Protein AF-0000000074829465 (afdb_homodimer)

pLDDT: mean 86.44, std 19.54, range [26.19, 98.93]

InterPro domains:
  IPR002828 Survival protein SurE-like phosphatase/nucleotidase [PF01975] (13-204)
  IPR002828 Survival protein SurE-like phosphatase/nucleotidase [TIGR00087] (13-215)
  IPR030048 Survival protein SurE [MF_00060] (11-305)
  IPR030048 Survival protein SurE [PTHR30457] (9-304)

Sequence (624 aa):
MDGGAIVASRPAVMVTNDDGIDAPGLRFLVDLLVASDRYRVFVCAPDSDNSGVSHSITWLRPLSARRAEITGATAFAVSGTPADCASLGISGKLFDGMIPDLVISGINIGSNCGYHTVYSGTVAGAREAFLYGVPSVAISYDWKAGKSNANDLKLAADACLPLINAILNEIKAKTYPEDSFLNVDVPSDAVNHKGFKITKQGKYMARIGWERTHSHRPALETYQTSNMDVDSVSGYANNIPSHVENELLFKRVINRNNVVREEEEDVDHRVLQEGYITVTPITALSHTVSEDVSFFKEWLTHLAEHSSSSSLMDGGAIVASRPAVMVTNDDGIDAPGLRFLVDLLVASDRYRVFVCAPDSDNSGVSHSITWLRPLSARRAEITGATAFAVSGTPADCASLGISGKLFDGMIPDLVISGINIGSNCGYHTVYSGTVAGAREAFLYGVPSVAISYDWKAGKSNANDLKLAADACLPLINAILNEIKAKTYPEDSFLNVDVPSDAVNHKGFKITKQGKYMARIGWERTHSHRPALETYQTSNMDVDSVSGYANNIPSHVENELLFKRVINRNNVVREEEEDVDHRVLQEGYITVTPITALSHTVSEDVSFFKEWLTHLAEHSSSSSL

Structure (mmCIF, N/CA/C/O backbone):
data_AF-0000000074829465-model_v1
#
loop_
_entity.id
_entity.type
_entity.pdbx_description
1 polymer 'Survival protein SurE-like phosphatase/nucleotidase domain-containing protein'
#
loop_
_atom_site.group_PDB
_atom_site.id
_atom_site.type_symbol
_atom_site.label_atom_id
_atom_site.label_alt_id
_atom_site.label_comp_id
_atom_site.label_asym_id
_atom_site.label_entity_id
_atom_site.label_seq_id
_atom_site.pdbx_PDB_ins_code
_atom_site.Cartn_x
_atom_site.Cartn_y
_atom_site.Cartn_z
_atom_site.occupancy
_atom_site.B_iso_or_equiv
_atom_site.auth_seq_id
_atom_site.auth_comp_id
_atom_site.auth_asym_id
_atom_site.auth_atom_id
_atom_site.pdbx_PDB_model_num
ATOM 1 N N . MET A 1 1 ? 27.83 43.792 22.314 1 30.48 1 MET A N 1
ATOM 2 C CA . MET A 1 1 ? 27.766 42.405 21.862 1 30.48 1 MET A CA 1
ATOM 3 C C . MET A 1 1 ? 26.321 41.968 21.651 1 30.48 1 MET A C 1
ATOM 5 O O . MET A 1 1 ? 25.582 41.764 22.615 1 30.48 1 MET A O 1
ATOM 9 N N . ASP A 1 2 ? 25.543 42.596 20.792 1 30.77 2 ASP A N 1
ATOM 10 C CA . ASP A 1 2 ? 24.109 42.565 20.517 1 30.77 2 ASP A CA 1
ATOM 11 C C . ASP A 1 2 ? 23.625 41.134 20.295 1 30.77 2 ASP A C 1
ATOM 13 O O . ASP A 1 2 ? 24.112 40.44 19.4 1 30.77 2 ASP A O 1
ATOM 17 N N . GLY A 1 3 ? 23.525 40.273 21.354 1 33.81 3 GLY A N 1
ATOM 18 C CA . GLY A 1 3 ? 22.992 38.921 21.385 1 33.81 3 GLY A CA 1
ATOM 19 C C . GLY A 1 3 ? 21.798 38.728 20.47 1 33.81 3 GLY A C 1
ATOM 20 O O . GLY A 1 3 ? 20.679 39.119 20.811 1 33.81 3 GLY A O 1
ATOM 21 N N . GLY A 1 4 ? 21.934 38.909 19.223 1 37 4 GLY A N 1
ATOM 22 C CA . GLY A 1 4 ? 20.838 38.683 18.295 1 37 4 GLY A CA 1
ATOM 23 C C . GLY A 1 4 ? 19.979 37.489 18.666 1 37 4 GLY A C 1
ATOM 24 O O . GLY A 1 4 ? 20.496 36.397 18.911 1 37 4 GLY A O 1
ATOM 25 N N . ALA A 1 5 ? 18.97 37.683 19.403 1 38.56 5 ALA A N 1
ATOM 26 C CA . ALA A 1 5 ? 17.921 36.724 19.741 1 38.56 5 ALA A CA 1
ATOM 27 C C . ALA A 1 5 ? 17.673 35.753 18.59 1 38.56 5 ALA A C 1
ATOM 29 O O . ALA A 1 5 ? 17.317 36.169 17.485 1 38.56 5 ALA A O 1
ATOM 30 N N . ILE A 1 6 ? 18.362 34.763 18.344 1 42.37 6 ILE A N 1
ATOM 31 C CA . ILE A 1 6 ? 18.103 33.692 17.387 1 42.37 6 ILE A CA 1
ATOM 32 C C . ILE A 1 6 ? 16.605 33.399 17.333 1 42.37 6 ILE A C 1
ATOM 34 O O . ILE A 1 6 ? 16.029 32.898 18.302 1 42.37 6 ILE A O 1
ATOM 38 N N . VAL A 1 7 ? 15.742 34.305 16.927 1 42.66 7 VAL A N 1
ATOM 39 C CA . VAL A 1 7 ? 14.334 34.008 16.687 1 42.66 7 VAL A CA 1
ATOM 40 C C . VAL A 1 7 ? 14.181 32.557 16.238 1 42.66 7 VAL A C 1
ATOM 42 O O . VAL A 1 7 ? 14.711 32.164 15.196 1 42.66 7 VAL A O 1
ATOM 45 N N . ALA A 1 8 ? 14.133 31.698 17.118 1 53.14 8 ALA A N 1
ATOM 46 C CA . ALA A 1 8 ? 13.914 30.283 16.829 1 53.14 8 ALA A CA 1
ATOM 47 C C . ALA A 1 8 ? 12.888 30.103 15.714 1 53.14 8 ALA A C 1
ATOM 49 O O . ALA A 1 8 ? 11.77 30.617 15.802 1 53.14 8 ALA A O 1
ATOM 50 N N . SER A 1 9 ? 13.286 29.883 14.336 1 75.7 9 SER A N 1
ATOM 51 C CA . SER A 1 9 ? 12.465 29.778 13.134 1 75.7 9 SER A CA 1
ATOM 52 C C . SER A 1 9 ? 11.288 28.833 13.349 1 75.7 9 SER A C 1
ATOM 54 O O . SER A 1 9 ? 11.396 27.861 14.099 1 75.7 9 SER A O 1
ATOM 56 N N . ARG A 1 10 ? 10.001 29.35 13.301 1 91.98 10 ARG A N 1
ATOM 57 C CA . ARG A 1 10 ? 8.773 28.564 13.355 1 91.98 10 ARG A CA 1
ATOM 58 C C . ARG A 1 10 ? 8.943 27.232 12.632 1 91.98 10 ARG A C 1
ATOM 60 O O . ARG A 1 10 ? 9.51 27.181 11.538 1 91.98 10 ARG A O 1
ATOM 67 N N . PRO A 1 11 ? 8.572 26.17 13.356 1 96.1 11 PRO A N 1
ATOM 68 C CA . PRO A 1 11 ? 8.656 24.87 12.687 1 96.1 11 PRO A CA 1
ATOM 69 C C . PRO A 1 11 ? 7.875 24.83 11.375 1 96.1 11 PRO A C 1
ATOM 71 O O . PRO A 1 11 ? 6.855 25.511 11.239 1 96.1 11 PRO A O 1
ATOM 74 N N . ALA A 1 12 ? 8.354 24.117 10.461 1 97.84 12 ALA A N 1
ATOM 75 C CA . ALA A 1 12 ? 7.708 23.948 9.162 1 97.84 12 ALA A CA 1
ATOM 76 C C . ALA A 1 12 ? 6.815 22.711 9.149 1 97.84 12 ALA A C 1
ATOM 78 O O . ALA A 1 12 ? 7.26 21.613 9.491 1 97.84 12 ALA A O 1
ATOM 79 N N . VAL A 1 13 ? 5.583 22.907 8.762 1 98.61 13 VAL A N 1
ATOM 80 C CA . VAL A 1 13 ? 4.622 21.814 8.647 1 98.61 13 VAL A CA 1
ATOM 81 C C . VAL A 1 13 ? 4.139 21.701 7.203 1 98.61 13 VAL A C 1
ATOM 83 O O . VAL A 1 13 ? 3.762 22.701 6.587 1 98.61 13 VAL A O 1
ATOM 86 N N . MET A 1 14 ? 4.166 20.512 6.656 1 98.89 14 MET A N 1
ATOM 87 C CA . MET A 1 14 ? 3.635 20.281 5.315 1 98.89 14 MET A CA 1
ATOM 88 C C . MET A 1 14 ? 2.365 19.439 5.37 1 98.89 14 MET A C 1
ATOM 90 O O . MET A 1 14 ? 2.3 18.454 6.108 1 98.89 14 MET A O 1
ATOM 94 N N . VAL A 1 15 ? 1.388 19.832 4.595 1 98.9 15 VAL A N 1
ATOM 95 C CA . VAL A 1 15 ? 0.103 19.141 4.56 1 98.9 15 VAL A CA 1
ATOM 96 C C . VAL A 1 15 ? -0.099 18.494 3.192 1 98.9 15 VAL A C 1
ATOM 98 O O . VAL A 1 15 ? 0.211 19.097 2.161 1 98.9 15 VAL A O 1
ATOM 101 N N . THR A 1 16 ? -0.558 17.288 3.138 1 98.76 16 THR A N 1
ATOM 102 C CA . THR A 1 16 ? -1.019 16.572 1.954 1 98.76 16 THR A CA 1
ATOM 103 C C . THR A 1 16 ? -2.304 15.805 2.251 1 98.76 16 THR A C 1
ATOM 105 O O . THR A 1 16 ? -2.859 15.914 3.347 1 98.76 16 THR A O 1
ATOM 108 N N . ASN A 1 17 ? -2.9 15.214 1.19 1 96.9 17 ASN A N 1
ATOM 109 C CA . ASN A 1 17 ? -4.102 14.398 1.321 1 96.9 17 ASN A CA 1
ATOM 110 C C . ASN A 1 17 ? -4.468 13.725 0.001 1 96.9 17 ASN A C 1
ATOM 112 O O . ASN A 1 17 ? -4.174 14.253 -1.073 1 96.9 17 ASN A O 1
ATOM 116 N N . ASP A 1 18 ? -5.165 12.625 0.171 1 95.27 18 ASP A N 1
ATOM 117 C CA . ASP A 1 18 ? -5.492 11.922 -1.066 1 95.27 18 ASP A CA 1
ATOM 118 C C . ASP A 1 18 ? -6.778 12.467 -1.684 1 95.27 18 ASP A C 1
ATOM 120 O O . ASP A 1 18 ? -7.054 12.234 -2.862 1 95.27 18 ASP A O 1
ATOM 124 N N . ASP A 1 19 ? -7.554 13.307 -0.987 1 94.56 19 ASP A N 1
ATOM 125 C CA . ASP A 1 19 ? -8.789 13.859 -1.535 1 94.56 19 ASP A CA 1
ATOM 126 C C . ASP A 1 19 ? -8.496 14.996 -2.511 1 94.56 19 ASP A C 1
ATOM 128 O O . ASP A 1 19 ? -9.376 15.415 -3.266 1 94.56 19 ASP A O 1
ATOM 132 N N . GLY A 1 20 ? -7.275 15.483 -2.442 1 96.61 20 GLY A N 1
ATOM 133 C CA . GLY A 1 20 ? -6.888 16.546 -3.355 1 96.61 20 GLY A CA 1
ATOM 134 C C . GLY A 1 20 ? -6.72 17.889 -2.67 1 96.61 20 GLY A C 1
ATOM 135 O O . GLY A 1 20 ? -7.188 18.082 -1.546 1 96.61 20 GLY A O 1
ATOM 136 N N . ILE A 1 21 ? -6.117 18.818 -3.334 1 97.87 21 ILE A N 1
ATOM 137 C CA . ILE A 1 21 ? -5.691 20.084 -2.748 1 97.87 21 ILE A CA 1
ATOM 138 C C . ILE A 1 21 ? -6.913 20.947 -2.439 1 97.87 21 ILE A C 1
ATOM 140 O O . ILE A 1 21 ? -6.875 21.788 -1.538 1 97.87 21 ILE A O 1
ATOM 144 N N . ASP A 1 22 ? -8.026 20.733 -3.164 1 96.39 22 ASP A N 1
ATOM 145 C CA . ASP A 1 22 ? -9.214 21.558 -2.962 1 96.39 22 ASP A CA 1
ATOM 146 C C . ASP A 1 22 ? -10.188 20.89 -1.994 1 96.39 22 ASP A C 1
ATOM 148 O O . ASP A 1 22 ? -11.268 21.42 -1.727 1 96.39 22 ASP A O 1
ATOM 152 N N . ALA A 1 23 ? -9.841 19.762 -1.54 1 96.19 23 ALA A N 1
ATOM 153 C CA . ALA A 1 23 ? -10.726 19.045 -0.626 1 96.19 23 ALA A CA 1
ATOM 154 C C . ALA A 1 23 ? -10.957 19.846 0.653 1 96.19 23 ALA A C 1
ATOM 156 O O . ALA A 1 23 ? -10.016 20.4 1.225 1 96.19 23 ALA A O 1
ATOM 157 N N . PRO A 1 24 ? -12.172 19.879 1.161 1 96.66 24 PRO A N 1
ATOM 158 C CA . PRO A 1 24 ? -12.49 20.682 2.343 1 96.66 24 PRO A CA 1
ATOM 159 C C . PRO A 1 24 ? -11.679 20.272 3.57 1 96.66 24 PRO A C 1
ATOM 161 O O . PRO A 1 24 ? -11.238 21.131 4.339 1 96.66 24 PRO A O 1
ATOM 164 N N . GLY A 1 25 ? -11.485 18.999 3.769 1 97.15 25 GLY A N 1
ATOM 165 C CA . GLY A 1 25 ? -10.713 18.549 4.917 1 97.15 25 GLY A CA 1
ATOM 166 C C . GLY A 1 25 ? -9.309 19.123 4.953 1 97.15 25 GLY A C 1
ATOM 167 O O . GLY A 1 25 ? -8.849 19.585 5.999 1 97.15 25 GLY A O 1
ATOM 168 N N . LEU A 1 26 ? -8.638 19.086 3.825 1 98.13 26 LEU A N 1
ATOM 169 C CA . LEU A 1 26 ? -7.295 19.646 3.725 1 98.13 26 LEU A CA 1
ATOM 170 C C . LEU A 1 26 ? -7.316 21.153 3.955 1 98.13 26 LEU A C 1
ATOM 172 O O . LEU A 1 26 ? -6.497 21.681 4.712 1 98.13 26 LEU A O 1
ATOM 176 N N . ARG A 1 27 ? -8.214 21.849 3.395 1 98.08 27 ARG A N 1
ATOM 177 C CA . ARG A 1 27 ? -8.295 23.303 3.487 1 98.08 27 ARG A CA 1
ATOM 178 C C . ARG A 1 27 ? -8.561 23.747 4.921 1 98.08 27 ARG A C 1
ATOM 180 O O . ARG A 1 27 ? -7.949 24.701 5.405 1 98.08 27 ARG A O 1
ATOM 187 N N . PHE A 1 28 ? -9.439 23.076 5.609 1 98.09 28 PHE A N 1
ATOM 188 C CA . PHE A 1 28 ? -9.733 23.42 6.995 1 98.09 28 PHE A CA 1
ATOM 189 C C . PHE A 1 28 ? -8.506 23.218 7.875 1 98.09 28 PHE A C 1
ATOM 191 O O . PHE A 1 28 ? -8.224 24.035 8.754 1 98.09 28 PHE A O 1
ATOM 198 N N . LEU A 1 29 ? -7.837 22.114 7.673 1 98.42 29 LEU A N 1
ATOM 199 C CA . LEU A 1 29 ? -6.623 21.854 8.439 1 98.42 29 LEU A CA 1
ATOM 200 C C . LEU A 1 29 ? -5.587 22.948 8.205 1 98.42 29 LEU A C 1
ATOM 202 O O . LEU A 1 29 ? -4.987 23.455 9.156 1 98.42 29 LEU A O 1
ATOM 206 N N . VAL A 1 30 ? -5.368 23.339 6.946 1 98.63 30 VAL A N 1
ATOM 207 C CA . VAL A 1 30 ? -4.397 24.372 6.603 1 98.63 30 VAL A CA 1
ATOM 208 C C . VAL A 1 30 ? -4.807 25.699 7.238 1 98.63 30 VAL A C 1
ATOM 210 O O . VAL A 1 30 ? -3.978 26.393 7.832 1 98.63 30 VAL A O 1
ATOM 213 N N . ASP A 1 31 ? -6.068 26.028 7.127 1 98.15 31 ASP A N 1
ATOM 214 C CA . ASP A 1 31 ? -6.569 27.259 7.73 1 98.15 31 ASP A CA 1
ATOM 215 C C . ASP A 1 31 ? -6.283 27.29 9.23 1 98.15 31 ASP A C 1
ATOM 217 O O . ASP A 1 31 ? -5.857 28.317 9.765 1 98.15 31 ASP A O 1
ATOM 221 N N . LEU A 1 32 ? -6.551 26.244 9.831 1 97.63 32 LEU A N 1
ATOM 222 C CA . LEU A 1 32 ? -6.346 26.129 11.271 1 97.63 32 LEU A CA 1
ATOM 223 C C . LEU A 1 32 ? -4.874 26.314 11.627 1 97.63 32 LEU A C 1
ATOM 225 O O . LEU A 1 32 ? -4.546 27.023 12.581 1 97.63 32 LEU A O 1
ATOM 229 N N . LEU A 1 33 ? -3.996 25.646 10.893 1 97.88 33 LEU A N 1
ATOM 230 C CA . LEU A 1 33 ? -2.561 25.732 11.143 1 97.88 33 LEU A CA 1
ATOM 231 C C . LEU A 1 33 ? -2.052 27.15 10.91 1 97.88 33 LEU A C 1
ATOM 233 O O . LEU A 1 33 ? -1.242 27.659 11.689 1 97.88 33 LEU A O 1
ATOM 237 N N . VAL A 1 34 ? -2.516 27.761 9.875 1 97.78 34 VAL A N 1
ATOM 238 C CA . VAL A 1 34 ? -2.126 29.132 9.564 1 97.78 34 VAL A CA 1
ATOM 239 C C . VAL A 1 34 ? -2.624 30.073 10.658 1 97.78 34 VAL A C 1
ATOM 241 O O . VAL A 1 34 ? -1.879 30.933 11.134 1 97.78 34 VAL A O 1
ATOM 244 N N . ALA A 1 35 ? -3.826 29.859 11.047 1 96.77 35 ALA A N 1
ATOM 245 C CA . ALA A 1 35 ? -4.457 30.732 12.034 1 96.77 35 ALA A CA 1
ATOM 246 C C . ALA A 1 35 ? -3.749 30.637 13.383 1 96.77 35 ALA A C 1
ATOM 248 O O . ALA A 1 35 ? -3.756 31.592 14.163 1 96.77 35 ALA A O 1
ATOM 249 N N . SER A 1 36 ? -3.212 29.513 13.661 1 93.76 36 SER A N 1
ATOM 250 C CA . SER A 1 36 ? -2.52 29.331 14.933 1 93.76 36 SER A CA 1
ATOM 251 C C . SER A 1 36 ? -1.283 30.219 15.021 1 93.76 36 SER A C 1
ATOM 253 O O . SER A 1 36 ? -0.773 30.476 16.114 1 93.76 36 SER A O 1
ATOM 255 N N . ASP A 1 37 ? -0.622 30.66 13.895 1 93.53 37 ASP A N 1
ATOM 256 C CA . ASP A 1 37 ? 0.552 31.52 13.782 1 93.53 37 ASP A CA 1
ATOM 257 C C . ASP A 1 37 ? 1.743 30.923 14.528 1 93.53 37 ASP A C 1
ATOM 259 O O . ASP A 1 37 ? 2.53 31.652 15.136 1 93.53 37 ASP A O 1
ATOM 263 N N . ARG A 1 38 ? 1.79 29.631 14.523 1 93.89 38 ARG A N 1
ATOM 264 C CA . ARG A 1 38 ? 2.854 28.936 15.241 1 93.89 38 ARG A CA 1
ATOM 265 C C . ARG A 1 38 ? 3.804 28.239 14.273 1 93.89 38 ARG A C 1
ATOM 267 O O . ARG A 1 38 ? 4.909 27.848 14.653 1 93.89 38 ARG A O 1
ATOM 274 N N . TYR A 1 39 ? 3.369 28.166 12.996 1 94.57 39 TYR A N 1
ATOM 275 C CA . TYR A 1 39 ? 4.073 27.314 12.045 1 94.57 39 TYR A CA 1
ATOM 276 C C . TYR A 1 39 ? 4.26 28.026 10.71 1 94.57 39 TYR A C 1
ATOM 278 O O . TYR A 1 39 ? 3.493 28.928 10.367 1 94.57 39 TYR A O 1
ATOM 286 N N . ARG A 1 40 ? 5.296 27.656 9.998 1 97.26 40 ARG A N 1
ATOM 287 C CA . ARG A 1 40 ? 5.316 27.855 8.552 1 97.26 40 ARG A CA 1
ATOM 288 C C . ARG A 1 40 ? 4.594 26.72 7.834 1 97.26 40 ARG A C 1
ATOM 290 O O . ARG A 1 40 ? 4.942 25.55 8.002 1 97.26 40 ARG A O 1
ATOM 297 N N . VAL A 1 41 ? 3.619 27.068 7.061 1 98.39 41 VAL A N 1
ATOM 298 C CA . VAL A 1 41 ? 2.731 26.043 6.522 1 98.39 41 VAL A CA 1
ATOM 299 C C . VAL A 1 41 ? 2.996 25.863 5.029 1 98.39 41 VAL A C 1
ATOM 301 O O . VAL A 1 41 ? 3.003 26.836 4.271 1 98.39 41 VAL A O 1
ATOM 304 N N . PHE A 1 42 ? 3.234 24.665 4.617 1 98.75 42 PHE A N 1
ATOM 305 C CA . PHE A 1 42 ? 3.433 24.248 3.233 1 98.75 42 PHE A CA 1
ATOM 306 C C . PHE A 1 42 ? 2.403 23.199 2.831 1 98.75 42 PHE A C 1
ATOM 308 O O . PHE A 1 42 ? 1.968 22.398 3.661 1 98.75 42 PHE A O 1
ATOM 315 N N . VAL A 1 43 ? 1.972 23.286 1.568 1 98.86 43 VAL A N 1
ATOM 316 C CA . VAL A 1 43 ? 1.001 22.318 1.069 1 98.86 43 VAL A CA 1
ATOM 317 C C . VAL A 1 43 ? 1.506 21.705 -0.236 1 98.86 43 VAL A C 1
ATOM 319 O O . VAL A 1 43 ? 1.936 22.423 -1.141 1 98.86 43 VAL A O 1
ATOM 322 N N . CYS A 1 44 ? 1.572 20.448 -0.334 1 98.83 44 CYS A N 1
ATOM 323 C CA . CYS A 1 44 ? 1.833 19.661 -1.535 1 98.83 44 CYS A CA 1
ATOM 324 C C . CYS A 1 44 ? 0.853 18.501 -1.65 1 98.83 44 CYS A C 1
ATOM 326 O O . CYS A 1 44 ? 0.993 17.492 -0.956 1 98.83 44 CYS A O 1
ATOM 328 N N . ALA A 1 45 ? -0.134 18.591 -2.494 1 98.83 45 ALA A N 1
ATOM 329 C CA . ALA A 1 45 ? -1.223 17.62 -2.562 1 98.83 45 ALA A CA 1
ATOM 330 C C . ALA A 1 45 ? -1.646 17.372 -4.007 1 98.83 45 ALA A C 1
ATOM 332 O O . ALA A 1 45 ? -1.389 18.198 -4.886 1 98.83 45 ALA A O 1
ATOM 333 N N . PRO A 1 46 ? -2.256 16.256 -4.212 1 98.4 46 PRO A N 1
ATOM 334 C CA . PRO A 1 46 ? -2.725 15.961 -5.568 1 98.4 46 PRO A CA 1
ATOM 335 C C . PRO A 1 46 ? -3.68 17.024 -6.106 1 98.4 46 PRO A C 1
ATOM 337 O O . PRO A 1 46 ? -4.431 17.63 -5.337 1 98.4 46 PRO A O 1
ATOM 340 N N . ASP A 1 47 ? -3.703 17.157 -7.407 1 97.48 47 ASP A N 1
ATOM 341 C CA . ASP A 1 47 ? -4.564 18.149 -8.045 1 97.48 47 ASP A CA 1
ATOM 342 C C . ASP A 1 47 ? -5.981 17.61 -8.225 1 97.48 47 ASP A C 1
ATOM 344 O O . ASP A 1 47 ? -6.878 18.338 -8.654 1 97.48 47 ASP A O 1
ATOM 348 N N . SER A 1 48 ? -6.143 16.32 -7.898 1 93.93 48 SER A N 1
ATOM 349 C CA . SER A 1 48 ? -7.456 15.686 -7.967 1 93.93 48 SER A CA 1
ATOM 350 C C . SER A 1 48 ? -7.602 14.6 -6.906 1 93.93 48 SER A C 1
ATOM 352 O O . SER A 1 48 ? -6.647 14.292 -6.19 1 93.93 48 SER A O 1
ATOM 354 N N . ASP A 1 49 ? -8.813 14.109 -6.79 1 91.08 49 ASP A N 1
ATOM 355 C CA . ASP A 1 49 ? -9.079 13.034 -5.839 1 91.08 49 ASP A CA 1
ATOM 356 C C . ASP A 1 49 ? -8.332 11.76 -6.227 1 91.08 49 ASP A C 1
ATOM 358 O O . ASP A 1 49 ? -8.411 11.313 -7.373 1 91.08 49 ASP A O 1
ATOM 362 N N . ASN A 1 50 ? -7.642 11.178 -5.278 1 91.85 50 ASN A N 1
ATOM 363 C CA . ASN A 1 50 ? -6.846 9.965 -5.434 1 91.85 50 ASN A CA 1
ATOM 364 C C . ASN A 1 50 ? -7.22 8.912 -4.394 1 91.85 50 ASN A C 1
ATOM 366 O O . ASN A 1 50 ? -6.343 8.291 -3.791 1 91.85 50 ASN A O 1
ATOM 370 N N . SER A 1 51 ? -8.471 8.77 -4.158 1 88.58 51 SER A N 1
ATOM 371 C CA . SER A 1 51 ? -8.926 7.773 -3.194 1 88.58 51 SER A CA 1
ATOM 372 C C . SER A 1 51 ? -8.619 6.359 -3.675 1 88.58 51 SER A C 1
ATOM 374 O O . SER A 1 51 ? -8.765 6.056 -4.862 1 88.58 51 SER A O 1
ATOM 376 N N . GLY A 1 52 ? -8.168 5.488 -2.748 1 92.3 52 GLY A N 1
ATOM 377 C CA . GLY A 1 52 ? -7.926 4.088 -3.056 1 92.3 52 GLY A CA 1
ATOM 378 C C . GLY A 1 52 ? -6.608 3.853 -3.77 1 92.3 52 GLY A C 1
ATOM 379 O O . GLY A 1 52 ? -6.36 2.76 -4.282 1 92.3 52 GLY A O 1
ATOM 380 N N . VAL A 1 53 ? -5.699 4.851 -3.747 1 95.65 53 VAL A N 1
ATOM 381 C CA . VAL A 1 53 ? -4.487 4.761 -4.555 1 95.65 53 VAL A CA 1
ATOM 382 C C . VAL A 1 53 ? -3.366 4.125 -3.735 1 95.65 53 VAL A C 1
ATOM 384 O O . VAL A 1 53 ? -2.283 3.853 -4.259 1 95.65 53 VAL A O 1
ATOM 387 N N . SER A 1 54 ? -3.649 3.875 -2.486 1 97.34 54 SER A N 1
ATOM 388 C CA . SER A 1 54 ? -2.645 3.273 -1.615 1 97.34 54 SER A CA 1
ATOM 389 C C . SER A 1 54 ? -1.313 4.011 -1.713 1 97.34 54 SER A C 1
ATOM 391 O O . SER A 1 54 ? -1.28 5.243 -1.723 1 97.34 54 SER A O 1
ATOM 393 N N . HIS A 1 55 ? -0.204 3.278 -1.675 1 98.09 55 HIS A N 1
ATOM 394 C CA . HIS A 1 55 ? 1.127 3.873 -1.706 1 98.09 55 HIS A CA 1
ATOM 395 C C . HIS A 1 55 ? 1.67 3.934 -3.13 1 98.09 55 HIS A C 1
ATOM 397 O O . HIS A 1 55 ? 2.879 3.816 -3.343 1 98.09 55 HIS A O 1
ATOM 403 N N . SER A 1 56 ? 0.862 4.069 -4.125 1 97.36 56 SER A N 1
ATOM 404 C CA . SER A 1 56 ? 1.284 4.127 -5.521 1 97.36 56 SER A CA 1
ATOM 405 C C . SER A 1 56 ? 2.13 5.367 -5.791 1 97.36 56 SER A C 1
ATOM 407 O O . SER A 1 56 ? 1.888 6.428 -5.213 1 97.36 56 SER A O 1
ATOM 409 N N . ILE A 1 57 ? 3.083 5.21 -6.65 1 95.82 57 ILE A N 1
ATOM 410 C CA . ILE A 1 57 ? 3.929 6.324 -7.064 1 95.82 57 ILE A CA 1
ATOM 411 C C . ILE A 1 57 ? 3.968 6.404 -8.588 1 95.82 57 ILE A C 1
ATOM 413 O O . ILE A 1 57 ? 3.758 5.401 -9.275 1 95.82 57 ILE A O 1
ATOM 417 N N . THR A 1 58 ? 4.159 7.564 -9.054 1 92.51 58 THR A N 1
ATOM 418 C CA . THR A 1 58 ? 4.318 7.807 -10.484 1 92.51 58 THR A CA 1
ATOM 419 C C . THR A 1 58 ? 5.783 7.691 -10.892 1 92.51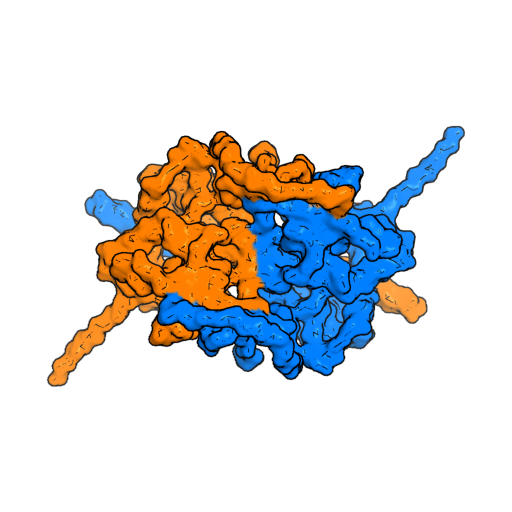 58 THR A C 1
ATOM 421 O O . THR A 1 58 ? 6.618 8.49 -10.463 1 92.51 58 THR A O 1
ATOM 424 N N . TRP A 1 59 ? 6.001 6.78 -11.708 1 86.09 59 TRP A N 1
ATOM 425 C CA . TRP A 1 59 ? 7.393 6.518 -12.056 1 86.09 59 TRP A CA 1
ATOM 426 C C . TRP A 1 59 ? 7.669 6.883 -13.511 1 86.09 59 TRP A C 1
ATOM 428 O O . TRP A 1 59 ? 8.714 7.456 -13.826 1 86.09 59 TRP A O 1
ATOM 438 N N . LEU A 1 60 ? 6.762 6.644 -14.395 1 81.94 60 LEU A N 1
ATOM 439 C CA . LEU A 1 60 ? 7.034 6.637 -15.829 1 81.94 60 LEU A CA 1
ATOM 440 C C . LEU A 1 60 ? 6.924 8.043 -16.409 1 81.94 60 LEU A C 1
ATOM 442 O O . LEU A 1 60 ? 7.504 8.333 -17.458 1 81.94 60 LEU A O 1
ATOM 446 N N . ARG A 1 61 ? 6.235 8.882 -15.742 1 88.28 61 ARG A N 1
ATOM 447 C CA . ARG A 1 61 ? 6.063 10.222 -16.291 1 88.28 61 ARG A CA 1
ATOM 448 C C . ARG A 1 61 ? 6.458 11.287 -15.273 1 88.28 61 ARG A C 1
ATOM 450 O O . ARG A 1 61 ? 6.359 11.065 -14.065 1 88.28 61 ARG A O 1
ATOM 457 N N . PRO A 1 62 ? 6.912 12.457 -15.785 1 93.2 62 PRO A N 1
ATOM 458 C CA . PRO A 1 62 ? 7.165 13.564 -14.86 1 93.2 62 PRO A CA 1
ATOM 459 C C . PRO A 1 62 ? 5.893 14.069 -14.183 1 93.2 62 PRO A C 1
ATOM 461 O O . PRO A 1 62 ? 4.8 13.945 -14.743 1 93.2 62 PRO A O 1
ATOM 464 N N . LEU A 1 63 ? 6.1 14.613 -13.073 1 95.7 63 LEU A N 1
ATOM 465 C CA . LEU A 1 63 ? 4.996 15.232 -12.348 1 95.7 63 LEU A CA 1
ATOM 466 C C . LEU A 1 63 ? 4.966 16.738 -12.585 1 95.7 63 LEU A C 1
ATOM 468 O O . LEU A 1 63 ? 6.014 17.386 -12.623 1 95.7 63 LEU A O 1
ATOM 472 N N . SER A 1 64 ? 3.819 17.212 -12.709 1 96.62 64 SER A N 1
ATOM 473 C CA . SER A 1 64 ? 3.616 18.655 -12.775 1 96.62 64 SER A CA 1
ATOM 474 C C . SER A 1 64 ? 3.224 19.221 -11.415 1 96.62 64 SER A C 1
ATOM 476 O O . SER A 1 64 ? 2.37 18.659 -10.725 1 96.62 64 SER A O 1
ATOM 478 N N . ALA A 1 65 ? 3.858 20.233 -10.996 1 97.33 65 ALA A N 1
ATOM 479 C CA . ALA A 1 65 ? 3.505 20.993 -9.8 1 97.33 65 ALA A CA 1
ATOM 480 C C . ALA A 1 65 ? 3.104 22.422 -10.156 1 97.33 65 ALA A C 1
ATOM 482 O O . ALA A 1 65 ? 3.902 23.176 -10.716 1 97.33 65 ALA A O 1
ATOM 483 N N . ARG A 1 66 ? 1.902 22.778 -9.772 1 97.46 66 ARG A N 1
ATOM 484 C CA . ARG A 1 66 ? 1.379 24.115 -10.034 1 97.46 66 ARG A CA 1
ATOM 485 C C . ARG A 1 66 ? 1.094 24.856 -8.732 1 97.46 66 ARG A C 1
ATOM 487 O O . ARG A 1 66 ? 0.521 24.287 -7.8 1 97.46 66 ARG A O 1
ATOM 494 N N . ARG A 1 67 ? 1.452 26.099 -8.736 1 96.81 67 ARG A N 1
ATOM 495 C CA . ARG A 1 67 ? 1.161 26.898 -7.55 1 96.81 67 ARG A CA 1
ATOM 496 C C . ARG A 1 67 ? -0.342 27.002 -7.315 1 96.81 67 ARG A C 1
ATOM 498 O O . ARG A 1 67 ? -1.111 27.203 -8.257 1 96.81 67 ARG A O 1
ATOM 505 N N . ALA A 1 68 ? -0.704 26.714 -6.132 1 96.75 68 ALA A N 1
ATOM 506 C CA . ALA A 1 68 ? -2.096 26.864 -5.715 1 96.75 68 ALA A CA 1
ATOM 507 C C . ALA A 1 68 ? -2.254 28.028 -4.741 1 96.75 68 ALA A C 1
ATOM 509 O O . ALA A 1 68 ? -1.357 28.303 -3.941 1 96.75 68 ALA A O 1
ATOM 510 N N . GLU A 1 69 ? -3.355 28.654 -4.77 1 96.31 69 GLU A N 1
ATOM 511 C CA . GLU A 1 69 ? -3.613 29.802 -3.905 1 96.31 69 GLU A CA 1
ATOM 512 C C . GLU A 1 69 ? -4.283 29.372 -2.603 1 96.31 69 GLU A C 1
ATOM 514 O O . GLU A 1 69 ? -5.485 29.099 -2.577 1 96.31 69 GLU A O 1
ATOM 519 N N . ILE A 1 70 ? -3.532 29.35 -1.594 1 97.4 70 ILE A N 1
ATOM 520 C CA . ILE A 1 70 ? -3.996 29.122 -0.229 1 97.4 70 ILE A CA 1
ATOM 521 C C . ILE A 1 70 ? -3.412 30.185 0.698 1 97.4 70 ILE A C 1
ATOM 523 O O . ILE A 1 70 ? -2.196 30.243 0.898 1 97.4 70 ILE A O 1
ATOM 527 N N . THR A 1 71 ? -4.254 31.021 1.237 1 97.01 71 THR A N 1
ATOM 528 C CA . THR A 1 71 ? -3.828 32.163 2.038 1 97.01 71 THR A CA 1
ATOM 529 C C . THR A 1 71 ? -3.003 31.705 3.237 1 97.01 71 THR A C 1
ATOM 531 O O . THR A 1 71 ? -3.421 30.814 3.98 1 97.01 71 THR A O 1
ATOM 534 N N . GLY A 1 72 ? -1.838 32.261 3.375 1 97.69 72 GLY A N 1
ATOM 535 C CA . GLY A 1 72 ? -1.003 32.018 4.54 1 97.69 72 GLY A CA 1
ATOM 536 C C . GLY A 1 72 ? -0.109 30.801 4.391 1 97.69 72 GLY A C 1
ATOM 537 O O . GLY A 1 72 ? 0.681 30.491 5.285 1 97.69 72 GLY A O 1
ATOM 538 N N . ALA A 1 73 ? -0.221 30.135 3.224 1 98.09 73 ALA A N 1
ATOM 539 C CA . ALA A 1 73 ? 0.585 28.94 2.992 1 98.09 73 ALA A CA 1
ATOM 540 C C . ALA A 1 73 ? 1.245 28.982 1.616 1 98.09 73 ALA A C 1
ATOM 542 O O . ALA A 1 73 ? 0.78 29.689 0.719 1 98.09 73 ALA A O 1
ATOM 543 N N . THR A 1 74 ? 2.392 28.375 1.459 1 98.14 74 THR A N 1
ATOM 544 C CA . THR A 1 74 ? 2.955 28.058 0.151 1 98.14 74 THR A CA 1
ATOM 545 C C . THR A 1 74 ? 2.442 26.71 -0.347 1 98.14 74 THR A C 1
ATOM 547 O O . THR A 1 74 ? 2.677 25.679 0.286 1 98.14 74 THR A O 1
ATOM 550 N N . ALA A 1 75 ? 1.753 26.754 -1.471 1 98.46 75 ALA A N 1
ATOM 551 C CA . ALA A 1 75 ? 1 25.555 -1.832 1 98.46 75 ALA A CA 1
ATOM 552 C C . ALA A 1 75 ? 1.215 25.195 -3.3 1 98.46 75 ALA A C 1
ATOM 554 O O . ALA A 1 75 ? 1.301 26.078 -4.156 1 98.46 75 ALA A O 1
ATOM 555 N N . PHE A 1 76 ? 1.279 23.893 -3.547 1 98.54 76 PHE A N 1
ATOM 556 C CA . PHE A 1 76 ? 1.373 23.363 -4.902 1 98.54 76 PHE A CA 1
ATOM 557 C C . PHE A 1 76 ? 0.379 22.226 -5.109 1 98.54 76 PHE A C 1
ATOM 559 O O . PHE A 1 76 ? 0.233 21.358 -4.245 1 98.54 76 PHE A O 1
ATOM 566 N N . ALA A 1 77 ? -0.322 22.25 -6.22 1 98.4 77 ALA A N 1
ATOM 567 C CA . ALA A 1 77 ? -1.09 21.121 -6.738 1 98.4 77 ALA A CA 1
ATOM 568 C C . ALA A 1 77 ? -0.235 20.248 -7.653 1 98.4 77 ALA A C 1
ATOM 570 O O . ALA A 1 77 ? 0.396 20.749 -8.586 1 98.4 77 ALA A O 1
ATOM 571 N N . VAL A 1 78 ? -0.224 18.998 -7.384 1 98.14 78 VAL A N 1
ATOM 572 C CA . VAL A 1 78 ? 0.695 18.111 -8.089 1 98.14 78 VAL A CA 1
ATOM 573 C C . VAL A 1 78 ? -0.094 17.049 -8.852 1 98.14 78 VAL A C 1
ATOM 575 O O . VAL A 1 78 ? -1.077 16.51 -8.339 1 98.14 78 VAL A O 1
ATOM 578 N N . SER A 1 79 ? 0.339 16.708 -10.08 1 96.44 79 SER A N 1
ATOM 579 C CA . SER A 1 79 ? -0.288 15.682 -10.907 1 96.44 79 SER A CA 1
ATOM 580 C C . SER A 1 79 ? 0.174 14.286 -10.502 1 96.44 79 SER A C 1
ATOM 582 O O . SER A 1 79 ? 0.762 13.563 -11.308 1 96.44 79 SER A O 1
ATOM 584 N N . GLY A 1 80 ? 0.111 13.966 -9.249 1 96.69 80 GLY A N 1
ATOM 585 C CA . GLY A 1 80 ? 0.554 12.678 -8.74 1 96.69 80 GLY A CA 1
ATOM 586 C C . GLY A 1 80 ? -0.27 12.184 -7.566 1 96.69 80 GLY A C 1
ATOM 587 O O . GLY A 1 80 ? -1.341 12.724 -7.282 1 96.69 80 GLY A O 1
ATOM 588 N N . THR A 1 81 ? 0.171 11.151 -6.984 1 97.75 81 THR A N 1
ATOM 589 C CA . THR A 1 81 ? -0.48 10.528 -5.837 1 97.75 81 THR A CA 1
ATOM 590 C C . THR A 1 81 ? -0.058 11.21 -4.539 1 97.75 81 THR A C 1
ATOM 592 O O . THR A 1 81 ? 0.865 12.027 -4.533 1 97.75 81 THR A O 1
ATOM 595 N N . PRO A 1 82 ? -0.745 10.897 -3.447 1 98.39 82 PRO A N 1
ATOM 596 C CA . PRO A 1 82 ? -0.308 11.464 -2.169 1 98.39 82 PRO A CA 1
ATOM 597 C C . PRO A 1 82 ? 1.128 11.084 -1.815 1 98.39 82 PRO A C 1
ATOM 599 O O . PRO A 1 82 ? 1.863 11.897 -1.248 1 98.39 82 PRO A O 1
ATOM 602 N N . ALA A 1 83 ? 1.531 9.867 -2.118 1 98.26 83 ALA A N 1
ATOM 603 C CA . ALA A 1 83 ? 2.921 9.476 -1.902 1 98.26 83 ALA A CA 1
ATOM 604 C C . ALA A 1 83 ? 3.866 10.318 -2.754 1 98.26 83 ALA A C 1
ATOM 606 O O . ALA A 1 83 ? 4.937 10.72 -2.293 1 98.26 83 ALA A O 1
ATOM 607 N N . ASP A 1 84 ? 3.499 10.61 -3.989 1 98.07 84 ASP A N 1
ATOM 608 C CA . ASP A 1 84 ? 4.276 11.504 -4.841 1 98.07 84 ASP A CA 1
ATOM 609 C C . ASP A 1 84 ? 4.414 12.886 -4.206 1 98.07 84 ASP A C 1
ATOM 611 O O . ASP A 1 84 ? 5.511 13.446 -4.159 1 98.07 84 ASP A O 1
ATOM 615 N N . CYS A 1 85 ? 3.312 13.372 -3.757 1 98.69 85 CYS A N 1
ATOM 616 C CA . CYS A 1 85 ? 3.274 14.712 -3.183 1 98.69 85 CYS A CA 1
ATOM 617 C C . CYS A 1 85 ? 4.149 14.796 -1.938 1 98.69 85 CYS A C 1
ATOM 619 O O . CYS A 1 85 ? 4.919 15.745 -1.778 1 98.69 85 CYS A O 1
ATOM 621 N N . ALA A 1 86 ? 4.007 13.808 -1.081 1 98.63 86 ALA A N 1
ATOM 622 C CA . ALA A 1 86 ? 4.835 13.787 0.122 1 98.63 86 ALA A CA 1
ATOM 623 C C . ALA A 1 86 ? 6.317 13.712 -0.233 1 98.63 86 ALA A C 1
ATOM 625 O O . ALA A 1 86 ? 7.129 14.474 0.298 1 98.63 86 ALA A O 1
ATOM 626 N N . SER A 1 87 ? 6.662 12.83 -1.125 1 97.69 87 SER A N 1
ATOM 627 C CA . SER A 1 87 ? 8.051 12.632 -1.527 1 97.69 87 SER A CA 1
ATOM 628 C C . SER A 1 87 ? 8.636 13.901 -2.137 1 97.69 87 SER A C 1
ATOM 630 O O . SER A 1 87 ? 9.739 14.318 -1.778 1 97.69 87 SER A O 1
ATOM 632 N N . LEU A 1 88 ? 7.92 14.458 -3.046 1 97.92 88 LEU A N 1
ATOM 633 C CA . LEU A 1 88 ? 8.378 15.682 -3.695 1 97.92 88 LEU A CA 1
ATOM 634 C C . LEU A 1 88 ? 8.451 16.833 -2.697 1 97.92 88 LEU A C 1
ATOM 636 O O . LEU A 1 88 ? 9.422 17.593 -2.688 1 97.92 88 LEU A O 1
ATOM 640 N N . GLY A 1 89 ? 7.472 16.927 -1.856 1 98.44 89 GLY A N 1
ATOM 641 C CA . GLY A 1 89 ? 7.402 18.001 -0.878 1 98.44 89 GLY A CA 1
ATOM 642 C C . GLY A 1 89 ? 8.548 17.979 0.115 1 98.44 89 GLY A C 1
ATOM 643 O O . GLY A 1 89 ? 8.994 19.031 0.58 1 98.44 89 GLY A O 1
ATOM 644 N N . ILE A 1 90 ? 9.037 16.824 0.441 1 98.08 90 ILE A N 1
ATOM 645 C CA . ILE A 1 90 ? 10.088 16.736 1.448 1 98.08 90 ILE A CA 1
ATOM 646 C C . ILE A 1 90 ? 11.453 16.675 0.766 1 98.08 90 ILE A C 1
ATOM 648 O O . ILE A 1 90 ? 12.483 16.55 1.433 1 98.08 90 ILE A O 1
ATOM 652 N N . SER A 1 91 ? 11.547 16.747 -0.504 1 96.12 91 SER A N 1
ATOM 653 C CA . SER A 1 91 ? 12.767 16.512 -1.27 1 96.12 91 SER A CA 1
ATOM 654 C C . SER A 1 91 ? 13.704 17.713 -1.2 1 96.12 91 SER A C 1
ATOM 656 O O . SER A 1 91 ? 14.88 17.61 -1.555 1 96.12 91 SER A O 1
ATOM 658 N N . GLY A 1 92 ? 13.153 18.877 -0.867 1 95.54 92 GLY A N 1
ATOM 659 C CA . GLY A 1 92 ? 13.907 20.119 -0.93 1 95.54 92 GLY A CA 1
ATOM 660 C C . GLY A 1 92 ? 13.909 20.745 -2.312 1 95.54 92 GLY A C 1
ATOM 661 O O . GLY A 1 92 ? 14.385 21.869 -2.489 1 95.54 92 GLY A O 1
ATOM 662 N N . LYS A 1 93 ? 13.34 20.057 -3.249 1 95.17 93 LYS A N 1
ATOM 663 C CA . LYS A 1 93 ? 13.364 20.548 -4.624 1 95.17 93 LYS A CA 1
ATOM 664 C C . LYS A 1 93 ? 12.189 21.483 -4.894 1 95.17 93 LYS A C 1
ATOM 666 O O . LYS A 1 93 ? 12.28 22.374 -5.742 1 95.17 93 LYS A O 1
ATOM 671 N N . LEU A 1 94 ? 11.134 21.244 -4.184 1 96.69 94 LEU A N 1
ATOM 672 C CA . LEU A 1 94 ? 9.917 22.002 -4.453 1 96.69 94 LEU A CA 1
ATOM 673 C C . LEU A 1 94 ? 9.874 23.276 -3.615 1 96.69 94 LEU A C 1
ATOM 675 O O . LEU A 1 94 ? 9.504 24.341 -4.115 1 96.69 94 LEU A O 1
ATOM 679 N N . PHE A 1 95 ? 10.264 23.192 -2.393 1 96.66 95 PHE A N 1
ATOM 680 C CA . PHE A 1 95 ? 10.157 24.293 -1.442 1 96.66 95 PHE A CA 1
ATOM 681 C C . PHE A 1 95 ? 11.53 24.872 -1.126 1 96.66 95 PHE A C 1
ATOM 683 O O . PHE A 1 95 ? 11.88 25.051 0.042 1 96.66 95 PHE A O 1
ATOM 690 N N . ASP A 1 96 ? 12.352 25.098 -2.085 1 92.87 96 ASP A N 1
ATOM 691 C CA . ASP A 1 96 ? 13.617 25.825 -2.047 1 92.87 96 ASP A CA 1
ATOM 692 C C . ASP A 1 96 ? 14.512 25.311 -0.922 1 92.87 96 ASP A C 1
ATOM 694 O O . ASP A 1 96 ? 14.965 26.087 -0.078 1 92.87 96 ASP A O 1
ATOM 698 N N . GLY A 1 97 ? 14.588 23.98 -0.866 1 93.69 97 GLY A N 1
ATOM 699 C CA . GLY A 1 97 ? 15.536 23.372 0.053 1 93.69 97 GLY A CA 1
ATOM 700 C C . GLY A 1 97 ? 14.935 23.06 1.411 1 93.69 97 GLY A C 1
ATOM 701 O O . GLY A 1 97 ? 15.575 22.418 2.246 1 93.69 97 GLY A O 1
ATOM 702 N N . MET A 1 98 ? 13.764 23.474 1.595 1 93.52 98 MET A N 1
ATOM 703 C CA . MET A 1 98 ? 13.121 23.27 2.89 1 93.52 98 MET A CA 1
ATOM 704 C C . MET A 1 98 ? 12.665 21.824 3.049 1 93.52 98 MET A C 1
ATOM 706 O O . MET A 1 98 ? 12.057 21.257 2.14 1 93.52 98 MET A O 1
ATOM 710 N N . ILE A 1 99 ? 12.982 21.209 4.199 1 96.15 99 ILE A N 1
ATOM 711 C CA . ILE A 1 99 ? 12.436 19.929 4.638 1 96.15 99 ILE A CA 1
ATOM 712 C C . ILE A 1 99 ? 11.532 20.142 5.849 1 96.15 99 ILE A C 1
ATOM 714 O O . ILE A 1 99 ? 11.964 20.691 6.866 1 96.15 99 ILE A O 1
ATOM 718 N N . PRO A 1 100 ? 10.336 19.819 5.747 1 98.13 100 PRO A N 1
ATOM 719 C CA . PRO A 1 100 ? 9.426 20.061 6.869 1 98.13 100 PRO A CA 1
ATOM 720 C C . PRO A 1 100 ? 9.808 19.271 8.119 1 98.13 100 PRO A C 1
ATOM 722 O O . PRO A 1 100 ? 10.408 18.198 8.016 1 98.13 100 PRO A O 1
ATOM 725 N N . ASP A 1 101 ? 9.411 19.818 9.245 1 97.98 101 ASP A N 1
ATOM 726 C CA . ASP A 1 101 ? 9.617 19.143 10.523 1 97.98 101 ASP A CA 1
ATOM 727 C C . ASP A 1 101 ? 8.568 18.056 10.744 1 97.98 101 ASP A C 1
ATOM 729 O O . ASP A 1 101 ? 8.813 17.088 11.467 1 97.98 101 ASP A O 1
ATOM 733 N N . LEU A 1 102 ? 7.424 18.299 10.138 1 98.65 102 LEU A N 1
ATOM 734 C CA . LEU A 1 102 ? 6.292 17.389 10.278 1 98.65 102 LEU A CA 1
ATOM 735 C C . LEU A 1 102 ? 5.451 17.369 9.006 1 98.65 102 LEU A C 1
ATOM 737 O O . LEU A 1 102 ? 5.184 18.418 8.416 1 98.65 102 LEU A O 1
ATOM 741 N N . VAL A 1 103 ? 5.111 16.229 8.545 1 98.89 103 VAL A N 1
ATOM 742 C CA . VAL A 1 103 ? 4.149 16.07 7.459 1 98.89 103 VAL A CA 1
ATOM 743 C C . VAL A 1 103 ? 2.82 15.564 8.016 1 98.89 103 VAL A C 1
ATOM 745 O O . VAL A 1 103 ? 2.786 14.585 8.764 1 98.89 103 VAL A O 1
ATOM 748 N N . ILE A 1 104 ? 1.757 16.25 7.702 1 98.93 104 ILE A N 1
ATOM 749 C CA . ILE A 1 104 ? 0.409 15.834 8.071 1 98.93 104 ILE A CA 1
ATOM 750 C C . ILE A 1 104 ? -0.385 15.483 6.815 1 98.93 104 ILE A C 1
ATOM 752 O O . ILE A 1 104 ? -0.568 16.325 5.933 1 98.93 104 ILE A O 1
ATOM 756 N N . SER A 1 105 ? -0.83 14.278 6.699 1 98.85 105 SER A N 1
ATOM 757 C CA . SER A 1 105 ? -1.706 13.834 5.62 1 98.85 105 SER A CA 1
ATOM 758 C C . SER A 1 105 ? -3.159 13.769 6.078 1 98.85 105 SER A C 1
ATOM 760 O O . SER A 1 105 ? -3.533 12.885 6.851 1 98.85 105 SER A O 1
ATOM 762 N N . GLY A 1 106 ? -4.053 14.598 5.579 1 97.84 106 GLY A N 1
ATOM 763 C CA . GLY A 1 106 ? -5.435 14.685 6.021 1 97.84 106 GLY A CA 1
ATOM 764 C C . GLY A 1 106 ? -5.968 16.106 6.036 1 97.84 106 GLY A C 1
ATOM 765 O O . GLY A 1 106 ? -5.325 17.021 5.517 1 97.84 106 GLY A O 1
ATOM 766 N N . ILE A 1 107 ? -7.129 16.315 6.475 1 97.55 107 ILE A N 1
ATOM 767 C CA . ILE A 1 107 ? -8.1 15.386 7.04 1 97.55 107 ILE A CA 1
ATOM 768 C C . ILE A 1 107 ? -8.787 14.611 5.918 1 97.55 107 ILE A C 1
ATOM 770 O O . ILE A 1 107 ? -9.418 15.205 5.041 1 97.55 107 ILE A O 1
ATOM 774 N N . ASN A 1 108 ? -8.724 13.362 6.012 1 96.62 108 ASN A N 1
ATOM 775 C CA . ASN A 1 108 ? -9.314 12.457 5.032 1 96.62 108 ASN A CA 1
ATOM 776 C C . ASN A 1 108 ? -10.787 12.191 5.33 1 96.62 108 ASN A C 1
ATOM 778 O O . ASN A 1 108 ? -11.172 12.034 6.49 1 96.62 108 ASN A O 1
ATOM 782 N N . ILE A 1 109 ? -11.568 12.106 4.244 1 95.02 109 ILE A N 1
ATOM 783 C CA . ILE A 1 109 ? -12.951 11.655 4.36 1 95.02 109 ILE A CA 1
ATOM 784 C C . ILE A 1 109 ? -12.994 10.129 4.407 1 95.02 109 ILE A C 1
ATOM 786 O O . ILE A 1 109 ? -12.659 9.462 3.426 1 95.02 109 ILE A O 1
ATOM 790 N N . GLY A 1 110 ? -13.443 9.58 5.578 1 93.73 110 GLY A N 1
ATOM 791 C CA . GLY A 1 110 ? -13.48 8.142 5.792 1 93.73 110 GLY A CA 1
ATOM 792 C C . GLY A 1 110 ? -12.387 7.649 6.722 1 93.73 110 GLY A C 1
ATOM 793 O O . GLY A 1 110 ? -11.244 8.102 6.64 1 93.73 110 GLY A O 1
ATOM 794 N N . SER A 1 111 ? -12.684 6.767 7.552 1 93.68 111 SER A N 1
ATOM 795 C CA . SER A 1 111 ? -11.698 6.248 8.494 1 93.68 111 SER A CA 1
ATOM 796 C C . SER A 1 111 ? -10.7 5.327 7.798 1 93.68 111 SER A C 1
ATOM 798 O O . SER A 1 111 ? -11.014 4.731 6.765 1 93.68 111 SER A O 1
ATOM 800 N N . ASN A 1 112 ? -9.527 5.265 8.282 1 95.43 112 ASN A N 1
ATOM 801 C CA . ASN A 1 112 ? -8.481 4.372 7.794 1 95.43 112 ASN A CA 1
ATOM 802 C C . ASN A 1 112 ? -8.024 3.399 8.877 1 95.43 112 ASN A C 1
ATOM 804 O O . ASN A 1 112 ? -6.826 3.274 9.139 1 95.43 112 ASN A O 1
ATOM 808 N N . CYS A 1 113 ? -8.976 2.688 9.44 1 95.39 113 CYS A N 1
ATOM 809 C CA . CYS A 1 113 ? -8.707 1.689 10.469 1 95.39 113 CYS A CA 1
ATOM 810 C C . CYS A 1 113 ? -8.507 0.31 9.851 1 95.39 113 CYS A C 1
ATOM 812 O O . CYS A 1 113 ? -8.967 0.052 8.737 1 95.39 113 CYS A O 1
ATOM 814 N N . GLY A 1 114 ? -7.846 -0.535 10.637 1 95.18 114 GLY A N 1
ATOM 815 C CA . GLY A 1 114 ? -7.703 -1.927 10.24 1 95.18 114 GLY A CA 1
ATOM 816 C C . GLY A 1 114 ? -7.064 -2.095 8.874 1 95.18 114 GLY A C 1
ATOM 817 O O . GLY A 1 114 ? -6.065 -1.442 8.566 1 95.18 114 GLY A O 1
ATOM 818 N N . TYR A 1 115 ? -7.655 -2.941 8.075 1 94.92 115 TYR A N 1
ATOM 819 C CA . TYR A 1 115 ? -7.095 -3.281 6.771 1 94.92 115 TYR A CA 1
ATOM 820 C C . TYR A 1 115 ? -7.274 -2.134 5.785 1 94.92 115 TYR A C 1
ATOM 822 O O . TYR A 1 115 ? -6.657 -2.123 4.717 1 94.92 115 TYR A O 1
ATOM 830 N N . HIS A 1 116 ? -8.064 -1.133 6.142 1 94.31 116 HIS A N 1
ATOM 831 C CA . HIS A 1 116 ? -8.221 0.012 5.252 1 94.31 116 HIS A CA 1
ATOM 832 C C . HIS A 1 116 ? -6.919 0.795 5.127 1 94.31 116 HIS A C 1
ATOM 834 O O . HIS A 1 116 ? -6.718 1.522 4.152 1 94.31 116 HIS A O 1
ATOM 840 N N . THR A 1 117 ? -6.045 0.618 6.093 1 96.43 117 THR A N 1
ATOM 841 C CA . THR A 1 117 ? -4.735 1.259 6.066 1 96.43 117 THR A CA 1
ATOM 842 C C . THR A 1 117 ? -3.965 0.862 4.81 1 96.43 117 THR A C 1
ATOM 844 O O . THR A 1 117 ? -3.218 1.669 4.252 1 96.43 117 THR A O 1
ATOM 847 N N . VAL A 1 118 ? -4.233 -0.296 4.308 1 96.01 118 VAL A N 1
ATOM 848 C CA . VAL A 1 118 ? -3.521 -0.861 3.167 1 96.01 118 VAL A CA 1
ATOM 849 C C . VAL A 1 118 ? -3.918 -0.121 1.891 1 96.01 118 VAL A C 1
ATOM 851 O O . VAL A 1 118 ? -3.087 0.094 1.007 1 96.01 118 VAL A O 1
ATOM 854 N N . TYR A 1 119 ? -5.13 0.368 1.79 1 95.9 119 TYR A N 1
ATOM 855 C CA . TYR A 1 119 ? -5.686 0.981 0.589 1 95.9 119 TYR A CA 1
ATOM 856 C C . TYR A 1 119 ? -5.509 2.495 0.618 1 95.9 119 TYR A C 1
ATOM 858 O O . TYR A 1 119 ? -5.706 3.168 -0.396 1 95.9 119 TYR A O 1
ATOM 866 N N . SER A 1 120 ? -5.154 3.048 1.676 1 96.78 120 SER A N 1
ATOM 867 C CA . SER A 1 120 ? -5.339 4.467 1.964 1 96.78 120 SER A CA 1
ATOM 868 C C . SER A 1 120 ? -4.225 5.306 1.349 1 96.78 120 SER A C 1
ATOM 870 O O . SER A 1 120 ? -3.058 5.168 1.723 1 96.78 120 SER A O 1
ATOM 872 N N . GLY A 1 121 ? -4.628 6.224 0.522 1 97.83 121 GLY A N 1
ATOM 873 C CA . GLY A 1 121 ? -3.683 7.229 0.061 1 97.83 121 GLY A CA 1
ATOM 874 C C . GLY A 1 121 ? -3.267 8.201 1.149 1 97.83 121 GLY A C 1
ATOM 875 O O . GLY A 1 121 ? -2.147 8.715 1.134 1 97.83 121 GLY A O 1
ATOM 876 N N . THR A 1 122 ? -4.154 8.492 2.12 1 98.32 122 THR A N 1
ATOM 877 C CA . THR A 1 122 ? -3.855 9.358 3.255 1 98.32 122 THR A CA 1
ATOM 878 C C . THR A 1 122 ? -2.736 8.766 4.108 1 98.32 122 THR A C 1
ATOM 880 O O . THR A 1 122 ? -1.759 9.449 4.421 1 98.32 122 THR A O 1
ATOM 883 N N . VAL A 1 123 ? -2.853 7.517 4.419 1 98.58 123 VAL A N 1
ATOM 884 C CA . VAL A 1 123 ? -1.824 6.842 5.203 1 98.58 123 VAL A CA 1
ATOM 885 C C . VAL A 1 123 ? -0.523 6.779 4.405 1 98.58 123 VAL A C 1
ATOM 887 O O . VAL A 1 123 ? 0.564 6.93 4.966 1 98.58 123 VAL A O 1
ATOM 890 N N . ALA A 1 124 ? -0.682 6.613 3.134 1 98.62 124 ALA A N 1
ATOM 891 C CA . ALA A 1 124 ? 0.487 6.516 2.263 1 98.62 124 ALA A CA 1
ATOM 892 C C . ALA A 1 124 ? 1.273 7.824 2.253 1 98.62 124 ALA A C 1
ATOM 894 O O . ALA A 1 124 ? 2.504 7.815 2.181 1 98.62 124 ALA A O 1
ATOM 895 N N . GLY A 1 125 ? 0.582 8.945 2.184 1 98.69 125 GLY A N 1
ATOM 896 C CA . GLY A 1 125 ? 1.277 10.22 2.253 1 98.69 125 GLY A CA 1
ATOM 897 C C . GLY A 1 125 ? 2.162 10.352 3.478 1 98.69 125 GLY A C 1
ATOM 898 O O . GLY A 1 125 ? 3.328 10.736 3.37 1 98.69 125 GLY A O 1
ATOM 899 N N . ALA A 1 126 ? 1.637 9.986 4.633 1 98.82 126 ALA A N 1
ATOM 900 C CA . ALA A 1 126 ? 2.407 10.021 5.874 1 98.82 126 ALA A CA 1
ATOM 901 C C . ALA A 1 126 ? 3.527 8.985 5.853 1 98.82 126 ALA A C 1
ATOM 903 O O . ALA A 1 126 ? 4.654 9.271 6.265 1 98.82 126 ALA A O 1
ATOM 904 N N . ARG A 1 127 ? 3.218 7.814 5.373 1 98.48 127 ARG A N 1
ATOM 905 C CA . ARG A 1 127 ? 4.197 6.732 5.329 1 98.48 127 ARG A CA 1
ATOM 906 C C . ARG A 1 127 ? 5.39 7.108 4.458 1 98.48 127 ARG A C 1
ATOM 908 O O . ARG A 1 127 ? 6.535 6.798 4.795 1 98.48 127 ARG A O 1
ATOM 915 N N . GLU A 1 128 ? 5.105 7.719 3.339 1 98.15 128 GLU A N 1
ATOM 916 C CA . GLU A 1 128 ? 6.184 8.12 2.441 1 98.15 128 GLU A CA 1
ATOM 917 C C . GLU A 1 128 ? 7.16 9.064 3.138 1 98.15 128 GLU A C 1
ATOM 919 O O . GLU A 1 128 ? 8.377 8.894 3.035 1 98.15 128 GLU A O 1
ATOM 924 N N . ALA A 1 129 ? 6.672 10.045 3.832 1 98.23 129 ALA A N 1
ATOM 925 C CA . ALA A 1 129 ? 7.528 10.956 4.588 1 98.23 129 ALA A CA 1
ATOM 926 C C . ALA A 1 129 ? 8.344 10.202 5.633 1 98.23 129 ALA A C 1
ATOM 928 O O . ALA A 1 129 ? 9.552 10.415 5.76 1 98.23 129 ALA A O 1
ATOM 929 N N . PHE A 1 130 ? 7.726 9.279 6.303 1 97.68 130 PHE A N 1
ATOM 930 C CA . PHE A 1 130 ? 8.362 8.46 7.329 1 97.68 130 PHE A CA 1
ATOM 931 C C . PHE A 1 130 ? 9.518 7.659 6.743 1 97.68 130 PHE A C 1
ATOM 933 O O . PHE A 1 130 ? 10.588 7.568 7.35 1 97.68 130 PHE A O 1
ATOM 940 N N . LEU A 1 131 ? 9.294 7.11 5.597 1 96.06 131 LEU A N 1
ATOM 941 C CA . LEU A 1 131 ? 10.312 6.292 4.946 1 96.06 131 LEU A CA 1
ATOM 942 C C . LEU A 1 131 ? 11.572 7.108 4.675 1 96.06 131 LEU A C 1
ATOM 944 O O . LEU A 1 131 ? 12.657 6.545 4.51 1 96.06 131 LEU A O 1
ATOM 948 N N . TYR A 1 132 ? 11.393 8.388 4.63 1 95.04 132 TYR A N 1
ATOM 949 C CA . TYR A 1 132 ? 12.539 9.245 4.348 1 95.04 132 TYR A CA 1
ATOM 950 C C . TYR A 1 132 ? 12.971 10.006 5.595 1 95.04 132 TYR A C 1
ATOM 952 O O . TYR A 1 132 ? 13.674 11.015 5.502 1 95.04 132 TYR A O 1
ATOM 960 N N . GLY A 1 133 ? 12.47 9.608 6.708 1 94.82 133 GLY A N 1
ATOM 961 C CA . GLY A 1 133 ? 12.996 10.077 7.98 1 94.82 133 GLY A CA 1
ATOM 962 C C . GLY A 1 133 ? 12.3 11.326 8.489 1 94.82 133 GLY A C 1
ATOM 963 O O . GLY A 1 133 ? 12.77 11.963 9.433 1 94.82 133 GLY A O 1
ATOM 964 N N . VAL A 1 134 ? 11.248 11.743 7.875 1 97.54 134 VAL A N 1
ATOM 965 C CA . VAL A 1 134 ? 10.507 12.913 8.336 1 97.54 134 VAL A CA 1
ATOM 966 C C . VAL A 1 134 ? 9.332 12.471 9.205 1 97.54 134 VAL A C 1
ATOM 968 O O . VAL A 1 134 ? 8.514 11.649 8.784 1 97.54 134 VAL A O 1
ATOM 971 N N . PRO A 1 135 ? 9.195 12.984 10.479 1 98.29 135 PRO A N 1
ATOM 972 C CA . PRO A 1 135 ? 8.017 12.677 11.294 1 98.29 135 PRO A CA 1
ATOM 973 C C . PRO A 1 135 ? 6.705 12.965 10.568 1 98.29 135 PRO A C 1
ATOM 975 O O . PRO A 1 135 ? 6.601 13.958 9.843 1 98.29 135 PRO A O 1
ATOM 978 N N . SER A 1 136 ? 5.723 12.063 10.74 1 98.71 136 SER A N 1
ATOM 979 C CA . SER A 1 136 ? 4.501 12.229 9.961 1 98.71 136 SER A CA 1
ATOM 980 C C . SER A 1 136 ? 3.295 11.65 10.694 1 98.71 136 SER A C 1
ATOM 982 O O . SER A 1 136 ? 3.447 10.808 11.581 1 98.71 136 SER A O 1
ATOM 984 N N . VAL A 1 137 ? 2.086 12.176 10.337 1 98.67 137 VAL A N 1
ATOM 985 C CA . VAL A 1 137 ? 0.817 11.738 10.909 1 98.67 137 VAL A CA 1
ATOM 986 C C . VAL A 1 137 ? -0.263 11.732 9.828 1 98.67 137 VAL A C 1
ATOM 988 O O . VAL A 1 137 ? -0.339 12.656 9.014 1 98.67 137 VAL A O 1
ATOM 991 N N . ALA A 1 138 ? -0.987 10.661 9.748 1 98.84 138 ALA A N 1
ATOM 992 C CA . ALA A 1 138 ? -2.199 10.596 8.936 1 98.84 138 ALA A CA 1
ATOM 993 C C . ALA A 1 138 ? -3.443 10.841 9.786 1 98.84 138 ALA A C 1
ATOM 995 O O . ALA A 1 138 ? -3.588 10.263 10.866 1 98.84 138 ALA A O 1
ATOM 996 N N . ILE A 1 139 ? -4.341 11.698 9.342 1 98.81 139 ILE A N 1
ATOM 997 C CA . ILE A 1 139 ? -5.554 12.01 10.091 1 98.81 139 ILE A CA 1
ATOM 998 C C . ILE A 1 139 ? -6.78 11.762 9.214 1 98.81 139 ILE A C 1
ATOM 1000 O O . ILE A 1 139 ? -6.871 12.286 8.101 1 98.81 139 ILE A O 1
ATOM 1004 N N . SER A 1 140 ? -7.717 11.018 9.738 1 98.39 140 SER A N 1
ATOM 1005 C CA . SER A 1 140 ? -8.948 10.683 9.031 1 98.39 140 SER A CA 1
ATOM 1006 C C . SER A 1 140 ? -10.17 10.893 9.919 1 98.39 140 SER A C 1
ATOM 1008 O O . SER A 1 140 ? -10.096 10.72 11.137 1 98.39 140 SER A O 1
ATOM 1010 N N . TYR A 1 141 ? -11.221 11.293 9.298 1 98.11 141 TYR A N 1
ATOM 1011 C CA . TYR A 1 141 ? -12.507 11.488 9.958 1 98.11 141 TYR A CA 1
ATOM 1012 C C . TYR A 1 141 ? -13.481 10.373 9.595 1 98.11 141 TYR A C 1
ATOM 1014 O O . TYR A 1 141 ? -13.671 10.065 8.416 1 98.11 141 TYR A O 1
ATOM 1022 N N . ASP A 1 142 ? -14.064 9.753 10.651 1 96.72 142 ASP A N 1
ATOM 1023 C CA . ASP A 1 142 ? -15.024 8.674 10.439 1 96.72 142 ASP A CA 1
ATOM 1024 C C . ASP A 1 142 ? -16.316 9.203 9.822 1 96.72 142 ASP A C 1
ATOM 1026 O O . ASP A 1 142 ? -17.359 9.229 10.479 1 96.72 142 ASP A O 1
ATOM 1030 N N . TRP A 1 143 ? -16.249 9.508 8.561 1 93.83 143 TRP A N 1
ATOM 1031 C CA . TRP A 1 143 ? -17.357 10.078 7.802 1 93.83 143 TRP A CA 1
ATOM 1032 C C . TRP A 1 143 ? -18.505 9.081 7.683 1 93.83 143 TRP A C 1
ATOM 1034 O O . TRP A 1 143 ? -18.287 7.907 7.374 1 93.83 143 TRP A O 1
ATOM 1044 N N . LYS A 1 144 ? -19.625 9.524 7.969 1 89.04 144 LYS A N 1
ATOM 1045 C CA . LYS A 1 144 ? -20.845 8.746 7.777 1 89.04 144 LYS A CA 1
ATOM 1046 C C . LYS A 1 144 ? -21.698 9.33 6.655 1 89.04 144 LYS A C 1
ATOM 1048 O O . LYS A 1 144 ? -22.147 10.474 6.74 1 89.04 144 LYS A O 1
ATOM 1053 N N . ALA A 1 145 ? -21.894 8.484 5.728 1 80.38 145 ALA A N 1
ATOM 1054 C CA . ALA A 1 145 ? -22.692 8.924 4.586 1 80.38 145 ALA A CA 1
ATOM 1055 C C . ALA A 1 145 ? -24.081 9.373 5.028 1 80.38 145 ALA A C 1
ATOM 1057 O O . ALA A 1 145 ? -24.729 8.705 5.837 1 80.38 145 ALA A O 1
ATOM 1058 N N . GLY A 1 146 ? -24.569 10.499 4.548 1 82.17 146 GLY A N 1
ATOM 1059 C CA . GLY A 1 146 ? -25.898 11.011 4.843 1 82.17 146 GLY A CA 1
ATOM 1060 C C . GLY A 1 146 ? -25.973 11.749 6.166 1 82.17 146 GLY A C 1
ATOM 1061 O O . GLY A 1 146 ? -26.963 12.427 6.45 1 82.17 146 GLY A O 1
ATOM 1062 N N . LYS A 1 147 ? -24.997 11.675 6.886 1 88.81 147 LYS A N 1
ATOM 1063 C CA . LYS A 1 147 ? -25.043 12.288 8.211 1 88.81 147 LYS A CA 1
ATOM 1064 C C . LYS A 1 147 ? -23.952 13.343 8.366 1 88.81 147 LYS A C 1
ATOM 1066 O O . LYS A 1 147 ? -24.187 14.406 8.944 1 88.81 147 LYS A O 1
ATOM 1071 N N . SER A 1 148 ? -22.821 13.088 7.818 1 92.1 148 SER A N 1
ATOM 1072 C CA . SER A 1 148 ? -21.684 13.993 7.953 1 92.1 148 SER A CA 1
ATOM 1073 C C . SER A 1 148 ? -21.732 15.101 6.906 1 92.1 148 SER A C 1
ATOM 1075 O O . SER A 1 148 ? -22.298 14.918 5.826 1 92.1 148 SER A O 1
ATOM 1077 N N . ASN A 1 149 ? -21.172 16.176 7.218 1 91.19 149 ASN A N 1
ATOM 1078 C CA . ASN A 1 149 ? -21.039 17.296 6.293 1 91.19 149 ASN A CA 1
ATOM 1079 C C . ASN A 1 149 ? -19.673 17.966 6.417 1 91.19 149 ASN A C 1
ATOM 1081 O O . ASN A 1 149 ? -18.838 17.538 7.216 1 91.19 149 ASN A O 1
ATOM 1085 N N . ALA A 1 150 ? -19.469 19 5.663 1 92.4 150 ALA A N 1
ATOM 1086 C CA . ALA A 1 150 ? -18.17 19.663 5.585 1 92.4 150 ALA A CA 1
ATOM 1087 C C . ALA A 1 150 ? -17.771 20.25 6.936 1 92.4 150 ALA A C 1
ATOM 1089 O O . ALA A 1 150 ? -16.593 20.241 7.3 1 92.4 150 ALA A O 1
ATOM 1090 N N . ASN A 1 151 ? -18.7 20.754 7.626 1 94.89 151 ASN A N 1
ATOM 1091 C CA . ASN A 1 151 ? -18.411 21.339 8.931 1 94.89 151 ASN A CA 1
ATOM 1092 C C . ASN A 1 151 ? -17.85 20.301 9.898 1 94.89 151 ASN A C 1
ATOM 1094 O O . ASN A 1 151 ? -17.052 20.633 10.777 1 94.89 151 ASN A O 1
ATOM 1098 N N . ASP A 1 152 ? -18.259 19.091 9.729 1 96.37 152 ASP A N 1
ATOM 1099 C CA . ASP A 1 152 ? -17.741 18.019 10.574 1 96.37 152 ASP A CA 1
ATOM 1100 C C . ASP A 1 152 ? -16.236 17.849 10.385 1 96.37 152 ASP A C 1
ATOM 1102 O O . ASP A 1 152 ? -15.521 17.51 11.33 1 96.37 152 ASP A O 1
ATOM 1106 N N . LEU A 1 153 ? -15.77 18.085 9.215 1 96.91 153 LEU A N 1
ATOM 1107 C CA . LEU A 1 153 ? -14.338 18.019 8.943 1 96.91 153 LEU A CA 1
ATOM 1108 C C . LEU A 1 153 ? -13.595 19.138 9.664 1 96.91 153 LEU A C 1
ATOM 1110 O O . LEU A 1 153 ? -12.483 18.934 10.156 1 96.91 153 LEU A O 1
ATOM 1114 N N . LYS A 1 154 ? -14.188 20.272 9.715 1 97.2 154 LYS A N 1
ATOM 1115 C CA . LYS A 1 154 ? -13.602 21.387 10.454 1 97.2 154 LYS A CA 1
ATOM 1116 C C . LYS A 1 154 ? -13.479 21.057 11.939 1 97.2 154 LYS A C 1
ATOM 1118 O O . LYS A 1 154 ? -12.435 21.299 12.549 1 97.2 154 LYS A O 1
ATOM 1123 N N . LEU A 1 155 ? -14.558 20.514 12.443 1 97.55 155 LEU A N 1
ATOM 1124 C CA . LEU A 1 155 ? -14.572 20.126 13.849 1 97.55 155 LEU A CA 1
ATOM 1125 C C . LEU A 1 155 ? -13.537 19.04 14.123 1 97.55 155 LEU A C 1
ATOM 1127 O O . LEU A 1 155 ? -12.921 19.02 15.191 1 97.55 155 LEU A O 1
ATOM 1131 N N . ALA A 1 156 ? -13.377 18.15 13.18 1 97.79 156 ALA A N 1
ATOM 1132 C CA . ALA A 1 156 ? -12.361 17.109 13.31 1 97.79 156 ALA A CA 1
ATOM 1133 C C . ALA A 1 156 ? -10.96 17.712 13.355 1 97.79 156 ALA A C 1
ATOM 1135 O O . ALA A 1 156 ? -10.123 17.294 14.159 1 97.79 156 ALA A O 1
ATOM 1136 N N . ALA A 1 157 ? -10.677 18.68 12.483 1 97.35 157 ALA A N 1
ATOM 1137 C CA . ALA A 1 157 ? -9.391 19.372 12.484 1 97.35 157 ALA A CA 1
ATOM 1138 C C . ALA A 1 157 ? -9.133 20.046 13.829 1 97.35 157 ALA A C 1
ATOM 1140 O O . ALA A 1 157 ? -8.045 19.918 14.396 1 97.35 157 ALA A O 1
ATOM 1141 N N . ASP A 1 158 ? -10.127 20.676 14.337 1 96.92 158 ASP A N 1
ATOM 1142 C CA . ASP A 1 158 ? -10.025 21.352 15.626 1 96.92 158 ASP A CA 1
ATOM 1143 C C . ASP A 1 158 ? -9.682 20.364 16.739 1 96.92 158 ASP A C 1
ATOM 1145 O O . ASP A 1 158 ? -8.852 20.658 17.602 1 96.92 158 ASP A O 1
ATOM 1149 N N . ALA A 1 159 ? -10.326 19.273 16.653 1 96.64 159 ALA A N 1
ATOM 1150 C CA . ALA A 1 159 ? -10.15 18.259 17.69 1 96.64 159 ALA A CA 1
ATOM 1151 C C . ALA A 1 159 ? -8.725 17.712 17.685 1 96.64 159 ALA A C 1
ATOM 1153 O O . ALA A 1 159 ? -8.257 17.176 18.692 1 96.64 159 ALA A O 1
ATOM 1154 N N . CYS A 1 160 ? -7.995 17.864 16.575 1 96.44 160 CYS A N 1
ATOM 1155 C CA . CYS A 1 160 ? -6.676 17.257 16.439 1 96.44 160 CYS A CA 1
ATOM 1156 C C . CYS A 1 160 ? -5.576 18.265 16.749 1 96.44 160 CYS A C 1
ATOM 1158 O O . CYS A 1 160 ? -4.401 17.902 16.833 1 96.44 160 CYS A O 1
ATOM 1160 N N . LEU A 1 161 ? -5.87 19.558 16.908 1 95.14 161 LEU A N 1
ATOM 1161 C CA . LEU A 1 161 ? -4.876 20.614 17.069 1 95.14 161 LEU A CA 1
ATOM 1162 C C . LEU A 1 161 ? -4.014 20.365 18.302 1 95.14 161 LEU A C 1
ATOM 1164 O O . LEU A 1 161 ? -2.79 20.502 18.247 1 95.14 161 LEU A O 1
ATOM 1168 N N . PRO A 1 162 ? -4.613 19.953 19.465 1 94.2 162 PRO A N 1
ATOM 1169 C CA . PRO A 1 162 ? -3.767 19.674 20.628 1 94.2 162 PRO A CA 1
ATOM 1170 C C . PRO A 1 162 ? -2.736 18.581 20.359 1 94.2 162 PRO A C 1
ATOM 1172 O O . PRO A 1 162 ? -1.598 18.671 20.827 1 94.2 162 PRO A O 1
ATOM 1175 N N . LEU A 1 163 ? -3.145 17.597 19.666 1 95.92 163 LEU A N 1
ATOM 1176 C CA . LEU A 1 163 ? -2.235 16.512 19.318 1 95.92 163 LEU A CA 1
ATOM 1177 C C . LEU A 1 163 ? -1.105 17.015 18.426 1 95.92 163 LEU A C 1
ATOM 1179 O O . LEU A 1 163 ? 0.062 16.686 18.65 1 95.92 163 LEU A O 1
ATOM 1183 N N . ILE A 1 164 ? -1.415 17.794 17.418 1 96.6 164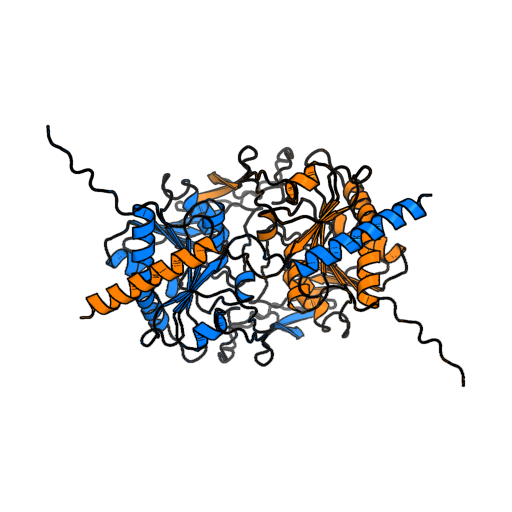 ILE A N 1
ATOM 1184 C CA . ILE A 1 164 ? -0.44 18.339 16.48 1 96.6 164 ILE A CA 1
ATOM 1185 C C . ILE A 1 164 ? 0.571 19.202 17.231 1 96.6 164 ILE A C 1
ATOM 1187 O O . ILE A 1 164 ? 1.781 19.067 17.033 1 96.6 164 ILE A O 1
ATOM 1191 N N . ASN A 1 165 ? 0.067 20.02 18.095 1 94.76 165 ASN A N 1
ATOM 1192 C CA . ASN A 1 165 ? 0.939 20.861 18.908 1 94.76 165 ASN A CA 1
ATOM 1193 C C . ASN A 1 165 ? 1.886 20.023 19.764 1 94.76 165 ASN A C 1
ATOM 1195 O O . ASN A 1 165 ? 3.075 20.329 19.862 1 94.76 165 ASN A O 1
ATOM 1199 N N . ALA A 1 166 ? 1.338 19.017 20.338 1 94.15 166 ALA A N 1
ATOM 1200 C CA . ALA A 1 166 ? 2.137 18.154 21.203 1 94.15 166 ALA A CA 1
ATOM 1201 C C . ALA A 1 166 ? 3.235 17.448 20.411 1 94.15 166 ALA A C 1
ATOM 1203 O O . ALA A 1 166 ? 4.365 17.315 20.887 1 94.15 166 ALA A O 1
ATOM 1204 N N . ILE A 1 167 ? 2.94 16.991 19.233 1 96.08 167 ILE A N 1
ATOM 1205 C CA . ILE A 1 167 ? 3.914 16.335 18.367 1 96.08 167 ILE A CA 1
ATOM 1206 C C . ILE A 1 167 ? 5.057 17.297 18.054 1 96.08 167 ILE A C 1
ATOM 1208 O O . ILE A 1 167 ? 6.23 16.941 18.186 1 96.08 167 ILE A O 1
ATOM 1212 N N . LEU A 1 168 ? 4.73 18.449 17.659 1 95.21 168 LEU A N 1
ATOM 1213 C CA . LEU A 1 168 ? 5.733 19.437 17.277 1 95.21 168 LEU A CA 1
ATOM 1214 C C . LEU A 1 168 ? 6.607 19.813 18.468 1 95.21 168 LEU A C 1
ATOM 1216 O O . LEU A 1 168 ? 7.804 20.066 18.31 1 95.21 168 LEU A O 1
ATOM 1220 N N . ASN A 1 169 ? 5.994 19.843 19.641 1 93.32 169 ASN A N 1
ATOM 1221 C CA . ASN A 1 169 ? 6.78 20.085 20.847 1 93.32 169 ASN A CA 1
ATOM 1222 C C . ASN A 1 169 ? 7.804 18.978 21.081 1 93.32 169 ASN A C 1
ATOM 1224 O O . ASN A 1 169 ? 8.95 19.252 21.438 1 93.32 169 ASN A O 1
ATOM 1228 N N . GLU A 1 170 ? 7.406 17.778 20.907 1 94.65 170 GLU A N 1
ATOM 1229 C CA . GLU A 1 170 ? 8.318 16.652 21.083 1 94.65 170 GLU A CA 1
ATOM 1230 C C . GLU A 1 170 ? 9.433 16.677 20.041 1 94.65 170 GLU A C 1
ATOM 1232 O O . GLU A 1 170 ? 10.576 16.326 20.339 1 94.65 170 GLU A O 1
ATOM 1237 N N . ILE A 1 171 ? 9.068 17.006 18.856 1 95.08 171 ILE A N 1
ATOM 1238 C CA . ILE A 1 171 ? 10.055 17.095 17.786 1 95.08 171 ILE A CA 1
ATOM 1239 C C . ILE A 1 171 ? 11.094 18.161 18.129 1 95.08 171 ILE A C 1
ATOM 1241 O O . ILE A 1 171 ? 12.297 17.931 17.992 1 95.08 171 ILE A O 1
ATOM 1245 N N . LYS A 1 172 ? 10.661 19.261 18.565 1 93.13 172 LYS A N 1
ATOM 1246 C CA . LYS A 1 172 ? 11.548 20.349 18.966 1 93.13 172 LYS A CA 1
ATOM 1247 C C . LYS A 1 172 ? 12.474 19.915 20.098 1 93.13 172 LYS A C 1
ATOM 1249 O O . LYS A 1 172 ? 13.652 20.277 20.117 1 93.13 172 LYS A O 1
ATOM 1254 N N . ALA A 1 173 ? 11.922 19.146 20.968 1 93.44 173 ALA A N 1
ATOM 1255 C CA . ALA A 1 173 ? 12.677 18.676 22.128 1 93.44 173 ALA A CA 1
ATOM 1256 C C . ALA A 1 173 ? 13.573 17.498 21.758 1 93.44 173 ALA A C 1
ATOM 1258 O O . ALA A 1 173 ? 14.335 17.004 22.593 1 93.44 173 ALA A O 1
ATOM 1259 N N . LYS A 1 174 ? 13.441 16.947 20.554 1 94.35 174 LYS A N 1
ATOM 1260 C CA . LYS A 1 174 ? 14.232 15.823 20.061 1 94.35 174 LYS A CA 1
ATOM 1261 C C . LYS A 1 174 ? 13.931 14.551 20.85 1 94.35 174 LYS A C 1
ATOM 1263 O O . LYS A 1 174 ? 14.828 13.745 21.104 1 94.35 174 LYS A O 1
ATOM 1268 N N . THR A 1 175 ? 12.661 14.392 21.251 1 93.97 175 THR A N 1
ATOM 1269 C CA . THR A 1 175 ? 12.239 13.215 22.002 1 93.97 175 THR A CA 1
ATOM 1270 C C . THR A 1 175 ? 11.233 12.393 21.2 1 93.97 175 THR A C 1
ATOM 1272 O O . THR A 1 175 ? 10.843 11.301 21.617 1 93.97 175 THR A O 1
ATOM 1275 N N . TYR A 1 176 ? 10.869 12.869 20.049 1 94.52 176 TYR A N 1
ATOM 1276 C CA . TYR A 1 176 ? 9.86 12.191 19.243 1 94.52 176 TYR A CA 1
ATOM 1277 C C . TYR A 1 176 ? 10.403 10.885 18.675 1 94.52 176 TYR A C 1
ATOM 1279 O O . TYR A 1 176 ? 11.481 10.86 18.078 1 94.52 176 TYR A O 1
ATOM 1287 N N . PRO A 1 177 ? 9.604 9.821 18.866 1 93.66 177 PRO A N 1
ATOM 1288 C CA . PRO A 1 177 ? 10.074 8.541 18.331 1 93.66 177 PRO A CA 1
ATOM 1289 C C . PRO A 1 177 ? 10.234 8.559 16.813 1 93.66 177 PRO A C 1
ATOM 1291 O O . PRO A 1 177 ? 9.414 9.153 16.108 1 93.66 177 PRO A O 1
ATOM 1294 N N . GLU A 1 178 ? 11.242 7.808 16.332 1 91.42 178 GLU A N 1
ATOM 1295 C CA . GLU A 1 178 ? 11.552 7.862 14.907 1 91.42 178 GLU A CA 1
ATOM 1296 C C . GLU A 1 178 ? 11.238 6.534 14.223 1 91.42 178 GLU A C 1
ATOM 1298 O O . GLU A 1 178 ? 11.418 6.396 13.011 1 91.42 178 GLU A O 1
ATOM 1303 N N . ASP A 1 179 ? 10.674 5.567 14.901 1 93.73 179 ASP A N 1
ATOM 1304 C CA . ASP A 1 179 ? 10.527 4.232 14.33 1 93.73 179 ASP A CA 1
ATOM 1305 C C . ASP A 1 179 ? 9.085 3.974 13.9 1 93.73 179 ASP A C 1
ATOM 1307 O O . ASP A 1 179 ? 8.753 2.877 13.446 1 93.73 179 ASP A O 1
ATOM 1311 N N . SER A 1 180 ? 8.23 4.991 14.075 1 96.46 180 SER A N 1
ATOM 1312 C CA . SER A 1 180 ? 6.837 4.855 13.661 1 96.46 180 SER A CA 1
ATOM 1313 C C . SER A 1 180 ? 6.251 6.199 13.243 1 96.46 180 SER A C 1
ATOM 1315 O O . SER A 1 180 ? 6.799 7.252 13.575 1 96.46 180 SER A O 1
ATOM 1317 N N . PHE A 1 181 ? 5.268 6.15 12.463 1 97.58 181 PHE A N 1
ATOM 1318 C CA . PHE A 1 181 ? 4.407 7.305 12.238 1 97.58 181 PHE A CA 1
ATOM 1319 C C . PHE A 1 181 ? 3.003 7.045 12.771 1 97.58 181 PHE A C 1
ATOM 1321 O O . PHE A 1 181 ? 2.67 5.914 13.133 1 97.58 181 PHE A O 1
ATOM 1328 N N . LEU A 1 182 ? 2.182 8.079 12.883 1 98.26 182 LEU A N 1
ATOM 1329 C CA . LEU A 1 182 ? 0.901 7.945 13.568 1 98.26 182 LEU A CA 1
ATOM 1330 C C . LEU A 1 182 ? -0.251 7.931 12.569 1 98.26 182 LEU A C 1
ATOM 1332 O O . LEU A 1 182 ? -0.267 8.721 11.623 1 98.26 182 LEU A O 1
ATOM 1336 N N . ASN A 1 183 ? -1.106 6.991 12.718 1 98.61 183 ASN A N 1
ATOM 1337 C CA . ASN A 1 183 ? -2.419 6.978 12.083 1 98.61 183 ASN A CA 1
ATOM 1338 C C . ASN A 1 183 ? -3.519 7.382 13.06 1 98.61 183 ASN A C 1
ATOM 1340 O O . ASN A 1 183 ? -3.775 6.679 14.039 1 98.61 183 ASN A O 1
ATOM 1344 N N . VAL A 1 184 ? -4.179 8.497 12.79 1 98.72 184 VAL A N 1
ATOM 1345 C CA . VAL A 1 184 ? -5.152 9.073 13.712 1 98.72 184 VAL A CA 1
ATOM 1346 C C . VAL A 1 184 ? -6.537 9.07 13.071 1 98.72 184 VAL A C 1
ATOM 1348 O O . VAL A 1 184 ? -6.707 9.539 11.943 1 98.72 184 VAL A O 1
ATOM 1351 N N . ASP A 1 185 ? -7.545 8.597 13.769 1 98.61 185 ASP A N 1
ATOM 1352 C CA . ASP A 1 185 ? -8.929 8.611 13.306 1 98.61 185 ASP A CA 1
ATOM 1353 C C . ASP A 1 185 ? -9.837 9.324 14.306 1 98.61 185 ASP A C 1
ATOM 1355 O O . ASP A 1 185 ? -9.805 9.027 15.502 1 98.61 185 ASP A O 1
ATOM 1359 N N . VAL A 1 186 ? -10.573 10.192 13.782 1 98.65 186 VAL A N 1
ATOM 1360 C CA . VAL A 1 186 ? -11.504 10.983 14.58 1 98.65 186 VAL A CA 1
ATOM 1361 C C . VAL A 1 186 ? -12.915 10.417 14.441 1 98.65 186 VAL A C 1
ATOM 1363 O O . VAL A 1 186 ? -13.387 10.175 13.328 1 98.65 186 VAL A O 1
ATOM 1366 N N . PRO A 1 187 ? -13.607 10.192 15.551 1 98.14 187 PRO A N 1
ATOM 1367 C CA . PRO A 1 187 ? -14.965 9.649 15.466 1 98.14 187 PRO A CA 1
ATOM 1368 C C . PRO A 1 187 ? -15.95 10.62 14.819 1 98.14 187 PRO A C 1
ATOM 1370 O O . PRO A 1 187 ? -15.7 11.827 14.786 1 98.14 187 PRO A O 1
ATOM 1373 N N . SER A 1 188 ? -17.058 10.129 14.373 1 96.89 188 SER A N 1
ATOM 1374 C CA . SER A 1 188 ? -18.064 10.917 13.669 1 96.89 188 SER A CA 1
ATOM 1375 C C . SER A 1 188 ? -18.562 12.073 14.529 1 96.89 188 SER A C 1
ATOM 1377 O O . SER A 1 188 ? -18.855 13.155 14.015 1 96.89 188 SER A O 1
ATOM 1379 N N . ASP A 1 189 ? -18.673 11.814 15.763 1 96.23 189 ASP A N 1
ATOM 1380 C CA . ASP A 1 189 ? -18.996 12.894 16.691 1 96.23 189 ASP A CA 1
ATOM 1381 C C . ASP A 1 189 ? -17.729 13.512 17.277 1 96.23 189 ASP A C 1
ATOM 1383 O O . ASP A 1 189 ? -17.367 13.23 18.422 1 96.23 189 ASP A O 1
ATOM 1387 N N . ALA A 1 190 ? -17.124 14.375 16.542 1 94.88 190 ALA A N 1
ATOM 1388 C CA . ALA A 1 190 ? -15.824 14.945 16.883 1 94.88 190 ALA A CA 1
ATOM 1389 C C . ALA A 1 190 ? -15.937 15.899 18.068 1 94.88 190 ALA A C 1
ATOM 1391 O O . ALA A 1 190 ? -14.977 16.079 18.823 1 94.88 190 ALA A O 1
ATOM 1392 N N . VAL A 1 191 ? -17.037 16.489 18.231 1 94.27 191 VAL A N 1
ATOM 1393 C CA . VAL A 1 191 ? -17.245 17.491 19.271 1 94.27 191 VAL A CA 1
ATOM 1394 C C . VAL A 1 191 ? -17.313 16.813 20.637 1 94.27 191 VAL A C 1
ATOM 1396 O O . VAL A 1 191 ? -16.775 17.328 21.62 1 94.27 191 VAL A O 1
ATOM 1399 N N . ASN A 1 192 ? -17.988 15.626 20.67 1 95.68 192 ASN A N 1
ATOM 1400 C CA . ASN A 1 192 ? -18.169 14.926 21.937 1 95.68 192 ASN A CA 1
ATOM 1401 C C . ASN A 1 192 ? -17.247 13.714 22.045 1 95.68 192 ASN A C 1
ATOM 1403 O O . ASN A 1 192 ? -17.634 12.681 22.592 1 95.68 192 ASN A O 1
ATOM 1407 N N . HIS A 1 193 ? -16.127 13.829 21.413 1 96.03 193 HIS A N 1
ATOM 1408 C CA . HIS A 1 193 ? -15.216 12.694 21.514 1 96.03 193 HIS A CA 1
ATOM 1409 C C . HIS A 1 193 ? -14.793 12.454 22.959 1 96.03 193 HIS A C 1
ATOM 1411 O O . HIS A 1 193 ? -14.828 13.373 23.781 1 96.03 193 HIS A O 1
ATOM 1417 N N . LYS A 1 194 ? -14.326 11.308 23.355 1 96.13 194 LYS A N 1
ATOM 1418 C CA . LYS A 1 194 ? -14.019 10.891 24.72 1 96.13 194 LYS A CA 1
ATOM 1419 C C . LYS A 1 194 ? -12.536 11.073 25.03 1 96.13 194 LYS A C 1
ATOM 1421 O O . LYS A 1 194 ? -12.052 10.61 26.065 1 96.13 194 LYS A O 1
ATOM 1426 N N . GLY A 1 195 ? -11.814 11.725 24.114 1 95.52 195 GLY A N 1
ATOM 1427 C CA . GLY A 1 195 ? -10.382 11.914 24.289 1 95.52 195 GLY A CA 1
ATOM 1428 C C . GLY A 1 195 ? -9.549 11.071 23.342 1 95.52 195 GLY A C 1
ATOM 1429 O O . GLY A 1 195 ? -10.086 10.441 22.428 1 95.52 195 GLY A O 1
ATOM 1430 N N . PHE A 1 196 ? -8.258 11.142 23.504 1 96.75 196 PHE A N 1
ATOM 1431 C CA . PHE A 1 196 ? -7.308 10.389 22.694 1 96.75 196 PHE A CA 1
ATOM 1432 C C . PHE A 1 196 ? -7.004 9.039 23.331 1 96.75 196 PHE A C 1
ATOM 1434 O O . PHE A 1 196 ? -6.894 8.934 24.554 1 96.75 196 PHE A O 1
ATOM 1441 N N . LYS A 1 197 ? -6.839 8.063 22.542 1 95.78 197 LYS A N 1
ATOM 1442 C CA . LYS A 1 197 ? -6.437 6.744 23.022 1 95.78 197 LYS A CA 1
ATOM 1443 C C . LYS A 1 197 ? -5.431 6.097 22.075 1 95.78 197 LYS A C 1
ATOM 1445 O O . LYS A 1 197 ? -5.602 6.141 20.855 1 95.78 197 LYS A O 1
ATOM 1450 N N . ILE A 1 198 ? -4.362 5.512 22.652 1 96.59 198 ILE A N 1
ATOM 1451 C CA . ILE A 1 198 ? -3.412 4.733 21.865 1 96.59 198 ILE A CA 1
ATOM 1452 C C . ILE A 1 198 ? -4.018 3.373 21.525 1 96.59 198 ILE A C 1
ATOM 1454 O O . ILE A 1 198 ? -4.583 2.704 22.393 1 96.59 198 ILE A O 1
ATOM 1458 N N . THR A 1 199 ? -3.937 3.026 20.281 1 96.07 199 THR A N 1
ATOM 1459 C CA . THR A 1 199 ? -4.535 1.778 19.821 1 96.07 199 THR A CA 1
ATOM 1460 C C . THR A 1 199 ? -3.545 0.983 18.974 1 96.07 199 THR A C 1
ATOM 1462 O O . THR A 1 199 ? -2.425 1.437 18.729 1 96.07 199 THR A O 1
ATOM 1465 N N . LYS A 1 200 ? -4.009 -0.215 18.637 1 94.73 200 LYS A N 1
ATOM 1466 C CA . LYS A 1 200 ? -3.321 -1.058 17.665 1 94.73 200 LYS A CA 1
ATOM 1467 C C . LYS A 1 200 ? -4.15 -1.223 16.395 1 94.73 200 LYS A C 1
ATOM 1469 O O . LYS A 1 200 ? -5.38 -1.146 16.436 1 94.73 200 LYS A O 1
ATOM 1474 N N . GLN A 1 201 ? -3.426 -1.419 15.339 1 95.73 201 GLN A N 1
ATOM 1475 C CA . GLN A 1 201 ? -4.138 -1.693 14.095 1 95.73 201 GLN A CA 1
ATOM 1476 C C . GLN A 1 201 ? -4.904 -3.01 14.178 1 95.73 201 GLN A C 1
ATOM 1478 O O . GLN A 1 201 ? -4.335 -4.043 14.537 1 95.73 201 GLN A O 1
ATOM 1483 N N . GLY A 1 202 ? -6.211 -2.984 13.896 1 94.83 202 GLY A N 1
ATOM 1484 C CA . GLY A 1 202 ? -7.024 -4.189 13.843 1 94.83 202 GLY A CA 1
ATOM 1485 C C . GLY A 1 202 ? -7.185 -4.739 12.439 1 94.83 202 GLY A C 1
ATOM 1486 O O . GLY A 1 202 ? -6.389 -4.429 11.55 1 94.83 202 GLY A O 1
ATOM 1487 N N . LYS A 1 203 ? -8.175 -5.588 12.303 1 93.51 203 LYS A N 1
ATOM 1488 C CA . LYS A 1 203 ? -8.374 -6.272 11.029 1 93.51 203 LYS A CA 1
ATOM 1489 C C . LYS A 1 203 ? -9.665 -5.815 10.356 1 93.51 203 LYS A C 1
ATOM 1491 O O . LYS A 1 203 ? -10.082 -6.388 9.347 1 93.51 203 LYS A O 1
ATOM 1496 N N . TYR A 1 204 ? -10.26 -4.787 10.934 1 92.33 204 TYR A N 1
ATOM 1497 C CA . TYR A 1 204 ? -11.529 -4.331 10.377 1 92.33 204 TYR A CA 1
ATOM 1498 C C . TYR A 1 204 ? -11.385 -3.994 8.898 1 92.33 204 TYR A C 1
ATOM 1500 O O . TYR A 1 204 ? -10.427 -3.33 8.497 1 92.33 204 TYR A O 1
ATOM 1508 N N . MET A 1 205 ? -12.393 -4.472 8.143 1 91.83 205 MET A N 1
ATOM 1509 C CA . MET A 1 205 ? -12.497 -4.105 6.734 1 91.83 205 MET A CA 1
ATOM 1510 C C . MET A 1 205 ? -13.913 -4.333 6.215 1 91.83 205 MET A C 1
ATOM 1512 O O . MET A 1 205 ? -14.487 -5.405 6.416 1 91.83 205 MET A O 1
ATOM 1516 N N . ALA A 1 206 ? -14.453 -3.325 5.577 1 85.4 206 ALA A N 1
ATOM 1517 C CA . ALA A 1 206 ? -15.669 -3.558 4.803 1 85.4 206 ALA A CA 1
ATOM 1518 C C . ALA A 1 206 ? -15.371 -4.368 3.544 1 85.4 206 ALA A C 1
ATOM 1520 O O . ALA A 1 206 ? -14.516 -3.987 2.742 1 85.4 206 ALA A O 1
ATOM 1521 N N . ARG A 1 207 ? -16.018 -5.434 3.416 1 85.71 207 ARG A N 1
ATOM 1522 C CA . ARG A 1 207 ? -15.706 -6.286 2.273 1 85.71 207 ARG A CA 1
ATOM 1523 C C . ARG A 1 207 ? -16.217 -5.669 0.975 1 85.71 207 ARG A C 1
ATOM 1525 O O . ARG A 1 207 ? -17.307 -5.094 0.942 1 85.71 207 ARG A O 1
ATOM 1532 N N . ILE A 1 208 ? -15.402 -5.722 0.066 1 84.22 208 ILE A N 1
ATOM 1533 C CA . ILE A 1 208 ? -15.683 -5.212 -1.271 1 84.22 208 ILE A CA 1
ATOM 1534 C C . ILE A 1 208 ? -15.865 -6.377 -2.241 1 84.22 208 ILE A C 1
ATOM 1536 O O . ILE A 1 208 ? -15.066 -7.317 -2.249 1 84.22 208 ILE A O 1
ATOM 1540 N N . GLY A 1 209 ? -17.003 -6.381 -2.931 1 90.09 209 GLY A N 1
ATOM 1541 C CA . GLY A 1 209 ? -17.275 -7.386 -3.946 1 90.09 209 GLY A CA 1
ATOM 1542 C C . GLY A 1 209 ? -17.407 -6.805 -5.341 1 90.09 209 GLY A C 1
ATOM 1543 O O . GLY A 1 209 ? -16.947 -5.691 -5.601 1 90.09 209 GLY A O 1
ATOM 1544 N N . TRP A 1 210 ? -17.868 -7.639 -6.25 1 94.16 210 TRP A N 1
ATOM 1545 C CA . TRP A 1 210 ? -17.968 -7.257 -7.655 1 94.16 210 TRP A CA 1
ATOM 1546 C C . TRP A 1 210 ? -19.349 -7.586 -8.212 1 94.16 210 TRP A C 1
ATOM 1548 O O . TRP A 1 210 ? -19.959 -8.586 -7.827 1 94.16 210 TRP A O 1
ATOM 1558 N N . GLU A 1 211 ? -19.814 -6.737 -9.101 1 93.17 211 GLU A N 1
ATOM 1559 C CA . GLU A 1 211 ? -21.023 -6.994 -9.877 1 93.17 211 GLU A CA 1
ATOM 1560 C C . GLU A 1 211 ? -20.791 -6.736 -11.363 1 93.17 211 GLU A C 1
ATOM 1562 O O . GLU A 1 211 ? -20.112 -5.775 -11.733 1 93.17 211 GLU A O 1
ATOM 1567 N N . ARG A 1 212 ? -21.35 -7.635 -12.161 1 93.73 212 ARG A N 1
ATOM 1568 C CA . ARG A 1 212 ? -21.328 -7.402 -13.602 1 93.73 212 ARG A CA 1
ATOM 1569 C C . ARG A 1 212 ? -22.187 -6.2 -13.976 1 93.73 212 ARG A C 1
ATOM 1571 O O . ARG A 1 212 ? -23.275 -6.012 -13.427 1 93.73 212 ARG A O 1
ATOM 1578 N N . THR A 1 213 ? -21.642 -5.402 -14.851 1 90.9 213 THR A N 1
ATOM 1579 C CA . THR A 1 213 ? -22.387 -4.224 -15.282 1 90.9 213 THR A CA 1
ATOM 1580 C C . THR A 1 213 ? -22.28 -4.04 -16.794 1 90.9 213 THR A C 1
ATOM 1582 O O . THR A 1 213 ? -21.435 -4.661 -17.442 1 90.9 213 THR A O 1
ATOM 1585 N N . HIS A 1 214 ? -23.244 -3.349 -17.356 1 86.17 214 HIS A N 1
ATOM 1586 C CA . HIS A 1 214 ? -23.222 -3.026 -18.778 1 86.17 214 HIS A CA 1
ATOM 1587 C C . HIS A 1 214 ? -22.911 -1.551 -19.004 1 86.17 214 HIS A C 1
ATOM 1589 O O . HIS A 1 214 ? -22.835 -1.096 -20.147 1 86.17 214 HIS A O 1
ATOM 1595 N N . SER A 1 215 ? -22.677 -0.862 -17.938 1 78.35 215 SER A N 1
ATOM 1596 C CA . SER A 1 215 ? -22.435 0.575 -18.007 1 78.35 215 SER A CA 1
ATOM 1597 C C . SER A 1 215 ? -20.979 0.907 -17.696 1 78.35 215 SER A C 1
ATOM 1599 O O . SER A 1 215 ? -20.377 0.305 -16.805 1 78.35 215 SER A O 1
ATOM 1601 N N . HIS A 1 216 ? -20.426 1.779 -18.444 1 77.95 216 HIS A N 1
ATOM 1602 C CA . HIS A 1 216 ? -19.089 2.295 -18.178 1 77.95 216 HIS A CA 1
ATOM 1603 C C . HIS A 1 216 ? -19.14 3.517 -17.267 1 77.95 216 HIS A C 1
ATOM 1605 O O . HIS A 1 216 ? -18.107 4.125 -16.977 1 77.95 216 HIS A O 1
ATOM 1611 N N . ARG A 1 217 ? -20.317 3.784 -16.728 1 69.93 217 ARG A N 1
ATOM 1612 C CA . ARG A 1 217 ? -20.475 4.989 -15.92 1 69.93 217 ARG A CA 1
ATOM 1613 C C . ARG A 1 217 ? -19.719 4.867 -14.601 1 69.93 217 ARG A C 1
ATOM 1615 O O . ARG A 1 217 ? -19.815 3.846 -13.916 1 69.93 217 ARG A O 1
ATOM 1622 N N . PRO A 1 218 ? -18.95 5.947 -14.307 1 68.44 218 PRO A N 1
ATOM 1623 C CA . PRO A 1 218 ? -18.219 5.93 -13.038 1 68.44 218 PRO A CA 1
ATOM 1624 C C . PRO A 1 218 ? -19.144 5.963 -11.824 1 68.44 218 PRO A C 1
ATOM 1626 O O . PRO A 1 218 ? -20.267 6.466 -11.912 1 68.44 218 PRO A O 1
ATOM 1629 N N . ALA A 1 219 ? -18.635 5.296 -10.808 1 62.63 219 ALA A N 1
ATOM 1630 C CA . ALA A 1 219 ? -19.33 5.433 -9.531 1 62.63 219 ALA A CA 1
ATOM 1631 C C . ALA A 1 219 ? -19.269 6.872 -9.025 1 62.63 219 ALA A C 1
ATOM 1633 O O . ALA A 1 219 ? -18.283 7.576 -9.254 1 62.63 219 ALA A O 1
ATOM 1634 N N . LEU A 1 220 ? -20.289 7.312 -8.482 1 51.35 220 LEU A N 1
ATOM 1635 C CA . LEU A 1 220 ? -20.356 8.665 -7.942 1 51.35 220 LEU A CA 1
ATOM 1636 C C . LEU A 1 220 ? -19.665 8.745 -6.585 1 51.35 220 LEU A C 1
ATOM 1638 O O . LEU A 1 220 ? -19.209 9.815 -6.177 1 51.35 220 LEU A O 1
ATOM 1642 N N . GLU A 1 221 ? -19.53 7.566 -5.864 1 54.55 221 GLU A N 1
ATOM 1643 C CA . GLU A 1 221 ? -18.976 7.607 -4.514 1 54.55 221 GLU A CA 1
ATOM 1644 C C . GLU A 1 221 ? -17.531 7.116 -4.495 1 54.55 221 GLU A C 1
ATOM 1646 O O . GLU A 1 221 ? -17.166 6.214 -5.253 1 54.55 221 GLU A O 1
ATOM 1651 N N . THR A 1 222 ? -16.703 7.916 -3.777 1 54.31 222 THR A N 1
ATOM 1652 C CA . THR A 1 222 ? -15.317 7.503 -3.588 1 54.31 222 THR A CA 1
ATOM 1653 C C . THR A 1 222 ? -15.239 6.254 -2.715 1 54.31 222 THR A C 1
ATOM 1655 O O . THR A 1 222 ? -16.216 5.886 -2.06 1 54.31 222 THR A O 1
ATOM 1658 N N . TYR A 1 223 ? -14.151 5.521 -2.823 1 51.38 223 TYR A N 1
ATOM 1659 C CA . TYR A 1 223 ? -13.894 4.318 -2.039 1 51.38 223 TYR A CA 1
ATOM 1660 C C . TYR A 1 223 ? -14.235 4.541 -0.57 1 51.38 223 TYR A C 1
ATOM 1662 O O . TYR A 1 223 ? -14.829 3.674 0.075 1 51.38 223 TYR A O 1
ATOM 1670 N N . GLN A 1 224 ? -13.934 5.672 -0.133 1 53.33 224 GLN A N 1
ATOM 1671 C CA . GLN A 1 224 ? -14.11 5.946 1.289 1 53.33 224 GLN A CA 1
ATOM 1672 C C . GLN A 1 224 ? -15.562 6.292 1.607 1 53.33 224 GLN A C 1
ATOM 1674 O O . GLN A 1 224 ? -16.036 6.045 2.718 1 53.33 224 GLN A O 1
ATOM 1679 N N . THR A 1 225 ? -16.205 6.879 0.532 1 51.27 225 THR A N 1
ATOM 1680 C CA . THR A 1 225 ? -17.549 7.358 0.833 1 51.27 225 THR A CA 1
ATOM 1681 C C . THR A 1 225 ? -18.6 6.369 0.336 1 51.27 225 THR A C 1
ATOM 1683 O O . THR A 1 225 ? -19.801 6.609 0.475 1 51.27 225 THR A O 1
ATOM 1686 N N . SER A 1 226 ? -18.139 5.45 -0.385 1 47.91 226 SER A N 1
ATOM 1687 C CA . SER A 1 226 ? -19.097 4.519 -0.973 1 47.91 226 SER A CA 1
ATOM 1688 C C . SER A 1 226 ? -19.99 3.897 0.095 1 47.91 226 SER A C 1
ATOM 1690 O O . SER A 1 226 ? -21.001 3.267 -0.224 1 47.91 226 SER A O 1
ATOM 1692 N N . ASN A 1 227 ? -19.564 4 1.278 1 40.9 227 ASN A N 1
ATOM 1693 C CA . ASN A 1 227 ? -20.533 3.606 2.295 1 40.9 227 ASN A CA 1
ATOM 1694 C C . ASN A 1 227 ? -21.72 4.564 2.339 1 40.9 227 ASN A C 1
ATOM 1696 O O . ASN A 1 227 ? -22.528 4.516 3.268 1 40.9 227 ASN A O 1
ATOM 1700 N N . MET A 1 228 ? -21.659 5.583 1.493 1 36.78 228 MET A N 1
ATOM 1701 C CA . MET A 1 228 ? -22.697 6.609 1.504 1 36.78 228 MET A CA 1
ATOM 1702 C C . MET A 1 228 ? -23.876 6.199 0.627 1 36.78 228 MET A C 1
ATOM 1704 O O . MET A 1 228 ? -23.685 5.707 -0.486 1 36.78 228 MET A O 1
ATOM 1708 N N . ASP A 1 229 ? -24.836 5.733 1.197 1 32.51 229 ASP A N 1
ATOM 1709 C CA . ASP A 1 229 ? -26.074 5.579 0.439 1 32.51 229 ASP A CA 1
ATOM 1710 C C . ASP A 1 229 ? -26.361 6.821 -0.402 1 32.51 229 ASP A C 1
ATOM 1712 O O . ASP A 1 229 ? -27.026 7.75 0.059 1 32.51 229 ASP A O 1
ATOM 1716 N N . VAL A 1 230 ? -25.352 7.452 -0.88 1 33.77 230 VAL A N 1
ATOM 1717 C CA . VAL A 1 230 ? -25.862 8.571 -1.666 1 33.77 230 VAL A CA 1
ATOM 1718 C C . VAL A 1 230 ? -26.692 8.044 -2.836 1 33.77 230 VAL A C 1
ATOM 1720 O O . VAL A 1 230 ? -26.343 7.031 -3.446 1 33.77 230 VAL A O 1
ATOM 1723 N N . ASP A 1 231 ? -27.905 8.459 -2.857 1 30.97 231 ASP A N 1
ATOM 1724 C CA . ASP A 1 231 ? -28.765 8.377 -4.034 1 30.97 231 ASP A CA 1
ATOM 1725 C C . ASP A 1 231 ? -27.978 8.665 -5.31 1 30.97 231 ASP A C 1
ATOM 1727 O O . ASP A 1 231 ? -27.16 9.586 -5.347 1 30.97 231 ASP A O 1
ATOM 1731 N N . SER A 1 232 ? -27.774 7.701 -6.076 1 32.28 232 SER A N 1
ATOM 1732 C CA . SER A 1 232 ? -27.223 7.686 -7.427 1 32.28 232 SER A CA 1
ATOM 1733 C C . SER A 1 232 ? -27.557 8.972 -8.175 1 32.28 232 SER A C 1
ATOM 1735 O O . SER A 1 232 ? -28.711 9.201 -8.542 1 32.28 232 SER A O 1
ATOM 1737 N N . VAL A 1 233 ? -27.066 10.138 -7.726 1 26.88 233 VAL A N 1
ATOM 1738 C CA . VAL A 1 233 ? -27.349 11.086 -8.799 1 26.88 233 VAL A CA 1
ATOM 1739 C C . VAL A 1 233 ? -26.818 10.541 -10.123 1 26.88 233 VAL A C 1
ATOM 1741 O O . VAL A 1 233 ? -25.701 10.023 -10.185 1 26.88 233 VAL A O 1
ATOM 1744 N N . SER A 1 234 ? -27.727 10.246 -11.065 1 29.37 234 SER A N 1
ATOM 1745 C CA . SER A 1 234 ? -27.69 9.865 -12.473 1 29.37 234 SER A CA 1
ATOM 1746 C C . SER A 1 234 ? -26.693 10.717 -13.251 1 29.37 234 SER A C 1
ATOM 1748 O O . SER A 1 234 ? -27.013 11.834 -13.664 1 29.37 234 SER A O 1
ATOM 1750 N N . GLY A 1 235 ? -25.569 11.154 -12.73 1 27.07 235 GLY A N 1
ATOM 1751 C CA . GLY A 1 235 ? -24.923 12.022 -13.702 1 27.07 235 GLY A CA 1
ATOM 1752 C C . GLY A 1 235 ? -24.851 11.415 -15.09 1 27.07 235 GLY A C 1
ATOM 1753 O O . GLY A 1 235 ? -25.15 10.233 -15.273 1 27.07 235 GLY A O 1
ATOM 1754 N N . TYR A 1 236 ? -24.409 12.475 -16.084 1 26.22 236 TYR A N 1
ATOM 1755 C CA . TYR A 1 236 ? -24.429 12.339 -17.536 1 26.22 236 TYR A CA 1
ATOM 1756 C C . TYR A 1 236 ? -23.639 11.113 -17.98 1 26.22 236 TYR A C 1
ATOM 1758 O O . TYR A 1 236 ? -22.467 10.961 -17.627 1 26.22 236 TYR A O 1
ATOM 1766 N N . ALA A 1 237 ? -24.31 10.042 -18.031 1 28.94 237 ALA A N 1
ATOM 1767 C CA . ALA A 1 237 ? -23.996 8.858 -18.827 1 28.94 237 ALA A CA 1
ATOM 1768 C C . ALA A 1 237 ? -23.308 9.243 -20.133 1 28.94 237 ALA A C 1
ATOM 1770 O O . ALA A 1 237 ? -23.959 9.709 -21.071 1 28.94 237 ALA A O 1
ATOM 1771 N N . ASN A 1 238 ? -22.136 9.919 -20.101 1 29.93 238 ASN A N 1
ATOM 1772 C CA . ASN A 1 238 ? -21.683 9.903 -21.488 1 29.93 238 ASN A CA 1
ATOM 1773 C C . ASN A 1 238 ? -21.624 8.483 -22.043 1 29.93 238 ASN A C 1
ATOM 1775 O O . ASN A 1 238 ? -21.217 7.555 -21.342 1 29.93 238 ASN A O 1
ATOM 1779 N N . ASN A 1 239 ? -22.527 8.244 -22.943 1 31.19 239 ASN A N 1
ATOM 1780 C CA . ASN A 1 239 ? -22.733 7.127 -23.858 1 31.19 239 ASN A CA 1
ATOM 1781 C C . ASN A 1 239 ? -21.407 6.55 -24.346 1 31.19 239 ASN A C 1
ATOM 1783 O O . ASN A 1 239 ? -20.912 6.932 -25.408 1 31.19 239 ASN A O 1
ATOM 1787 N N . ILE A 1 240 ? -20.429 6.614 -23.611 1 33.4 240 ILE A N 1
ATOM 1788 C CA . ILE A 1 240 ? -19.424 5.983 -24.46 1 33.4 240 ILE A CA 1
ATOM 1789 C C . ILE A 1 240 ? -19.91 4.604 -24.898 1 33.4 240 ILE A C 1
ATOM 1791 O O . ILE A 1 240 ? -20.277 3.774 -24.062 1 33.4 240 ILE A O 1
ATOM 1795 N N . PRO A 1 241 ? -20.082 4.482 -26.151 1 35.69 241 PRO A N 1
ATOM 1796 C CA . PRO A 1 241 ? -20.742 3.401 -26.886 1 35.69 241 PRO A CA 1
ATOM 1797 C C . PRO A 1 241 ? -20.453 2.023 -26.295 1 35.69 241 PRO A C 1
ATOM 1799 O O . PRO A 1 241 ? -19.639 1.9 -25.376 1 35.69 241 PRO A O 1
ATOM 1802 N N . SER A 1 242 ? -19.831 1.077 -27.255 1 36.41 242 SER A N 1
ATOM 1803 C CA . SER A 1 242 ? -20.079 -0.155 -27.996 1 36.41 242 SER A CA 1
ATOM 1804 C C . SER A 1 242 ? -19.551 -1.37 -27.242 1 36.41 242 SER A C 1
ATOM 1806 O O . SER A 1 242 ? -18.481 -1.311 -26.631 1 36.41 242 SER A O 1
ATOM 1808 N N . HIS A 1 243 ? -20.46 -2.192 -26.711 1 41.19 243 HIS A N 1
ATOM 1809 C CA . HIS A 1 243 ? -20.255 -3.602 -26.4 1 41.19 243 HIS A CA 1
ATOM 1810 C C . HIS A 1 243 ? -19.093 -4.18 -27.202 1 41.19 243 HIS A C 1
ATOM 1812 O O . HIS A 1 243 ? -19.177 -4.299 -28.426 1 41.19 243 HIS A O 1
ATOM 1818 N N . VAL A 1 244 ? -17.967 -3.75 -27.002 1 46.5 244 VAL A N 1
ATOM 1819 C CA . VAL A 1 244 ? -17.049 -4.616 -27.735 1 46.5 244 VAL A CA 1
ATOM 1820 C C . VAL A 1 244 ? -17.318 -6.076 -27.377 1 46.5 244 VAL A C 1
ATOM 1822 O O . VAL A 1 244 ? -17.378 -6.431 -26.198 1 46.5 244 VAL A O 1
ATOM 1825 N N . GLU A 1 245 ? -18.042 -6.874 -28.178 1 54.89 245 GLU A N 1
ATOM 1826 C CA . GLU A 1 245 ? -18.526 -8.251 -28.192 1 54.89 245 GLU A CA 1
ATOM 1827 C C . GLU A 1 245 ? -17.678 -9.144 -27.291 1 54.89 245 GLU A C 1
ATOM 1829 O O . GLU A 1 245 ? -18.196 -10.064 -26.654 1 54.89 245 GLU A O 1
ATOM 1834 N N . ASN A 1 246 ? -16.452 -8.716 -26.733 1 72.46 246 ASN A N 1
ATOM 1835 C CA . ASN A 1 246 ? -15.597 -9.677 -26.044 1 72.46 246 ASN A CA 1
ATOM 1836 C C . ASN A 1 246 ? -15.029 -9.096 -24.752 1 72.46 246 ASN A C 1
ATOM 1838 O O . ASN A 1 246 ? -13.922 -9.448 -24.343 1 72.46 246 ASN A O 1
ATOM 1842 N N . GLU A 1 247 ? -15.943 -8.166 -24.247 1 87.2 247 GLU A N 1
ATOM 1843 C CA . GLU A 1 247 ? -15.479 -7.55 -23.007 1 87.2 247 GLU A CA 1
ATOM 1844 C C . GLU A 1 247 ? -16.532 -7.661 -21.908 1 87.2 247 GLU A C 1
ATOM 1846 O O . GLU A 1 247 ? -17.717 -7.418 -22.149 1 87.2 247 GLU A O 1
ATOM 1851 N N . LEU A 1 248 ? -16.118 -8.231 -20.758 1 94.76 248 LEU A N 1
ATOM 1852 C CA . LEU A 1 248 ? -16.95 -8.238 -19.56 1 94.76 248 LEU A CA 1
ATOM 1853 C C . LEU A 1 248 ? -16.637 -7.036 -18.674 1 94.76 248 LEU A C 1
ATOM 1855 O O . LEU A 1 248 ? -15.469 -6.697 -18.471 1 94.76 248 LEU A O 1
ATOM 1859 N N . LEU A 1 249 ? -17.675 -6.388 -18.188 1 95.56 249 LEU A N 1
ATOM 1860 C CA . LEU A 1 249 ? -17.483 -5.239 -17.31 1 95.56 249 LEU A CA 1
ATOM 1861 C C . LEU A 1 249 ? -17.903 -5.569 -15.881 1 95.56 249 LEU A C 1
ATOM 1863 O O . LEU A 1 249 ? -18.928 -6.221 -15.666 1 95.56 249 LEU A O 1
ATOM 1867 N N . PHE A 1 250 ? -17.077 -5.097 -14.963 1 96.16 250 PHE A N 1
ATOM 1868 C CA . PHE A 1 250 ? -17.351 -5.337 -13.551 1 96.16 250 PHE A CA 1
ATOM 1869 C C . PHE A 1 250 ? -17.177 -4.058 -12.741 1 96.16 250 PHE A C 1
ATOM 1871 O O . PHE A 1 250 ? -16.248 -3.284 -12.984 1 96.16 250 PHE A O 1
ATOM 1878 N N . LYS A 1 251 ? -18.046 -3.835 -11.785 1 93.85 251 LYS A N 1
ATOM 1879 C CA . LYS A 1 251 ? -17.908 -2.709 -10.865 1 93.85 251 LYS A CA 1
ATOM 1880 C C . LYS A 1 251 ? -17.836 -3.188 -9.418 1 93.85 251 LYS A C 1
ATOM 1882 O O . LYS A 1 251 ? -18.43 -4.209 -9.066 1 93.85 251 LYS A O 1
ATOM 1887 N N . ARG A 1 252 ? -17.134 -2.483 -8.588 1 92.49 252 ARG A N 1
ATOM 1888 C CA . ARG A 1 252 ? -17.033 -2.789 -7.164 1 92.49 252 ARG A CA 1
ATOM 1889 C C . ARG A 1 252 ? -18.322 -2.43 -6.434 1 92.49 252 ARG A C 1
ATOM 1891 O O . ARG A 1 252 ? -18.961 -1.423 -6.749 1 92.49 252 ARG A O 1
ATOM 1898 N N . VAL A 1 253 ? -18.588 -3.31 -5.476 1 88 253 VAL A N 1
ATOM 1899 C CA . VAL A 1 253 ? -19.717 -3.05 -4.589 1 88 253 VAL A CA 1
ATOM 1900 C C . VAL A 1 253 ? -19.316 -3.34 -3.144 1 88 253 VAL A C 1
ATOM 1902 O O . VAL A 1 253 ? -18.548 -4.268 -2.881 1 88 253 VAL A O 1
ATOM 1905 N N . ILE A 1 254 ? -19.738 -2.499 -2.255 1 82.08 254 ILE A N 1
ATOM 1906 C CA . ILE A 1 254 ? -19.478 -2.722 -0.837 1 82.08 254 ILE A CA 1
ATOM 1907 C C . ILE A 1 254 ? -20.561 -3.626 -0.251 1 82.08 254 ILE A C 1
ATOM 1909 O O . ILE A 1 254 ? -21.752 -3.412 -0.489 1 82.08 254 ILE A O 1
ATOM 1913 N N . ASN A 1 255 ? -20.024 -4.66 0.309 1 76.61 255 ASN A N 1
ATOM 1914 C CA . ASN A 1 255 ? -20.95 -5.481 1.082 1 76.61 255 ASN A CA 1
ATOM 1915 C C . ASN A 1 255 ? -20.966 -5.075 2.553 1 76.61 255 ASN A C 1
ATOM 1917 O O . ASN A 1 255 ? -20.146 -5.548 3.342 1 76.61 255 ASN A O 1
ATOM 1921 N N . ARG A 1 256 ? -21.856 -4.383 2.999 1 61.64 256 ARG A N 1
ATOM 1922 C CA . ARG A 1 256 ? -21.925 -3.769 4.321 1 61.64 256 ARG A CA 1
ATOM 1923 C C . ARG A 1 256 ? -22.169 -4.819 5.4 1 61.64 256 ARG A C 1
ATOM 1925 O O . ARG A 1 256 ? -21.833 -4.607 6.567 1 61.64 256 ARG A O 1
ATOM 1932 N N . ASN A 1 257 ? -22.663 -5.772 4.931 1 63.91 257 ASN A N 1
ATOM 1933 C CA . ASN A 1 257 ? -23.02 -6.808 5.895 1 63.91 257 ASN A CA 1
ATOM 1934 C C . ASN A 1 257 ? -21.865 -7.777 6.128 1 63.91 257 ASN A C 1
ATOM 1936 O O . ASN A 1 257 ? -21.922 -8.611 7.034 1 63.91 257 ASN A O 1
ATOM 1940 N N . ASN A 1 258 ? -20.972 -7.509 5.393 1 68.12 258 ASN A N 1
ATOM 1941 C CA . ASN A 1 258 ? -19.83 -8.407 5.526 1 68.12 258 ASN A CA 1
ATOM 1942 C C . ASN A 1 258 ? -18.569 -7.653 5.941 1 68.12 258 ASN A C 1
ATOM 1944 O O . ASN A 1 258 ? -17.918 -7.02 5.109 1 68.12 258 ASN A O 1
ATOM 1948 N N . VAL A 1 259 ? -18.377 -7.66 7.179 1 73.86 259 VAL A N 1
ATOM 1949 C CA . VAL A 1 259 ? -17.24 -6.944 7.748 1 73.86 259 VAL A CA 1
ATOM 1950 C C . VAL A 1 259 ? -16.368 -7.911 8.546 1 73.86 259 VAL A C 1
ATOM 1952 O O . VAL A 1 259 ? -16.878 -8.826 9.195 1 73.86 259 VAL A O 1
ATOM 1955 N N . VAL A 1 260 ? -15.1 -7.808 8.28 1 74.15 260 VAL A N 1
ATOM 1956 C CA . VAL A 1 260 ? -14.152 -8.503 9.145 1 74.15 260 VAL A CA 1
ATOM 1957 C C . VAL A 1 260 ? -14.07 -7.796 10.496 1 74.15 260 VAL A C 1
ATOM 1959 O O . VAL A 1 260 ? -13.755 -6.606 10.563 1 74.15 260 VAL A O 1
ATOM 1962 N N . ARG A 1 261 ? -14.609 -8.489 11.586 1 68.19 261 ARG A N 1
ATOM 1963 C CA . ARG A 1 261 ? -14.584 -7.9 12.92 1 68.19 261 ARG A CA 1
ATOM 1964 C C . ARG A 1 261 ? -13.6 -8.633 13.825 1 68.19 261 ARG A C 1
ATOM 1966 O O . ARG A 1 261 ? -13.292 -9.805 13.596 1 68.19 261 ARG A O 1
ATOM 1973 N N . GLU A 1 262 ? -12.94 -7.789 14.522 1 76.15 262 GLU A N 1
ATOM 1974 C CA . GLU A 1 262 ? -12.081 -8.374 15.547 1 76.15 262 GLU A CA 1
ATOM 1975 C C . GLU A 1 262 ? -12.617 -8.088 16.947 1 76.15 262 GLU A C 1
ATOM 1977 O O . GLU A 1 262 ? -13.259 -7.06 17.173 1 76.15 262 GLU A O 1
ATOM 1982 N N . GLU A 1 263 ? -12.346 -8.987 17.761 1 71.31 263 GLU A N 1
ATOM 1983 C CA . GLU A 1 263 ? -12.901 -8.933 19.11 1 71.31 263 GLU A CA 1
ATOM 1984 C C . GLU A 1 263 ? -11.94 -8.246 20.075 1 71.31 263 GLU A C 1
ATOM 1986 O O . GLU A 1 263 ? -12.318 -7.902 21.197 1 71.31 263 GLU A O 1
ATOM 1991 N N . GLU A 1 264 ? -10.895 -7.957 19.619 1 82.79 264 GLU A N 1
ATOM 1992 C CA . GLU A 1 264 ? -9.922 -7.38 20.542 1 82.79 264 GLU A CA 1
ATOM 1993 C C . GLU A 1 264 ? -10.317 -5.962 20.944 1 82.79 264 GLU A C 1
ATOM 1995 O O . GLU A 1 264 ? -10.8 -5.188 20.115 1 82.79 264 GLU A O 1
ATOM 2000 N N . GLU A 1 265 ? -10.115 -5.554 22.163 1 83.51 265 GLU A N 1
ATOM 2001 C CA . GLU A 1 265 ? -10.628 -4.31 22.73 1 83.51 265 GLU A CA 1
ATOM 2002 C C . GLU A 1 265 ? -9.733 -3.128 22.368 1 83.51 265 GLU A C 1
ATOM 2004 O O . GLU A 1 265 ? -10.193 -1.985 22.325 1 83.51 265 GLU A O 1
ATOM 2009 N N . ASP A 1 266 ? -8.518 -3.249 22.036 1 91.09 266 ASP A N 1
ATOM 2010 C CA . ASP A 1 266 ? -7.633 -2.098 21.885 1 91.09 266 ASP A CA 1
ATOM 2011 C C . ASP A 1 266 ? -7.29 -1.858 20.416 1 91.09 266 ASP A C 1
ATOM 2013 O O . ASP A 1 266 ? -6.316 -1.17 20.105 1 91.09 266 ASP A O 1
ATOM 2017 N N . VAL A 1 267 ? -8.239 -2.365 19.614 1 95.02 267 VAL A N 1
ATOM 2018 C CA . VAL A 1 267 ? -7.963 -2.173 18.194 1 95.02 267 VAL A CA 1
ATOM 2019 C C . VAL A 1 267 ? -8.64 -0.895 17.704 1 95.02 267 VAL A C 1
ATOM 2021 O O . VAL A 1 267 ? -9.67 -0.485 18.244 1 95.02 267 VAL A O 1
ATOM 2024 N N . ASP A 1 268 ? -8.127 -0.296 16.767 1 96.83 268 ASP A N 1
ATOM 2025 C CA . ASP A 1 268 ? -8.409 1.067 16.324 1 96.83 268 ASP A CA 1
ATOM 2026 C C . ASP A 1 268 ? -9.882 1.233 15.961 1 96.83 268 ASP A C 1
ATOM 2028 O O . ASP A 1 268 ? -10.556 2.131 16.47 1 96.83 268 ASP A O 1
ATOM 2032 N N . HIS A 1 269 ? -10.47 0.336 15.174 1 96.14 269 HIS A N 1
ATOM 2033 C CA . HIS A 1 269 ? -11.845 0.525 14.723 1 96.14 269 HIS A CA 1
ATOM 2034 C C . HIS A 1 269 ? -12.821 0.467 15.893 1 96.14 269 HIS A C 1
ATOM 2036 O O . HIS A 1 269 ? -13.744 1.28 15.978 1 96.14 269 HIS A O 1
ATOM 2042 N N . ARG A 1 270 ? -12.637 -0.501 16.754 1 96.12 270 ARG A N 1
ATOM 2043 C CA . ARG A 1 270 ? -13.528 -0.645 17.9 1 96.12 270 ARG A CA 1
ATOM 2044 C C . ARG A 1 270 ? -13.47 0.586 18.798 1 96.12 270 ARG A C 1
ATOM 2046 O O . ARG A 1 270 ? -14.507 1.137 19.172 1 96.12 270 ARG A O 1
ATOM 2053 N N . VAL A 1 271 ? -12.268 1.035 19.141 1 97.1 271 VAL A N 1
ATOM 2054 C CA . VAL A 1 271 ? -12.06 2.196 20.001 1 97.1 271 VAL A CA 1
ATOM 2055 C C . VAL A 1 271 ? -12.655 3.439 19.346 1 97.1 271 VAL A C 1
ATOM 2057 O O . VAL A 1 271 ? -13.258 4.277 20.021 1 97.1 271 VAL A O 1
ATOM 2060 N N . LEU A 1 272 ? -12.549 3.544 18.052 1 97.14 272 LEU A N 1
ATOM 2061 C CA . LEU A 1 272 ? -13.144 4.644 17.301 1 97.14 272 LEU A CA 1
ATOM 2062 C C . LEU A 1 272 ? -14.662 4.642 17.444 1 97.14 272 LEU A C 1
ATOM 2064 O O . LEU A 1 272 ? -15.269 5.69 17.673 1 97.14 272 LEU A O 1
ATOM 2068 N N . GLN A 1 273 ? -15.237 3.468 17.364 1 95.09 273 GLN A N 1
ATOM 2069 C CA . GLN A 1 273 ? -16.687 3.335 17.464 1 95.09 273 GLN A CA 1
ATOM 2070 C C . GLN A 1 273 ? -17.171 3.647 18.877 1 95.09 273 GLN A C 1
ATOM 2072 O O . GLN A 1 273 ? -18.332 4.011 19.074 1 95.09 273 GLN A O 1
ATOM 2077 N N . GLU A 1 274 ? -16.281 3.501 19.796 1 96.43 274 GLU A N 1
ATOM 2078 C CA . GLU A 1 274 ? -16.62 3.821 21.179 1 96.43 274 GLU A CA 1
ATOM 2079 C C . GLU A 1 274 ? -16.552 5.325 21.43 1 96.43 274 GLU A C 1
ATOM 2081 O O . GLU A 1 274 ? -16.917 5.797 22.509 1 96.43 274 GLU A O 1
ATOM 2086 N N . GLY A 1 275 ? -15.979 6.116 20.467 1 97.27 275 GLY A N 1
ATOM 2087 C CA . GLY A 1 275 ? -16.058 7.565 20.558 1 97.27 275 GLY A CA 1
ATOM 2088 C C . GLY A 1 275 ? -14.725 8.216 20.875 1 97.27 275 GLY A C 1
ATOM 2089 O O . GLY A 1 275 ? -14.663 9.42 21.134 1 97.27 275 GLY A O 1
ATOM 2090 N N . TYR A 1 276 ? -13.669 7.469 20.854 1 97.55 276 TYR A N 1
ATOM 2091 C CA . TYR A 1 276 ? -12.342 8.017 21.111 1 97.55 276 TYR A CA 1
ATOM 2092 C C . TYR A 1 276 ? -11.668 8.447 19.813 1 97.55 276 TYR A C 1
ATOM 2094 O O . TYR A 1 276 ? -11.915 7.862 18.755 1 97.55 276 TYR A O 1
ATOM 2102 N N . ILE A 1 277 ? -10.833 9.459 19.87 1 98.08 277 ILE A N 1
ATOM 2103 C CA . ILE A 1 277 ? -9.853 9.695 18.816 1 98.08 277 ILE A CA 1
ATOM 2104 C C . ILE A 1 277 ? -8.718 8.68 18.93 1 98.08 277 ILE A C 1
ATOM 2106 O O . ILE A 1 277 ? -8.004 8.648 19.934 1 98.08 277 ILE A O 1
ATOM 2110 N N . THR A 1 278 ? -8.59 7.884 17.955 1 98.02 278 THR A N 1
ATOM 2111 C CA . THR A 1 278 ? -7.603 6.812 18.019 1 98.02 278 THR A CA 1
ATOM 2112 C C . THR A 1 278 ? -6.247 7.293 17.511 1 98.02 278 THR A C 1
ATOM 2114 O O . THR A 1 278 ? -6.174 8.039 16.532 1 98.02 278 THR A O 1
ATOM 2117 N N . VAL A 1 279 ? -5.178 6.966 18.17 1 97.98 279 VAL A N 1
ATOM 2118 C CA . VAL A 1 279 ? -3.792 7.212 17.787 1 97.98 279 VAL A CA 1
ATOM 2119 C C . VAL A 1 279 ? -3.045 5.885 17.669 1 97.98 279 VAL A C 1
ATOM 2121 O O . VAL A 1 279 ? -2.727 5.252 18.679 1 97.98 279 VAL A O 1
ATOM 2124 N N . THR A 1 280 ? -2.748 5.475 16.512 1 97.55 280 THR A N 1
ATOM 2125 C CA . THR A 1 280 ? -2.161 4.166 16.246 1 97.55 280 THR A CA 1
ATOM 2126 C C . THR A 1 280 ? -0.764 4.311 15.651 1 97.55 280 THR A C 1
ATOM 2128 O O . THR A 1 280 ? -0.616 4.658 14.477 1 97.55 280 THR A O 1
ATOM 2131 N N . PRO A 1 281 ? 0.294 4.038 16.427 1 97.33 281 PRO A N 1
ATOM 2132 C CA . PRO A 1 281 ? 1.631 4.006 15.831 1 97.33 281 PRO A CA 1
ATOM 2133 C C . PRO A 1 281 ? 1.813 2.848 14.853 1 97.33 281 PRO A C 1
ATOM 2135 O O . PRO A 1 281 ? 1.603 1.688 15.218 1 97.33 281 PRO A O 1
ATOM 2138 N N . ILE A 1 282 ? 2.153 3.15 13.633 1 96.13 282 ILE A N 1
ATOM 2139 C CA . ILE A 1 282 ? 2.381 2.104 12.642 1 96.13 282 ILE A CA 1
ATOM 2140 C C . ILE A 1 282 ? 3.704 2.355 11.921 1 96.13 282 ILE A C 1
ATOM 2142 O O . ILE A 1 282 ? 4.281 3.439 12.03 1 96.13 282 ILE A O 1
ATOM 2146 N N . THR A 1 283 ? 4.226 1.327 11.284 1 95.22 283 THR A N 1
ATOM 2147 C CA . THR A 1 283 ? 5.492 1.389 10.562 1 95.22 283 THR A CA 1
ATOM 2148 C C . THR A 1 283 ? 5.303 0.986 9.103 1 95.22 283 THR A C 1
ATOM 2150 O O . THR A 1 283 ? 4.172 0.857 8.63 1 95.22 283 THR A O 1
ATOM 2153 N N . ALA A 1 284 ? 6.388 0.878 8.409 1 93.72 284 ALA A N 1
ATOM 2154 C CA . ALA A 1 284 ? 6.367 0.408 7.026 1 93.72 284 ALA A CA 1
ATOM 2155 C C . ALA A 1 284 ? 6.689 -1.082 6.949 1 93.72 284 ALA A C 1
ATOM 2157 O O . ALA A 1 284 ? 6.675 -1.671 5.865 1 93.72 284 ALA A O 1
ATOM 2158 N N . LEU A 1 285 ? 6.908 -1.686 8.07 1 94.44 285 LEU A N 1
ATOM 2159 C CA . LEU A 1 285 ? 7.164 -3.121 8.126 1 94.44 285 LEU A CA 1
ATOM 2160 C C . LEU A 1 285 ? 5.885 -3.889 8.44 1 94.44 285 LEU A C 1
ATOM 2162 O O . LEU A 1 285 ? 5.045 -3.417 9.208 1 94.44 285 LEU A O 1
ATOM 2166 N N . SER A 1 286 ? 5.828 -5.033 7.832 1 94.13 286 SER A N 1
ATOM 2167 C CA . SER A 1 286 ? 4.693 -5.912 8.095 1 94.13 286 SER A CA 1
ATOM 2168 C C . SER A 1 286 ? 4.867 -6.661 9.412 1 94.13 286 SER A C 1
ATOM 2170 O O . SER A 1 286 ? 5.989 -7 9.796 1 94.13 286 SER A O 1
ATOM 2172 N N . HIS A 1 287 ? 3.786 -6.921 9.988 1 89.57 287 HIS A N 1
ATOM 2173 C CA . HIS A 1 287 ? 3.78 -7.756 11.183 1 89.57 287 HIS A CA 1
ATOM 2174 C C . HIS A 1 287 ? 4.21 -9.183 10.861 1 89.57 287 HIS A C 1
ATOM 2176 O O . HIS A 1 287 ? 3.845 -9.725 9.815 1 89.57 287 HIS A O 1
ATOM 2182 N N . THR A 1 288 ? 4.957 -9.726 11.74 1 87.7 288 THR A N 1
ATOM 2183 C CA . THR A 1 288 ? 5.37 -11.119 11.606 1 87.7 288 THR A CA 1
ATOM 2184 C C . THR A 1 288 ? 4.637 -12 12.612 1 87.7 288 THR A C 1
ATOM 2186 O O . THR A 1 288 ? 4.59 -11.684 13.803 1 87.7 288 THR A O 1
ATOM 2189 N N . VAL A 1 289 ? 4.117 -13.042 12.068 1 89.76 289 VAL A N 1
ATOM 2190 C CA . VAL A 1 289 ? 3.47 -14.023 12.932 1 89.76 289 VAL A CA 1
ATOM 2191 C C . VAL A 1 289 ? 4.462 -15.125 13.298 1 89.76 289 VAL A C 1
ATOM 2193 O O . VAL A 1 289 ? 4.809 -15.96 12.459 1 89.76 289 VAL A O 1
ATOM 2196 N N . SER A 1 290 ? 4.821 -15.2 14.517 1 90.04 290 SER A N 1
ATOM 2197 C CA . SER A 1 290 ? 5.877 -16.103 14.962 1 90.04 290 SER A CA 1
ATOM 2198 C C . SER A 1 290 ? 5.515 -17.558 14.685 1 90.04 290 SER A C 1
ATOM 2200 O O . SER A 1 290 ? 6.374 -18.356 14.304 1 90.04 290 SER A O 1
ATOM 2202 N N . GLU A 1 291 ? 4.289 -17.931 14.874 1 91.56 291 GLU A N 1
ATOM 2203 C CA . GLU A 1 291 ? 3.838 -19.3 14.643 1 91.56 291 GLU A CA 1
ATOM 2204 C C . GLU A 1 291 ? 3.987 -19.689 13.174 1 91.56 291 GLU A C 1
ATOM 2206 O O . GLU A 1 291 ? 4.369 -20.819 12.862 1 91.56 291 GLU A O 1
ATOM 2211 N N . ASP A 1 292 ? 3.699 -18.772 12.332 1 91.24 292 ASP A N 1
ATOM 2212 C CA . ASP A 1 292 ? 3.832 -19.04 10.904 1 91.24 292 ASP A CA 1
ATOM 2213 C C . ASP A 1 292 ? 5.299 -19.187 10.507 1 91.24 292 ASP A C 1
ATOM 2215 O O . ASP A 1 292 ? 5.649 -20.067 9.718 1 91.24 292 ASP A O 1
ATOM 2219 N N . VAL A 1 293 ? 6.104 -18.322 11.079 1 91.46 293 VAL A N 1
ATOM 2220 C CA . VAL A 1 293 ? 7.534 -18.396 10.803 1 91.46 293 VAL A CA 1
ATOM 2221 C C . VAL A 1 293 ? 8.071 -19.764 11.217 1 91.46 293 VAL A C 1
ATOM 2223 O O . VAL A 1 293 ? 8.811 -20.401 10.463 1 91.46 293 VAL A O 1
ATOM 2226 N N . SER A 1 294 ? 7.721 -20.231 12.376 1 91.66 294 SER A N 1
ATOM 2227 C CA . SER A 1 294 ? 8.155 -21.536 12.865 1 91.66 294 SER A CA 1
ATOM 2228 C C . SER A 1 294 ? 7.662 -22.658 11.957 1 91.66 294 SER A C 1
ATOM 2230 O O . SER A 1 294 ? 8.41 -23.588 11.648 1 91.66 294 SER A O 1
ATOM 2232 N N . PHE A 1 295 ? 6.467 -22.584 11.546 1 93.9 295 PHE A N 1
ATOM 2233 C CA . PHE A 1 295 ? 5.896 -23.589 10.658 1 93.9 295 PHE A CA 1
ATOM 2234 C C . PHE A 1 295 ? 6.679 -23.666 9.353 1 93.9 295 PHE A C 1
ATOM 2236 O O . PHE A 1 295 ? 7.081 -24.751 8.927 1 93.9 295 PHE A O 1
ATOM 2243 N N . PHE A 1 296 ? 6.947 -22.493 8.751 1 92.24 296 PHE A N 1
ATOM 2244 C CA . PHE A 1 296 ? 7.58 -22.476 7.438 1 92.24 296 PHE A CA 1
ATOM 2245 C C . PHE A 1 296 ? 9.045 -22.884 7.537 1 92.24 296 PHE A C 1
ATOM 2247 O O . PHE A 1 296 ? 9.593 -23.48 6.607 1 92.24 296 PHE A O 1
ATOM 2254 N N . LYS A 1 297 ? 9.66 -22.59 8.635 1 90.9 297 LYS A N 1
ATOM 2255 C CA . LYS A 1 297 ? 11.035 -23.036 8.842 1 90.9 297 LYS A CA 1
ATOM 2256 C C . LYS A 1 297 ? 11.125 -24.559 8.843 1 90.9 297 LYS A C 1
ATOM 2258 O O . LYS A 1 297 ? 11.994 -25.135 8.185 1 90.9 297 LYS A O 1
ATOM 2263 N N . GLU A 1 298 ? 10.257 -25.157 9.539 1 89.16 298 GLU A N 1
ATOM 2264 C CA . GLU A 1 298 ? 10.221 -26.616 9.586 1 89.16 298 GLU A CA 1
ATOM 2265 C C . GLU A 1 298 ? 9.83 -27.203 8.233 1 89.16 298 GLU A C 1
ATOM 2267 O O . GLU A 1 298 ? 10.406 -28.2 7.793 1 89.16 298 GLU A O 1
ATOM 2272 N N . TRP A 1 299 ? 8.959 -26.53 7.693 1 87.64 299 TRP A N 1
ATOM 2273 C CA . TRP A 1 299 ? 8.394 -26.96 6.418 1 87.64 299 TRP A CA 1
ATOM 2274 C C . TRP A 1 299 ? 9.447 -26.918 5.315 1 87.64 299 TRP A C 1
ATOM 2276 O O . TRP A 1 299 ? 9.546 -27.846 4.508 1 87.64 299 TRP A O 1
ATOM 2286 N N . LEU A 1 300 ? 10.246 -25.887 5.27 1 87.88 300 LEU A N 1
ATOM 2287 C CA . LEU A 1 300 ? 11.273 -25.72 4.247 1 87.88 300 LEU A CA 1
ATOM 2288 C C . LEU A 1 300 ? 12.404 -26.724 4.445 1 87.88 300 LEU A C 1
ATOM 2290 O O . LEU A 1 300 ? 13.041 -27.145 3.477 1 87.88 300 LEU A O 1
ATOM 2294 N N . THR A 1 301 ? 12.692 -27.054 5.665 1 82.1 301 THR A N 1
ATOM 2295 C CA . THR A 1 301 ? 13.705 -28.068 5.937 1 82.1 301 THR A CA 1
ATOM 2296 C C . THR A 1 301 ? 13.343 -29.389 5.266 1 82.1 301 THR A C 1
ATOM 2298 O O . THR A 1 301 ? 14.214 -30.083 4.738 1 82.1 301 THR A O 1
ATOM 2301 N N . HIS A 1 302 ? 12.114 -29.64 5.153 1 80.95 302 HIS A N 1
ATOM 2302 C CA . HIS A 1 302 ? 11.656 -30.873 4.524 1 80.95 302 HIS A CA 1
ATOM 2303 C C . HIS A 1 302 ? 11.736 -30.779 3.004 1 80.95 302 HIS A C 1
ATOM 2305 O O . HIS A 1 302 ? 11.968 -31.784 2.327 1 80.95 302 HIS A O 1
ATOM 2311 N N . LEU A 1 303 ? 11.458 -29.623 2.483 1 81.16 303 LEU A N 1
ATOM 2312 C CA . LEU A 1 303 ? 11.536 -29.404 1.043 1 81.16 303 LEU A CA 1
ATOM 2313 C C . LEU A 1 303 ? 12.96 -29.611 0.539 1 81.16 303 LEU A C 1
ATOM 2315 O O . LEU A 1 303 ? 13.167 -30.199 -0.525 1 81.16 303 LEU A O 1
ATOM 2319 N N . ALA A 1 304 ? 13.933 -29.108 1.216 1 72.72 304 ALA A N 1
ATOM 2320 C CA . ALA A 1 304 ? 15.342 -29.245 0.857 1 72.72 304 ALA A CA 1
ATOM 2321 C C . ALA A 1 304 ? 15.768 -30.71 0.858 1 72.72 304 ALA A C 1
ATOM 2323 O O . ALA A 1 304 ? 16.537 -31.14 -0.005 1 72.72 304 ALA A O 1
ATOM 2324 N N . GLU A 1 305 ? 15.242 -31.411 1.738 1 67.67 305 GLU A N 1
ATOM 2325 C CA . GLU A 1 305 ? 15.586 -32.826 1.837 1 67.67 305 GLU A CA 1
ATOM 2326 C C . GLU A 1 305 ? 14.996 -33.62 0.675 1 67.67 305 GLU A C 1
ATOM 2328 O O . GLU A 1 305 ? 15.632 -34.543 0.162 1 67.67 305 GLU A O 1
ATOM 2333 N N . HIS A 1 306 ? 13.822 -33.16 0.272 1 61.23 306 HIS A N 1
ATOM 2334 C CA . HIS A 1 306 ? 13.173 -33.873 -0.822 1 61.23 306 HIS A CA 1
ATOM 2335 C C . HIS A 1 306 ? 13.792 -33.502 -2.165 1 61.23 306 HIS A C 1
ATOM 2337 O O . HIS A 1 306 ? 13.843 -34.328 -3.08 1 61.23 306 HIS A O 1
ATOM 2343 N N . SER A 1 307 ? 14.051 -32.203 -2.353 1 57.6 307 SER A N 1
ATOM 2344 C CA . SER A 1 307 ? 14.681 -31.799 -3.606 1 57.6 307 SER A CA 1
ATOM 2345 C C . SER A 1 307 ? 16.056 -32.438 -3.764 1 57.6 307 SER A C 1
ATOM 2347 O O . SER A 1 307 ? 16.48 -32.746 -4.88 1 57.6 307 SER A O 1
ATOM 2349 N N . SER A 1 308 ? 16.796 -32.492 -2.685 1 48.57 308 SER A N 1
ATOM 2350 C CA . SER A 1 308 ? 18.084 -33.178 -2.717 1 48.57 308 SER A CA 1
ATOM 2351 C C . SER A 1 308 ? 17.907 -34.675 -2.948 1 48.57 308 SER A C 1
ATOM 2353 O O . SER A 1 308 ? 18.752 -35.315 -3.578 1 48.57 308 SER A O 1
ATOM 2355 N N . SER A 1 309 ? 16.834 -35.143 -2.415 1 44.13 309 SER A N 1
ATOM 2356 C CA . SER A 1 309 ? 16.646 -36.581 -2.574 1 44.13 309 SER A CA 1
ATOM 2357 C C . SER A 1 309 ? 16.194 -36.927 -3.989 1 44.13 309 SER A C 1
ATOM 2359 O O . SER A 1 309 ? 16.501 -38.006 -4.499 1 44.13 309 SER A O 1
ATOM 2361 N N . SER A 1 310 ? 15.39 -36.037 -4.56 1 41.03 310 SER A N 1
ATOM 2362 C CA . SER A 1 310 ? 14.974 -36.376 -5.917 1 41.03 310 SER A CA 1
ATOM 2363 C C . SER A 1 310 ? 16.129 -36.226 -6.902 1 41.03 310 SER A C 1
ATOM 2365 O O . SER A 1 310 ? 16.022 -36.639 -8.059 1 41.03 310 SER A O 1
ATOM 2367 N N . SER A 1 311 ? 17.093 -35.384 -6.657 1 36.41 311 SER A N 1
ATOM 2368 C CA . SER A 1 311 ? 18.276 -35.31 -7.507 1 36.41 311 SER A CA 1
ATOM 2369 C C . SER A 1 311 ? 19.235 -36.46 -7.223 1 36.41 311 SER A C 1
ATOM 2371 O O . SER A 1 311 ? 20.274 -36.586 -7.875 1 36.41 311 SER A O 1
ATOM 2373 N N . LEU A 1 312 ? 19.035 -37.149 -6.153 1 31.44 312 LEU A N 1
ATOM 2374 C CA . LEU A 1 312 ? 19.834 -38.364 -6.034 1 31.44 312 LEU A CA 1
ATOM 2375 C C . LEU A 1 312 ? 19.11 -39.553 -6.656 1 31.44 312 LEU A C 1
ATOM 2377 O O . LEU A 1 312 ? 17.9 -39.713 -6.476 1 31.44 312 LEU A O 1
ATOM 2381 N N . MET B 1 1 ? -22.077 -51.527 -6.483 1 29.86 1 MET B N 1
ATOM 2382 C CA . MET B 1 1 ? -21.889 -50.257 -5.788 1 29.86 1 MET B CA 1
ATOM 2383 C C . MET B 1 1 ? -20.646 -49.536 -6.3 1 29.86 1 MET B C 1
ATOM 2385 O O . MET B 1 1 ? -19.521 -49.937 -5.996 1 29.86 1 MET B O 1
ATOM 2389 N N . ASP B 1 2 ? -20.539 -49.207 -7.596 1 30.67 2 ASP B N 1
ATOM 2390 C CA . ASP B 1 2 ? -19.449 -48.668 -8.403 1 30.67 2 ASP B CA 1
ATOM 2391 C C . ASP B 1 2 ? -18.846 -47.426 -7.751 1 30.67 2 ASP B C 1
ATOM 2393 O O . ASP B 1 2 ? -19.55 -46.446 -7.499 1 30.67 2 ASP B O 1
ATOM 2397 N N . GLY B 1 3 ? -18.04 -47.578 -6.662 1 33.88 3 GLY B N 1
ATOM 2398 C CA . GLY B 1 3 ? -17.291 -46.552 -5.954 1 33.88 3 GLY B CA 1
ATOM 2399 C C . GLY B 1 3 ? -16.707 -45.497 -6.875 1 33.88 3 GLY B C 1
ATOM 2400 O O . GLY B 1 3 ? -15.691 -45.733 -7.532 1 33.88 3 GLY B O 1
ATOM 2401 N N . GLY B 1 4 ? -17.503 -44.798 -7.56 1 37.01 4 GLY B N 1
ATOM 2402 C CA . GLY B 1 4 ? -16.995 -43.726 -8.401 1 37.01 4 GLY B CA 1
ATOM 2403 C C . GLY B 1 4 ? -15.826 -42.984 -7.781 1 37.01 4 GLY B C 1
ATOM 2404 O O . GLY B 1 4 ? -15.9 -42.551 -6.63 1 37.01 4 GLY B O 1
ATOM 2405 N N . ALA B 1 5 ? -14.659 -43.41 -8.037 1 38.85 5 ALA B N 1
ATOM 2406 C CA . ALA B 1 5 ? -13.403 -42.748 -7.695 1 38.85 5 ALA B CA 1
ATOM 2407 C C . ALA B 1 5 ? -13.556 -41.23 -7.728 1 38.85 5 ALA B C 1
ATOM 2409 O O . ALA B 1 5 ? -13.886 -40.655 -8.768 1 38.85 5 ALA B O 1
ATOM 2410 N N . ILE B 1 6 ? -14.057 -40.553 -6.825 1 43.01 6 ILE B N 1
ATOM 2411 C CA . ILE B 1 6 ? -14.072 -39.1 -6.698 1 43.01 6 ILE B CA 1
ATOM 2412 C C . ILE B 1 6 ? -12.764 -38.522 -7.233 1 43.01 6 ILE B C 1
ATOM 2414 O O . ILE B 1 6 ? -11.7 -38.73 -6.647 1 43.01 6 ILE B O 1
ATOM 2418 N N . VAL B 1 7 ? -12.428 -38.639 -8.507 1 42.72 7 VAL B N 1
ATOM 2419 C CA . VAL B 1 7 ? -11.284 -37.943 -9.089 1 42.72 7 VAL B CA 1
ATOM 2420 C C . VAL B 1 7 ? -11.053 -36.625 -8.355 1 42.72 7 VAL B C 1
ATOM 2422 O O . VAL B 1 7 ? -11.919 -35.747 -8.354 1 42.72 7 VAL B O 1
ATOM 2425 N N . ALA B 1 8 ? -10.401 -36.671 -7.314 1 53.16 8 ALA B N 1
ATOM 2426 C CA . ALA B 1 8 ? -10.035 -35.477 -6.556 1 53.16 8 ALA B CA 1
ATOM 2427 C C . ALA B 1 8 ? -9.666 -34.327 -7.489 1 53.16 8 ALA B C 1
ATOM 2429 O O . ALA B 1 8 ? -8.796 -34.474 -8.351 1 53.16 8 ALA B O 1
ATOM 2430 N N . SER B 1 9 ? -10.623 -33.299 -7.836 1 75.92 9 SER B N 1
ATOM 2431 C CA . SER B 1 9 ? -10.485 -32.184 -8.768 1 75.92 9 SER B CA 1
ATOM 2432 C C . SER B 1 9 ? -9.168 -31.445 -8.556 1 75.92 9 SER B C 1
ATOM 2434 O O . SER B 1 9 ? -8.667 -31.368 -7.432 1 75.92 9 SER B O 1
ATOM 2436 N 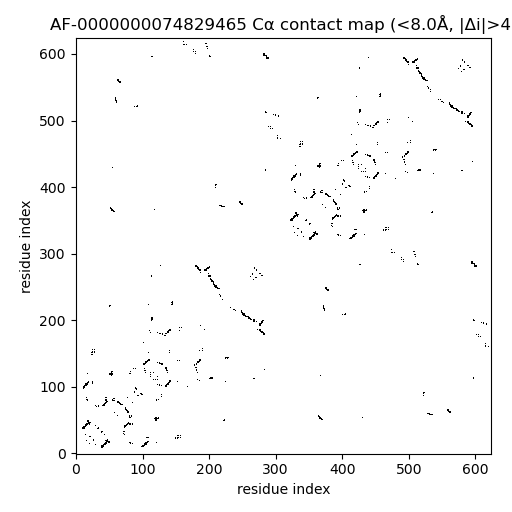N . ARG B 1 10 ? -8.221 -31.459 -9.578 1 91.97 10 ARG B N 1
ATOM 2437 C CA . ARG B 1 10 ? -6.975 -30.699 -9.588 1 91.97 10 ARG B CA 1
ATOM 2438 C C . ARG B 1 10 ? -7.159 -29.339 -8.922 1 91.97 10 ARG B C 1
ATOM 2440 O O . ARG B 1 10 ? -8.153 -28.651 -9.167 1 91.97 10 ARG B O 1
ATOM 2447 N N . PRO B 1 11 ? -6.256 -29.073 -7.982 1 96.09 11 PRO B N 1
ATOM 2448 C CA . PRO B 1 11 ? -6.35 -27.754 -7.353 1 96.09 11 PRO B CA 1
ATOM 2449 C C . PRO B 1 11 ? -6.314 -26.613 -8.367 1 96.09 11 PRO B C 1
ATOM 2451 O O . PRO B 1 11 ? -5.673 -26.733 -9.415 1 96.09 11 PRO B O 1
ATOM 2454 N N . ALA B 1 12 ? -6.998 -25.593 -8.092 1 97.84 12 ALA B N 1
ATOM 2455 C CA . ALA B 1 12 ? -7.043 -24.407 -8.943 1 97.84 12 ALA B CA 1
ATOM 2456 C C . ALA B 1 12 ? -6.009 -23.376 -8.501 1 97.84 12 ALA B C 1
ATOM 2458 O O . ALA B 1 12 ? -5.965 -22.994 -7.329 1 97.84 12 ALA B O 1
ATOM 2459 N N . VAL B 1 13 ? -5.2 -22.948 -9.436 1 98.6 13 VAL B N 1
ATOM 2460 C CA . VAL B 1 13 ? -4.194 -21.923 -9.182 1 98.6 13 VAL B CA 1
ATOM 2461 C C . VAL B 1 13 ? -4.458 -20.708 -10.07 1 98.6 13 VAL B C 1
ATOM 2463 O O . VAL B 1 13 ? -4.665 -20.848 -11.278 1 98.6 13 VAL B O 1
ATOM 2466 N N . MET B 1 14 ? -4.479 -19.533 -9.493 1 98.89 14 MET B N 1
ATOM 2467 C CA . MET B 1 14 ? -4.63 -18.304 -10.266 1 98.89 14 MET B CA 1
ATOM 2468 C C . MET B 1 14 ? -3.339 -17.491 -10.253 1 98.89 14 MET B C 1
ATOM 2470 O O . MET B 1 14 ? -2.705 -17.342 -9.207 1 98.89 14 MET B O 1
ATOM 2474 N N . VAL B 1 15 ? -2.977 -16.982 -11.394 1 98.9 15 VAL B N 1
ATOM 2475 C CA . VAL B 1 15 ? -1.75 -16.207 -11.541 1 98.9 15 VAL B CA 1
ATOM 2476 C C . VAL B 1 15 ? -2.093 -14.756 -11.873 1 98.9 15 VAL B C 1
ATOM 2478 O O . VAL B 1 15 ? -2.993 -14.491 -12.673 1 98.9 15 VAL B O 1
ATOM 2481 N N . THR B 1 16 ? -1.448 -13.814 -11.269 1 98.76 16 THR B N 1
ATOM 2482 C CA . THR B 1 16 ? -1.473 -12.39 -11.584 1 98.76 16 THR B CA 1
ATOM 2483 C C . THR B 1 16 ? -0.069 -11.796 -11.512 1 98.76 16 THR B C 1
ATOM 2485 O O . THR B 1 16 ? 0.909 -12.522 -11.323 1 98.76 16 THR B O 1
ATOM 2488 N N . ASN B 1 17 ? 0.057 -10.509 -11.904 1 96.87 17 ASN B N 1
ATOM 2489 C CA . ASN B 1 17 ? 1.32 -9.781 -11.839 1 96.87 17 ASN B CA 1
ATOM 2490 C C . ASN B 1 17 ? 1.14 -8.312 -12.21 1 96.87 17 ASN B C 1
ATOM 2492 O O . ASN B 1 17 ? 0.255 -7.969 -12.996 1 96.87 17 ASN B O 1
ATOM 2496 N N . ASP B 1 18 ? 2.05 -7.543 -11.677 1 95.28 18 ASP B N 1
ATOM 2497 C CA . ASP B 1 18 ? 1.885 -6.123 -11.97 1 95.28 18 ASP B CA 1
ATOM 2498 C C . ASP B 1 18 ? 2.554 -5.753 -13.292 1 95.28 18 ASP B C 1
ATOM 2500 O O . ASP B 1 18 ? 2.272 -4.697 -13.862 1 95.28 18 ASP B O 1
ATOM 2504 N N . ASP B 1 19 ? 3.355 -6.629 -13.906 1 94.59 19 ASP B N 1
ATOM 2505 C CA . ASP B 1 19 ? 4.008 -6.328 -15.176 1 94.59 19 ASP B CA 1
ATOM 2506 C C . ASP B 1 19 ? 3.028 -6.456 -16.34 1 94.59 19 ASP B C 1
ATOM 2508 O O . ASP B 1 19 ? 3.31 -5.998 -17.45 1 94.59 19 ASP B O 1
ATOM 2512 N N . GLY B 1 20 ? 1.921 -7.098 -16.059 1 96.68 20 GLY B N 1
ATOM 2513 C CA . GLY B 1 20 ? 0.908 -7.243 -17.093 1 96.68 20 GLY B CA 1
ATOM 2514 C C . GLY B 1 20 ? 0.791 -8.66 -17.62 1 96.68 20 GLY B C 1
ATOM 2515 O O . GLY B 1 20 ? 1.686 -9.482 -17.411 1 96.68 20 GLY B O 1
ATOM 2516 N N . ILE B 1 21 ? -0.254 -8.945 -18.329 1 97.93 21 ILE B N 1
ATOM 2517 C CA . ILE B 1 21 ? -0.62 -10.3 -18.727 1 97.93 21 ILE B CA 1
ATOM 2518 C C . ILE B 1 21 ? 0.363 -10.812 -19.778 1 97.93 21 ILE B C 1
ATOM 2520 O O . ILE B 1 21 ? 0.575 -12.021 -19.902 1 97.93 21 ILE B O 1
ATOM 2524 N N . ASP B 1 22 ? 0.997 -9.896 -20.532 1 96.43 22 ASP B N 1
ATOM 2525 C CA . ASP B 1 22 ? 1.908 -10.313 -21.594 1 96.43 22 ASP B CA 1
ATOM 2526 C C . ASP B 1 22 ? 3.353 -10.336 -21.1 1 96.43 22 ASP B C 1
ATOM 2528 O O . ASP B 1 22 ? 4.272 -10.63 -21.867 1 96.43 22 ASP B O 1
ATOM 2532 N N . ALA B 1 23 ? 3.543 -9.988 -19.896 1 96.2 23 ALA B N 1
ATOM 2533 C CA . ALA B 1 23 ? 4.899 -9.961 -19.353 1 96.2 23 ALA B CA 1
ATOM 2534 C C . ALA B 1 23 ? 5.531 -11.35 -19.387 1 96.2 23 ALA B C 1
ATOM 2536 O O . ALA B 1 23 ? 4.886 -12.341 -19.036 1 96.2 23 ALA B O 1
ATOM 2537 N N . PRO B 1 24 ? 6.791 -11.453 -19.743 1 96.67 24 PRO B N 1
ATOM 2538 C CA . PRO B 1 24 ? 7.447 -12.756 -19.872 1 96.67 24 PRO B CA 1
ATOM 2539 C C . PRO B 1 24 ? 7.453 -13.546 -18.565 1 96.67 24 PRO B C 1
ATOM 2541 O O . PRO B 1 24 ? 7.253 -14.763 -18.574 1 96.67 24 PRO B O 1
ATOM 2544 N N . GLY B 1 25 ? 7.687 -12.893 -17.459 1 97.14 25 GLY B N 1
ATOM 2545 C CA . GLY B 1 25 ? 7.695 -13.592 -16.184 1 97.14 25 GLY B CA 1
ATOM 2546 C C . GLY B 1 25 ? 6.396 -14.32 -15.893 1 97.14 25 GLY B C 1
ATOM 2547 O O . GLY B 1 25 ? 6.409 -15.479 -15.474 1 97.14 25 GLY B O 1
ATOM 2548 N N . LEU B 1 26 ? 5.287 -13.643 -16.109 1 98.13 26 LEU B N 1
ATOM 2549 C CA . LEU B 1 26 ? 3.976 -14.25 -15.908 1 98.13 26 LEU B CA 1
ATOM 2550 C C . LEU B 1 26 ? 3.759 -15.41 -16.874 1 98.13 26 LEU B C 1
ATOM 2552 O O . LEU B 1 26 ? 3.314 -16.486 -16.469 1 98.13 26 LEU B O 1
ATOM 2556 N N . ARG B 1 27 ? 4.09 -15.264 -18.094 1 98.09 27 ARG B N 1
ATOM 2557 C CA . ARG B 1 27 ? 3.87 -16.275 -19.123 1 98.09 27 ARG B CA 1
ATOM 2558 C C . ARG B 1 27 ? 4.688 -17.531 -18.841 1 98.09 27 ARG B C 1
ATOM 2560 O O . ARG B 1 27 ? 4.186 -18.649 -18.976 1 98.09 27 ARG B O 1
ATOM 2567 N N . PHE B 1 28 ? 5.914 -17.377 -18.438 1 98.12 28 PHE B N 1
ATOM 2568 C CA . PHE B 1 28 ? 6.756 -18.525 -18.124 1 98.12 28 PHE B CA 1
ATOM 2569 C C . PHE B 1 28 ? 6.193 -19.299 -16.937 1 98.12 28 PHE B C 1
ATOM 2571 O O . PHE B 1 28 ? 6.198 -20.532 -16.936 1 98.12 28 PHE B O 1
ATOM 2578 N N . LEU B 1 29 ? 5.783 -18.576 -15.93 1 98.42 29 LEU B N 1
ATOM 2579 C CA . LEU B 1 29 ? 5.188 -19.227 -14.767 1 98.42 29 LEU B CA 1
ATOM 2580 C C . LEU B 1 29 ? 3.95 -20.022 -15.164 1 98.42 29 LEU B C 1
ATOM 2582 O O . LEU B 1 29 ? 3.787 -21.173 -14.751 1 98.42 29 LEU B O 1
ATOM 2586 N N . VAL B 1 30 ? 3.068 -19.432 -15.973 1 98.64 30 VAL B N 1
ATOM 2587 C CA . VAL B 1 30 ? 1.845 -20.095 -16.412 1 98.64 30 VAL B CA 1
ATOM 2588 C C . VAL B 1 30 ? 2.194 -21.333 -17.234 1 98.64 30 VAL B C 1
ATOM 2590 O O . VAL B 1 30 ? 1.623 -22.406 -17.025 1 98.64 30 VAL B O 1
ATOM 2593 N N . ASP B 1 31 ? 3.125 -21.18 -18.141 1 98.15 31 ASP B N 1
ATOM 2594 C CA . ASP B 1 31 ? 3.558 -22.313 -18.954 1 98.15 31 ASP B CA 1
ATOM 2595 C C . ASP B 1 31 ? 4.036 -23.468 -18.077 1 98.15 31 ASP B C 1
ATOM 2597 O O . ASP B 1 31 ? 3.701 -24.627 -18.33 1 98.15 31 ASP B O 1
ATOM 2601 N N . LEU B 1 32 ? 4.795 -23.146 -17.155 1 97.66 32 LEU B N 1
ATOM 2602 C CA . LEU B 1 32 ? 5.346 -24.141 -16.242 1 97.66 32 LEU B CA 1
ATOM 2603 C C . LEU B 1 32 ? 4.234 -24.855 -15.481 1 97.66 32 LEU B C 1
ATOM 2605 O O . LEU B 1 32 ? 4.258 -26.08 -15.343 1 97.66 32 LEU B O 1
ATOM 2609 N N . LEU B 1 33 ? 3.288 -24.096 -14.951 1 97.89 33 LEU B N 1
ATOM 2610 C CA . LEU B 1 33 ? 2.18 -24.66 -14.188 1 97.89 33 LEU B CA 1
ATOM 2611 C C . LEU B 1 33 ? 1.312 -25.552 -15.068 1 97.89 33 LEU B C 1
ATOM 2613 O O . LEU B 1 33 ? 0.89 -26.63 -14.643 1 97.89 33 LEU B O 1
ATOM 2617 N N . VAL B 1 34 ? 1.064 -25.104 -16.256 1 97.77 34 VAL B N 1
ATOM 2618 C CA . VAL B 1 34 ? 0.269 -25.882 -17.201 1 97.77 34 VAL B CA 1
ATOM 2619 C C . VAL B 1 34 ? 1.006 -27.171 -17.558 1 97.77 34 VAL B C 1
ATOM 2621 O O . VAL B 1 34 ? 0.411 -28.251 -17.566 1 97.77 34 VAL B O 1
ATOM 2624 N N . ALA B 1 35 ? 2.252 -27.03 -17.796 1 96.77 35 ALA B N 1
ATOM 2625 C CA . ALA B 1 35 ? 3.063 -28.167 -18.224 1 96.77 35 ALA B CA 1
ATOM 2626 C C . ALA B 1 35 ? 3.141 -29.228 -17.13 1 96.77 35 ALA B C 1
ATOM 2628 O O . ALA B 1 35 ? 3.307 -30.415 -17.419 1 96.77 35 ALA B O 1
ATOM 2629 N N . SER B 1 36 ? 3.086 -28.812 -15.921 1 93.71 36 SER B N 1
ATOM 2630 C CA . SER B 1 36 ? 3.161 -29.757 -14.812 1 93.71 36 SER B CA 1
ATOM 2631 C C . SER B 1 36 ? 1.956 -30.691 -14.798 1 93.71 36 SER B C 1
ATOM 2633 O O . SER B 1 36 ? 1.997 -31.758 -14.182 1 93.71 36 SER B O 1
ATOM 2635 N N . ASP B 1 37 ? 0.75 -30.331 -15.36 1 93.41 37 ASP B N 1
ATOM 2636 C CA . ASP B 1 37 ? -0.494 -31.088 -15.458 1 93.41 37 ASP B CA 1
ATOM 2637 C C . ASP B 1 37 ? -0.997 -31.5 -14.077 1 93.41 37 ASP B C 1
ATOM 2639 O O . ASP B 1 37 ? -1.527 -32.6 -13.906 1 93.41 37 ASP B O 1
ATOM 2643 N N . ARG B 1 38 ? -0.751 -30.645 -13.146 1 93.86 38 ARG B N 1
ATOM 2644 C CA . ARG B 1 38 ? -1.14 -30.941 -11.771 1 93.86 38 ARG B CA 1
ATOM 2645 C C . ARG B 1 38 ? -2.251 -30.006 -11.304 1 93.86 38 ARG B C 1
ATOM 2647 O O . ARG B 1 38 ? -2.907 -30.27 -10.294 1 93.86 38 ARG B O 1
ATOM 2654 N N . TYR B 1 39 ? -2.488 -28.95 -12.11 1 94.51 39 TYR B N 1
ATOM 2655 C CA . TYR B 1 39 ? -3.348 -27.869 -11.643 1 94.51 39 TYR B CA 1
ATOM 2656 C C . TYR B 1 39 ? -4.319 -27.434 -12.734 1 94.51 39 TYR B C 1
ATOM 2658 O O . TYR B 1 39 ? -4.045 -27.611 -13.924 1 94.51 39 TYR B O 1
ATOM 2666 N N . ARG B 1 40 ? -5.448 -26.916 -12.332 1 97.24 40 ARG B N 1
ATOM 2667 C CA . ARG B 1 40 ? -6.213 -26.021 -13.194 1 97.24 40 ARG B CA 1
ATOM 2668 C C . ARG B 1 40 ? -5.69 -24.592 -13.101 1 97.24 40 ARG B C 1
ATOM 2670 O O . ARG B 1 40 ? -5.635 -24.015 -12.013 1 97.24 40 ARG B O 1
ATOM 2677 N N . VAL B 1 41 ? -5.321 -24.049 -14.209 1 98.39 41 VAL B N 1
ATOM 2678 C CA . VAL B 1 41 ? -4.6 -22.781 -14.182 1 98.39 41 VAL B CA 1
ATOM 2679 C C . VAL B 1 41 ? -5.508 -21.66 -14.683 1 98.39 41 VAL B C 1
ATOM 2681 O O . VAL B 1 41 ? -6.105 -21.769 -15.757 1 98.39 41 VAL B O 1
ATOM 2684 N N . PHE B 1 42 ? -5.634 -20.621 -13.924 1 98.75 42 PHE B N 1
ATOM 2685 C CA . PHE B 1 42 ? -6.377 -19.405 -14.234 1 98.75 42 PHE B CA 1
ATOM 2686 C C . PHE B 1 42 ? -5.463 -18.186 -14.191 1 98.75 42 PHE B C 1
ATOM 2688 O O . PHE B 1 42 ? -4.511 -18.145 -13.409 1 98.75 42 PHE B O 1
ATOM 2695 N N . VAL B 1 43 ? -5.729 -17.251 -15.106 1 98.86 43 VAL B N 1
ATOM 2696 C CA . VAL B 1 43 ? -4.929 -16.032 -15.143 1 98.86 43 VAL B CA 1
ATOM 2697 C C . VAL B 1 43 ? -5.846 -14.811 -15.123 1 98.86 43 VAL B C 1
ATOM 2699 O O . VAL B 1 43 ? -6.812 -14.74 -15.886 1 98.86 43 VAL B O 1
ATOM 2702 N N . CYS B 1 44 ? -5.666 -13.927 -14.247 1 98.83 44 CYS B N 1
ATOM 2703 C CA . CYS B 1 44 ? -6.289 -12.611 -14.168 1 98.83 44 CYS B CA 1
ATOM 2704 C C . CYS B 1 44 ? -5.252 -11.533 -13.876 1 98.83 44 CYS B C 1
ATOM 2706 O O . CYS B 1 44 ? -4.804 -11.39 -12.737 1 98.83 44 CYS B O 1
ATOM 2708 N N . ALA B 1 45 ? -4.849 -10.763 -14.843 1 98.83 45 ALA B N 1
ATOM 2709 C CA . ALA B 1 45 ? -3.74 -9.821 -14.717 1 98.83 45 ALA B CA 1
ATOM 2710 C C . ALA B 1 45 ? -4.026 -8.53 -15.479 1 98.83 45 ALA B C 1
ATOM 2712 O O . ALA B 1 45 ? -4.858 -8.511 -16.389 1 98.83 45 ALA B O 1
ATOM 2713 N N . PRO B 1 46 ? -3.355 -7.502 -15.08 1 98.42 46 PRO B N 1
ATOM 2714 C CA . PRO B 1 46 ? -3.549 -6.233 -15.785 1 98.42 46 PRO B CA 1
ATOM 2715 C C . PRO B 1 46 ? -3.248 -6.336 -17.279 1 98.42 46 PRO B C 1
ATOM 2717 O O . PRO B 1 46 ? -2.381 -7.114 -17.685 1 98.42 46 PRO B O 1
ATOM 2720 N N . ASP B 1 47 ? -3.884 -5.492 -18.041 1 97.5 47 ASP B N 1
ATOM 2721 C CA . ASP B 1 47 ? -3.696 -5.498 -19.489 1 97.5 47 ASP B CA 1
ATOM 2722 C C . ASP B 1 47 ? -2.463 -4.69 -19.886 1 97.5 47 ASP B C 1
ATOM 2724 O O . ASP B 1 47 ? -2.084 -4.662 -21.059 1 97.5 47 ASP B O 1
ATOM 2728 N N . SER B 1 48 ? -1.872 -4.031 -18.886 1 93.97 48 SER B N 1
ATOM 2729 C CA . SER B 1 48 ? -0.652 -3.261 -19.106 1 93.97 48 SER B CA 1
ATOM 2730 C C . SER B 1 48 ? 0.237 -3.267 -17.868 1 93.97 48 SER B C 1
ATOM 2732 O O . SER B 1 48 ? -0.144 -3.804 -16.826 1 93.97 48 SER B O 1
ATOM 2734 N N . ASP B 1 49 ? 1.427 -2.736 -18.043 1 91.1 49 ASP B N 1
ATOM 2735 C CA . ASP B 1 49 ? 2.358 -2.641 -16.923 1 91.1 49 ASP B CA 1
ATOM 2736 C C . ASP B 1 49 ? 1.835 -1.687 -15.852 1 91.1 49 ASP B C 1
ATOM 2738 O O . ASP B 1 49 ? 1.465 -0.551 -16.153 1 91.1 49 ASP B O 1
ATOM 2742 N N . ASN B 1 50 ? 1.832 -2.136 -14.628 1 91.9 50 ASN B N 1
ATOM 2743 C CA . ASN B 1 50 ? 1.364 -1.398 -13.46 1 91.9 50 ASN B CA 1
ATOM 2744 C C . ASN B 1 50 ? 2.422 -1.356 -12.361 1 91.9 50 ASN B C 1
ATOM 2746 O O . ASN B 1 50 ? 2.114 -1.572 -11.188 1 91.9 50 ASN B O 1
ATOM 2750 N N . SER B 1 51 ? 3.628 -1.156 -12.748 1 88.58 51 SER B N 1
ATOM 2751 C CA . SER B 1 51 ? 4.707 -1.079 -11.769 1 88.58 51 SER B CA 1
ATOM 2752 C C . SER B 1 51 ? 4.541 0.131 -10.857 1 88.58 51 SER B C 1
ATOM 2754 O O . SER B 1 51 ? 4.16 1.211 -11.313 1 88.58 51 SER B O 1
ATOM 2756 N N . GLY B 1 52 ? 4.807 -0.055 -9.545 1 92.22 52 GLY B N 1
ATOM 2757 C CA . GLY B 1 52 ? 4.78 1.038 -8.587 1 92.22 52 GLY B CA 1
ATOM 2758 C C . GLY B 1 52 ? 3.377 1.404 -8.139 1 92.22 52 GLY B C 1
ATOM 2759 O O . GLY B 1 52 ? 3.174 2.434 -7.493 1 92.22 52 GLY B O 1
ATOM 2760 N N . VAL B 1 53 ? 2.387 0.522 -8.401 1 95.61 53 VAL B N 1
ATOM 2761 C CA . VAL B 1 53 ? 0.995 0.882 -8.153 1 95.61 53 VAL B CA 1
ATOM 2762 C C . VAL B 1 53 ? 0.597 0.463 -6.74 1 95.61 53 VAL B C 1
ATOM 2764 O O . VAL B 1 53 ? -0.507 0.768 -6.283 1 95.61 53 VAL B O 1
ATOM 2767 N N . SER B 1 54 ? 1.499 -0.194 -6.062 1 97.32 54 SER B N 1
ATOM 2768 C CA . SER B 1 54 ? 1.214 -0.649 -4.705 1 97.32 54 SER B CA 1
ATOM 2769 C C . SER B 1 54 ? -0.124 -1.378 -4.637 1 97.32 54 SER B C 1
ATOM 2771 O O . SER B 1 54 ? -0.437 -2.195 -5.505 1 97.32 54 SER B O 1
ATOM 2773 N N . HIS B 1 55 ? -0.879 -1.171 -3.562 1 98.1 55 HIS B N 1
ATOM 2774 C CA . HIS B 1 55 ? -2.155 -1.849 -3.359 1 98.1 55 HIS B CA 1
ATOM 2775 C C . HIS B 1 55 ? -3.317 -1.001 -3.865 1 98.1 55 HIS B C 1
ATOM 2777 O O . HIS B 1 55 ? -4.417 -1.054 -3.31 1 98.1 55 HIS B O 1
ATOM 2783 N N . SER B 1 56 ? -3.143 -0.193 -4.852 1 97.39 56 SER B N 1
ATOM 2784 C CA . SER B 1 56 ? -4.189 0.665 -5.397 1 97.39 56 SER B CA 1
ATOM 2785 C C . SER B 1 56 ? -5.318 -0.158 -6.009 1 97.39 56 SER B C 1
ATOM 2787 O O . SER B 1 56 ? -5.075 -1.217 -6.591 1 97.39 56 SER B O 1
ATOM 2789 N N . ILE B 1 57 ? -6.502 0.337 -5.872 1 95.88 57 ILE B N 1
ATOM 2790 C CA . ILE B 1 57 ? -7.673 -0.3 -6.465 1 95.88 57 ILE B CA 1
ATOM 2791 C C . ILE B 1 57 ? -8.46 0.725 -7.278 1 95.88 57 ILE B C 1
ATOM 2793 O O . ILE B 1 57 ? -8.377 1.928 -7.02 1 95.88 57 ILE B O 1
ATOM 2797 N N . THR B 1 58 ? -9.121 0.239 -8.247 1 92.6 58 THR B N 1
ATOM 2798 C CA . THR B 1 58 ? -10.006 1.059 -9.066 1 92.6 58 THR B CA 1
ATOM 2799 C C . THR B 1 58 ? -11.414 1.087 -8.479 1 92.6 58 THR B C 1
ATOM 2801 O O . THR B 1 58 ? -12.093 0.059 -8.431 1 92.6 58 THR B O 1
ATOM 2804 N N . TRP B 1 59 ? -11.784 2.224 -8.128 1 86.07 59 TRP B N 1
ATOM 2805 C CA . TRP B 1 59 ? -13.065 2.32 -7.437 1 86.07 59 TRP B CA 1
ATOM 2806 C C . TRP B 1 59 ? -14.093 3.051 -8.294 1 86.07 59 TRP B C 1
ATOM 2808 O O . TRP B 1 59 ? -15.26 2.656 -8.347 1 86.07 59 TRP B O 1
ATOM 2818 N N . LEU B 1 60 ? -13.706 4.05 -9.014 1 82.1 60 LEU B N 1
ATOM 2819 C CA . LEU B 1 60 ? -14.634 5.012 -9.6 1 82.1 60 LEU B CA 1
ATOM 2820 C C . LEU B 1 60 ? -15.142 4.523 -10.952 1 82.1 60 LEU B C 1
ATOM 2822 O O . LEU B 1 60 ? -16.199 4.955 -11.416 1 82.1 60 LEU B O 1
ATOM 2826 N N . ARG B 1 61 ? -14.428 3.645 -11.546 1 88.38 61 ARG B N 1
ATOM 2827 C CA . ARG B 1 61 ? -14.857 3.19 -12.865 1 88.38 61 ARG B CA 1
ATOM 2828 C C . ARG B 1 61 ? -14.938 1.668 -12.919 1 88.38 61 ARG B C 1
ATOM 2830 O O . ARG B 1 61 ? -14.214 0.977 -12.2 1 88.38 61 ARG B O 1
ATOM 2837 N N . PRO B 1 62 ? -15.845 1.16 -13.792 1 93.28 62 PRO B N 1
ATOM 2838 C CA . PRO B 1 62 ? -15.861 -0.29 -13.994 1 93.28 62 PRO B CA 1
ATOM 2839 C C . PRO B 1 62 ? -14.576 -0.812 -14.633 1 93.28 62 PRO B C 1
ATOM 2841 O O . PRO B 1 62 ? -13.898 -0.075 -15.355 1 93.28 62 PRO B O 1
ATOM 2844 N N . LEU B 1 63 ? -14.333 -2.019 -14.363 1 95.71 63 LEU B N 1
ATOM 2845 C CA . LEU B 1 63 ? -13.189 -2.689 -14.973 1 95.71 63 LEU B CA 1
ATOM 2846 C C . LEU B 1 63 ? -13.623 -3.518 -16.177 1 95.71 63 LEU B C 1
ATOM 2848 O O . LEU B 1 63 ? -14.671 -4.166 -16.145 1 95.71 63 LEU B O 1
ATOM 2852 N N . SER B 1 64 ? -12.824 -3.474 -17.133 1 96.64 64 SER B N 1
ATOM 2853 C CA . SER B 1 64 ? -13.016 -4.34 -18.292 1 96.64 64 SER B CA 1
ATOM 2854 C C . SER B 1 64 ? -12.154 -5.594 -18.193 1 96.64 64 SER B C 1
ATOM 2856 O O . SER B 1 64 ? -10.97 -5.516 -17.86 1 96.64 64 SER B O 1
ATOM 2858 N N . ALA B 1 65 ? -12.725 -6.717 -18.386 1 97.34 65 ALA B N 1
ATOM 2859 C CA . ALA B 1 65 ? -12.021 -7.993 -18.492 1 97.34 65 ALA B CA 1
ATOM 2860 C C . ALA B 1 65 ? -12.18 -8.593 -19.886 1 97.34 65 ALA B C 1
ATOM 2862 O O . ALA B 1 65 ? -13.297 -8.88 -20.321 1 97.34 65 ALA B O 1
ATOM 2863 N N . ARG B 1 66 ? -11.057 -8.824 -20.532 1 97.44 66 ARG B N 1
ATOM 2864 C CA . ARG B 1 66 ? -11.046 -9.405 -21.871 1 97.44 66 ARG B CA 1
ATOM 2865 C C . ARG B 1 66 ? -10.344 -10.758 -21.876 1 97.44 66 ARG B C 1
ATOM 2867 O O . ARG B 1 66 ? -9.279 -10.913 -21.275 1 97.44 66 ARG B O 1
ATOM 2874 N N . ARG B 1 67 ? -10.931 -11.659 -22.593 1 96.84 67 ARG B N 1
ATOM 2875 C CA . ARG B 1 67 ? -10.293 -12.967 -22.698 1 96.84 67 ARG B CA 1
ATOM 2876 C C . ARG B 1 67 ? -8.935 -12.86 -23.383 1 96.84 67 ARG B C 1
ATOM 2878 O O . ARG B 1 67 ? -8.791 -12.15 -24.38 1 96.84 67 ARG B O 1
ATOM 2885 N N . ALA B 1 68 ? -7.99 -13.43 -22.747 1 96.78 68 ALA B N 1
ATOM 2886 C CA . ALA B 1 68 ? -6.649 -13.506 -23.32 1 96.78 68 ALA B CA 1
ATOM 2887 C C . ALA B 1 68 ? -6.308 -14.935 -23.731 1 96.78 68 ALA B C 1
ATOM 2889 O O . ALA B 1 68 ? -6.735 -15.893 -23.083 1 96.78 68 ALA B O 1
ATOM 2890 N N . GLU B 1 69 ? -5.537 -15.076 -24.725 1 96.33 69 GLU B N 1
ATOM 2891 C CA . GLU B 1 69 ? -5.16 -16.394 -25.229 1 96.33 69 GLU B CA 1
ATOM 2892 C C . GLU B 1 69 ? -3.866 -16.882 -24.584 1 96.33 69 GLU B C 1
ATOM 2894 O O . GLU B 1 69 ? -2.776 -16.44 -24.954 1 96.33 69 GLU B O 1
ATOM 2899 N N . ILE B 1 70 ? -4.01 -17.764 -23.694 1 97.42 70 ILE B N 1
ATOM 2900 C CA . ILE B 1 70 ? -2.905 -18.479 -23.065 1 97.42 70 ILE B CA 1
ATOM 2901 C C . ILE B 1 70 ? -3.192 -19.979 -23.069 1 97.42 70 ILE B C 1
ATOM 2903 O O . ILE B 1 70 ? -4.132 -20.439 -22.417 1 97.42 70 ILE B O 1
ATOM 2907 N N . THR B 1 71 ? -2.406 -20.714 -23.809 1 97.01 71 THR B N 1
ATOM 2908 C CA . THR B 1 71 ? -2.64 -22.14 -24.012 1 97.01 71 THR B CA 1
ATOM 2909 C C . THR B 1 71 ? -2.645 -22.883 -22.679 1 97.01 71 THR B C 1
ATOM 2911 O O . THR B 1 71 ? -1.726 -22.727 -21.872 1 97.01 71 THR B O 1
ATOM 2914 N N . GLY B 1 72 ? -3.692 -23.614 -22.437 1 97.67 72 GLY B N 1
ATOM 2915 C CA . GLY B 1 72 ? -3.771 -24.475 -21.268 1 97.67 72 GLY B CA 1
ATOM 2916 C C . GLY B 1 72 ? -4.32 -23.769 -20.043 1 97.67 72 GLY B C 1
ATOM 2917 O O . GLY B 1 72 ? -4.481 -24.382 -18.986 1 97.67 72 GLY B O 1
ATOM 2918 N N . ALA B 1 73 ? -4.644 -22.475 -20.217 1 98.07 73 ALA B N 1
ATOM 2919 C CA . ALA B 1 73 ? -5.166 -21.704 -19.092 1 98.07 73 ALA B CA 1
ATOM 2920 C C . ALA B 1 73 ? -6.401 -20.906 -19.5 1 98.07 73 ALA B C 1
ATOM 2922 O O . ALA B 1 73 ? -6.612 -20.639 -20.685 1 98.07 73 ALA B O 1
ATOM 2923 N N . THR B 1 74 ? -7.302 -20.648 -18.58 1 98.13 74 THR B N 1
ATOM 2924 C CA . THR B 1 74 ? -8.34 -19.636 -18.744 1 98.13 74 THR B CA 1
ATOM 2925 C C . THR B 1 74 ? -7.84 -18.269 -18.284 1 98.13 74 THR B C 1
ATOM 2927 O O . THR B 1 74 ? -7.495 -18.091 -17.114 1 98.13 74 THR B O 1
ATOM 2930 N N . ALA B 1 75 ? -7.817 -17.339 -19.223 1 98.47 75 ALA B N 1
ATOM 2931 C CA . ALA B 1 75 ? -7.083 -16.114 -18.917 1 98.47 75 ALA B CA 1
ATOM 2932 C C . ALA B 1 75 ? -7.893 -14.879 -19.301 1 98.47 75 ALA B C 1
ATOM 2934 O O . ALA B 1 75 ? -8.583 -14.875 -20.323 1 98.47 75 ALA B O 1
ATOM 2935 N N . PHE B 1 76 ? -7.774 -13.854 -18.475 1 98.54 76 PHE B N 1
ATOM 2936 C CA . PHE B 1 76 ? -8.387 -12.557 -18.74 1 98.54 76 PHE B CA 1
ATOM 2937 C C . PHE B 1 76 ? -7.387 -11.429 -18.514 1 98.54 76 PHE B C 1
ATOM 2939 O O . PHE B 1 76 ? -6.649 -11.435 -17.527 1 98.54 76 PHE B O 1
ATOM 2946 N N . ALA B 1 77 ? -7.335 -10.494 -19.434 1 98.41 77 ALA B N 1
ATOM 2947 C CA . ALA B 1 77 ? -6.68 -9.2 -19.262 1 98.41 77 ALA B CA 1
ATOM 2948 C C . ALA B 1 77 ? -7.647 -8.168 -18.688 1 98.41 77 ALA B C 1
ATOM 2950 O O . ALA B 1 77 ? -8.747 -7.98 -19.213 1 98.41 77 ALA B O 1
ATOM 2951 N N . VAL B 1 78 ? -7.241 -7.536 -17.656 1 98.16 78 VAL B N 1
ATOM 2952 C CA . VAL B 1 78 ? -8.156 -6.657 -16.936 1 98.16 78 VAL B CA 1
ATOM 2953 C C . VAL B 1 78 ? -7.618 -5.227 -16.952 1 98.16 78 VAL B C 1
ATOM 2955 O O . VAL B 1 78 ? -6.417 -5.008 -16.78 1 98.16 78 VAL B O 1
ATOM 2958 N N . SER B 1 79 ? -8.496 -4.226 -17.129 1 96.49 79 SER B N 1
ATOM 2959 C CA . SER B 1 79 ? -8.135 -2.812 -17.12 1 96.49 79 SER B CA 1
ATOM 2960 C C . SER B 1 79 ? -8.02 -2.28 -15.696 1 96.49 79 SER B C 1
ATOM 2962 O O . SER B 1 79 ? -8.749 -1.364 -15.309 1 96.49 79 SER B O 1
ATOM 2964 N N . GLY B 1 80 ? -7.259 -2.921 -14.869 1 96.73 80 GLY B N 1
ATOM 2965 C CA . GLY B 1 80 ? -7.095 -2.532 -13.477 1 96.73 80 GLY B CA 1
ATOM 2966 C C . GLY B 1 80 ? -5.719 -2.854 -12.926 1 96.73 80 GLY B C 1
ATOM 2967 O O . GLY B 1 80 ? -4.799 -3.17 -13.683 1 96.73 80 GLY B O 1
ATOM 2968 N N . THR B 1 81 ? -5.575 -2.691 -11.676 1 97.76 81 THR B N 1
ATOM 2969 C CA . THR B 1 81 ? -4.327 -2.948 -10.965 1 97.76 81 THR B CA 1
ATOM 2970 C C . THR B 1 81 ? -4.214 -4.422 -10.587 1 97.76 81 THR B C 1
ATOM 2972 O O . THR B 1 81 ? -5.178 -5.178 -10.719 1 97.76 81 THR B O 1
ATOM 2975 N N . PRO B 1 82 ? -3.027 -4.842 -10.15 1 98.39 82 PRO B N 1
ATOM 2976 C CA . PRO B 1 82 ? -2.91 -6.229 -9.695 1 98.39 82 PRO B CA 1
ATOM 2977 C C . PRO B 1 82 ? -3.864 -6.557 -8.549 1 98.39 82 PRO B C 1
ATOM 2979 O O . PRO B 1 82 ? -4.396 -7.667 -8.482 1 98.39 82 PRO B O 1
ATOM 2982 N N . ALA B 1 83 ? -4.072 -5.629 -7.64 1 98.29 83 ALA B N 1
ATOM 2983 C CA . ALA B 1 83 ? -5.052 -5.841 -6.578 1 98.29 83 ALA B CA 1
ATOM 2984 C C . ALA B 1 83 ? -6.456 -6.007 -7.153 1 98.29 83 ALA B C 1
ATOM 2986 O O . ALA B 1 83 ? -7.23 -6.846 -6.685 1 98.29 83 ALA B O 1
ATOM 2987 N N . ASP B 1 84 ? -6.808 -5.227 -8.163 1 98.09 84 ASP B N 1
ATOM 2988 C CA . ASP B 1 84 ? -8.082 -5.391 -8.855 1 98.09 84 ASP B CA 1
ATOM 2989 C C . ASP B 1 84 ? -8.208 -6.791 -9.45 1 98.09 84 ASP B C 1
ATOM 2991 O O . ASP B 1 84 ? -9.241 -7.447 -9.295 1 98.09 84 ASP B O 1
ATOM 2995 N N . CYS B 1 85 ? -7.176 -7.183 -10.105 1 98.69 85 CYS B N 1
ATOM 2996 C CA . CYS B 1 85 ? -7.174 -8.473 -10.787 1 98.69 85 CYS B CA 1
ATOM 2997 C C . CYS B 1 85 ? -7.329 -9.616 -9.792 1 98.69 85 CYS B C 1
ATOM 2999 O O . CYS B 1 85 ? -8.121 -10.534 -10.013 1 98.69 85 CYS B O 1
ATOM 3001 N N . ALA B 1 86 ? -6.562 -9.542 -8.716 1 98.64 86 ALA B N 1
ATOM 3002 C CA . ALA B 1 86 ? -6.672 -10.576 -7.691 1 98.64 86 ALA B CA 1
ATOM 3003 C C . ALA B 1 86 ? -8.078 -10.614 -7.099 1 98.64 86 ALA B C 1
ATOM 3005 O O . ALA B 1 86 ? -8.679 -11.684 -6.979 1 98.64 86 ALA B O 1
ATOM 3006 N N . SER B 1 87 ? -8.6 -9.474 -6.757 1 97.72 87 SER B N 1
ATOM 3007 C CA . SER B 1 87 ? -9.922 -9.377 -6.147 1 97.72 87 SER B CA 1
ATOM 3008 C C . SER B 1 87 ? -11.002 -9.92 -7.078 1 97.72 87 SER B C 1
ATOM 3010 O O . SER B 1 87 ? -11.849 -10.711 -6.659 1 97.72 87 SER B O 1
ATOM 3012 N N . LEU B 1 88 ? -10.966 -9.466 -8.283 1 97.93 88 LEU B N 1
ATOM 3013 C CA . LEU B 1 88 ? -11.947 -9.92 -9.262 1 97.93 88 LEU B CA 1
ATOM 3014 C C . LEU B 1 88 ? -11.785 -11.41 -9.542 1 97.93 88 LEU B C 1
ATOM 3016 O O . LEU B 1 88 ? -12.774 -12.144 -9.611 1 97.93 88 LEU B O 1
ATOM 3020 N N . GLY B 1 89 ? -10.578 -11.848 -9.658 1 98.46 89 GLY B N 1
ATOM 3021 C CA . GLY B 1 89 ? -10.288 -13.24 -9.963 1 98.46 89 GLY B CA 1
ATOM 3022 C C . GLY B 1 89 ? -10.768 -14.199 -8.89 1 98.46 89 GLY B C 1
ATOM 3023 O O . GLY B 1 89 ? -11.16 -15.328 -9.19 1 98.46 89 GLY B O 1
ATOM 3024 N N . ILE B 1 90 ? -10.755 -13.782 -7.667 1 98.1 90 ILE B N 1
ATOM 3025 C CA . ILE B 1 90 ? -11.132 -14.685 -6.586 1 98.1 90 ILE B CA 1
ATOM 3026 C C . ILE B 1 90 ? -12.602 -14.476 -6.229 1 98.1 90 ILE B C 1
ATOM 3028 O O . ILE B 1 90 ? -13.12 -15.112 -5.307 1 98.1 90 ILE B O 1
ATOM 3032 N N . SER B 1 91 ? -13.319 -13.643 -6.873 1 96.14 91 SER B N 1
ATOM 3033 C CA . SER B 1 91 ? -14.666 -13.223 -6.502 1 96.14 91 SER B CA 1
ATOM 3034 C C . SER B 1 91 ? -15.698 -14.284 -6.869 1 96.14 91 SER B C 1
ATOM 3036 O O . SER B 1 91 ? -16.839 -14.235 -6.405 1 96.14 91 SER B O 1
ATOM 3038 N N . GLY B 1 92 ? -15.336 -15.167 -7.794 1 95.62 92 GLY B N 1
ATOM 3039 C CA . GLY B 1 92 ? -16.288 -16.117 -8.348 1 95.62 92 GLY B CA 1
ATOM 3040 C C . GLY B 1 92 ? -17.107 -15.545 -9.489 1 95.62 92 GLY B C 1
ATOM 3041 O O . GLY B 1 92 ? -17.86 -16.268 -10.144 1 95.62 92 GLY B O 1
ATOM 3042 N N . LYS B 1 93 ? -16.92 -14.285 -9.746 1 95.23 93 LYS B N 1
ATOM 3043 C CA . LYS B 1 93 ? -17.72 -13.634 -10.779 1 95.23 93 LYS B CA 1
ATOM 3044 C C . LYS B 1 93 ? -17.077 -13.793 -12.154 1 95.23 93 LYS B C 1
ATOM 3046 O O . LYS B 1 93 ? -17.772 -13.809 -13.172 1 95.23 93 LYS B O 1
ATOM 3051 N N . LEU B 1 94 ? -15.791 -13.884 -12.137 1 96.71 94 LEU B N 1
ATOM 3052 C CA . LEU B 1 94 ? -15.071 -13.919 -13.405 1 96.71 94 LEU B CA 1
ATOM 3053 C C . LEU B 1 94 ? -14.92 -15.352 -13.905 1 96.71 94 LEU B C 1
ATOM 3055 O O . LEU B 1 94 ? -15.101 -15.621 -15.095 1 96.71 94 LEU B O 1
ATOM 3059 N N . PHE B 1 95 ? -14.624 -16.253 -13.028 1 96.64 95 PHE B N 1
ATOM 3060 C CA . PHE B 1 95 ? -14.33 -17.638 -13.378 1 96.64 95 PHE B CA 1
ATOM 3061 C C . PHE B 1 95 ? -15.47 -18.557 -12.956 1 96.64 95 PHE B C 1
ATOM 3063 O O . PHE B 1 95 ? -15.241 -19.585 -12.316 1 96.64 95 PHE B O 1
ATOM 3070 N N . ASP B 1 96 ? -16.678 -18.209 -13.21 1 92.75 96 ASP B N 1
ATOM 3071 C CA . ASP B 1 96 ? -17.897 -19.003 -13.093 1 92.75 96 ASP B CA 1
ATOM 3072 C C . ASP B 1 96 ? -17.984 -19.676 -11.725 1 92.75 96 ASP B C 1
ATOM 3074 O O . ASP B 1 96 ? -18.134 -20.897 -11.636 1 92.75 96 ASP B O 1
ATOM 3078 N N . GLY B 1 97 ? -17.722 -18.853 -10.7 1 93.7 97 GLY B N 1
ATOM 3079 C CA . GLY B 1 97 ? -17.934 -19.329 -9.343 1 93.7 97 GLY B CA 1
ATOM 3080 C C . GLY B 1 97 ? -16.695 -19.951 -8.727 1 93.7 97 GLY B C 1
ATOM 3081 O O . GLY B 1 97 ? -16.684 -20.28 -7.539 1 93.7 97 GLY B O 1
ATOM 3082 N N . MET B 1 98 ? -15.715 -20.087 -9.497 1 93.54 98 MET B N 1
ATOM 3083 C CA . MET B 1 98 ? -14.495 -20.726 -9.014 1 93.54 98 MET B CA 1
ATOM 3084 C C . MET B 1 98 ? -13.702 -19.778 -8.119 1 93.54 98 MET B C 1
ATOM 3086 O O . MET B 1 98 ? -13.505 -18.612 -8.465 1 93.54 98 MET B O 1
ATOM 3090 N N . ILE B 1 99 ? -13.274 -20.265 -6.947 1 96.18 99 ILE B N 1
ATOM 3091 C CA . ILE B 1 99 ? -12.307 -19.607 -6.075 1 96.18 99 ILE B CA 1
ATOM 3092 C C . ILE B 1 99 ? -11.006 -20.405 -6.052 1 96.18 99 ILE B C 1
ATOM 3094 O O . ILE B 1 99 ? -11.004 -21.593 -5.719 1 96.18 99 ILE B O 1
ATOM 3098 N N . PRO B 1 100 ? -9.97 -19.844 -6.454 1 98.14 100 PRO B N 1
ATOM 3099 C CA . PRO B 1 100 ? -8.714 -20.597 -6.5 1 98.14 100 PRO B CA 1
ATOM 3100 C C . PRO B 1 100 ? -8.247 -21.052 -5.119 1 98.14 100 PRO B C 1
ATOM 3102 O O . PRO B 1 100 ? -8.562 -20.409 -4.114 1 98.14 100 PRO B O 1
ATOM 3105 N N . ASP B 1 101 ? -7.494 -22.124 -5.133 1 97.99 101 ASP B N 1
ATOM 3106 C CA . ASP B 1 101 ? -6.891 -22.634 -3.906 1 97.99 101 ASP B CA 1
ATOM 3107 C C . ASP B 1 101 ? -5.651 -21.828 -3.527 1 97.99 101 ASP B C 1
ATOM 3109 O O . ASP B 1 101 ? -5.288 -21.753 -2.351 1 97.99 101 ASP B O 1
ATOM 3113 N N . LEU B 1 102 ? -5.035 -21.301 -4.56 1 98.65 102 LEU B N 1
ATOM 3114 C CA . LEU B 1 102 ? -3.805 -20.536 -4.389 1 98.65 102 LEU B CA 1
ATOM 3115 C C . LEU B 1 102 ? -3.707 -19.425 -5.428 1 98.65 102 LEU B C 1
ATOM 3117 O O . LEU B 1 102 ? -4.004 -19.641 -6.605 1 98.65 102 LEU B O 1
ATOM 3121 N N . VAL B 1 103 ? -3.387 -18.263 -5.019 1 98.89 103 VAL B N 1
ATOM 3122 C CA . VAL B 1 103 ? -3.064 -17.164 -5.923 1 98.89 103 VAL B CA 1
ATOM 3123 C C . VAL B 1 103 ? -1.556 -16.922 -5.925 1 98.89 103 VAL B C 1
ATOM 3125 O O . VAL B 1 103 ? -0.94 -16.799 -4.864 1 98.89 103 VAL B O 1
ATOM 3128 N N . ILE B 1 104 ? -0.967 -16.91 -7.084 1 98.93 104 ILE B N 1
ATOM 3129 C CA . ILE B 1 104 ? 0.446 -16.589 -7.253 1 98.93 104 ILE B CA 1
ATOM 3130 C C . ILE B 1 104 ? 0.589 -15.28 -8.027 1 98.93 104 ILE B C 1
ATOM 3132 O O . ILE B 1 104 ? 0.124 -15.17 -9.164 1 98.93 104 ILE B O 1
ATOM 3136 N N . SER B 1 105 ? 1.184 -14.296 -7.446 1 98.85 105 SER B N 1
ATOM 3137 C CA . SER B 1 105 ? 1.502 -13.033 -8.103 1 98.85 105 SER B CA 1
ATOM 3138 C C . SER B 1 105 ? 2.965 -12.983 -8.53 1 98.85 105 SER B C 1
ATOM 3140 O O . SER B 1 105 ? 3.859 -12.874 -7.688 1 98.85 105 SER B O 1
ATOM 3142 N N . GLY B 1 106 ? 3.29 -12.953 -9.812 1 97.8 106 GLY B N 1
ATOM 3143 C CA . GLY B 1 106 ? 4.651 -13.008 -10.321 1 97.8 106 GLY B CA 1
ATOM 3144 C C . GLY B 1 106 ? 4.782 -13.836 -11.585 1 97.8 106 GLY B C 1
ATOM 3145 O O . GLY B 1 106 ? 3.779 -14.218 -12.19 1 97.8 106 GLY B O 1
ATOM 3146 N N . ILE B 1 107 ? 5.935 -14.03 -12.065 1 97.53 107 ILE B N 1
ATOM 3147 C CA . ILE B 1 107 ? 7.244 -13.5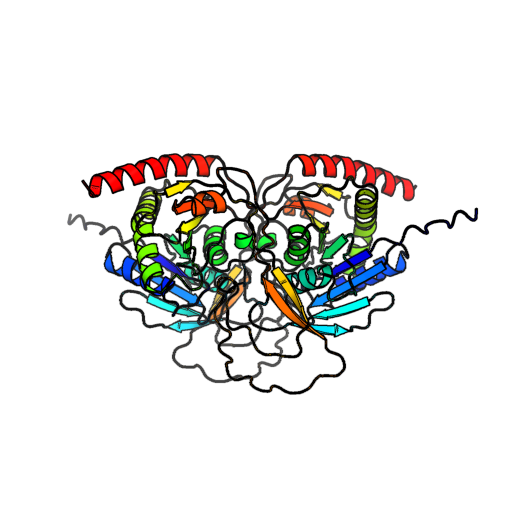98 -11.585 1 97.53 107 ILE B CA 1
ATOM 3148 C C . ILE B 1 107 ? 7.462 -12.128 -11.935 1 97.53 107 ILE B C 1
ATOM 3150 O O . ILE B 1 107 ? 7.445 -11.753 -13.11 1 97.53 107 ILE B O 1
ATOM 3154 N N . ASN B 1 108 ? 7.728 -11.382 -10.964 1 96.61 108 ASN B N 1
ATOM 3155 C CA . ASN B 1 108 ? 7.961 -9.948 -11.102 1 96.61 108 ASN B CA 1
ATOM 3156 C C . ASN B 1 108 ? 9.411 -9.65 -11.476 1 96.61 108 ASN B C 1
ATOM 3158 O O . ASN B 1 108 ? 10.332 -10.289 -10.965 1 96.61 108 ASN B O 1
ATOM 3162 N N . ILE B 1 109 ? 9.563 -8.644 -12.348 1 95.01 109 ILE B N 1
ATOM 3163 C CA . ILE B 1 109 ? 10.891 -8.114 -12.636 1 95.01 109 ILE B CA 1
ATOM 3164 C C . ILE B 1 109 ? 11.299 -7.121 -11.55 1 95.01 109 ILE B C 1
ATOM 3166 O O . ILE B 1 109 ? 10.693 -6.056 -11.416 1 95.01 109 ILE B O 1
ATOM 3170 N N . GLY B 1 110 ? 12.365 -7.489 -10.778 1 93.67 110 GLY B N 1
ATOM 3171 C CA . GLY B 1 110 ? 12.827 -6.676 -9.664 1 93.67 110 GLY B CA 1
ATOM 3172 C C . GLY B 1 110 ? 12.464 -7.257 -8.31 1 93.67 110 GLY B C 1
ATOM 3173 O O . GLY B 1 110 ? 11.348 -7.743 -8.116 1 93.67 110 GLY B O 1
ATOM 3174 N N . SER B 1 111 ? 13.324 -7.212 -7.412 1 93.62 111 SER B N 1
ATOM 3175 C CA . SER B 1 111 ? 13.064 -7.761 -6.085 1 93.62 111 SER B CA 1
ATOM 3176 C C . SER B 1 111 ? 12.099 -6.878 -5.301 1 93.62 111 SER B C 1
ATOM 3178 O O . SER B 1 111 ? 12.007 -5.674 -5.552 1 93.62 111 SER B O 1
ATOM 3180 N N . ASN B 1 112 ? 11.355 -7.443 -4.439 1 95.44 112 ASN B N 1
ATOM 3181 C CA . ASN B 1 112 ? 10.438 -6.738 -3.55 1 95.44 112 ASN B CA 1
ATOM 3182 C C . ASN B 1 112 ? 10.797 -6.961 -2.084 1 95.44 112 ASN B C 1
ATOM 3184 O O . ASN B 1 112 ? 9.938 -7.323 -1.278 1 95.44 112 ASN B O 1
ATOM 3188 N N . CYS B 1 113 ? 12.048 -6.704 -1.759 1 95.39 113 CYS B N 1
ATOM 3189 C CA . CYS B 1 113 ? 12.546 -6.835 -0.395 1 95.39 113 CYS B CA 1
ATOM 3190 C C . CYS B 1 113 ? 12.396 -5.525 0.369 1 95.39 113 CYS B C 1
ATOM 3192 O O . CYS B 1 113 ? 12.312 -4.455 -0.236 1 95.39 113 CYS B O 1
ATOM 3194 N N . GLY B 1 114 ? 12.413 -5.671 1.695 1 95.18 114 GLY B N 1
ATOM 3195 C CA . GLY B 1 114 ? 12.422 -4.498 2.555 1 95.18 114 GLY B CA 1
ATOM 3196 C C . GLY B 1 114 ? 11.259 -3.559 2.296 1 95.18 114 GLY B C 1
ATOM 3197 O O . GLY B 1 114 ? 10.115 -4 2.166 1 95.18 114 GLY B O 1
ATOM 3198 N N . TYR B 1 115 ? 11.559 -2.291 2.208 1 94.88 115 TYR B N 1
ATOM 3199 C CA . TYR B 1 115 ? 10.534 -1.264 2.06 1 94.88 115 TYR B CA 1
ATOM 3200 C C . TYR B 1 115 ? 9.943 -1.281 0.655 1 94.88 115 TYR B C 1
ATOM 3202 O O . TYR B 1 115 ? 8.903 -0.668 0.405 1 94.88 115 TYR B O 1
ATOM 3210 N N . HIS B 1 116 ? 10.554 -2.016 -0.262 1 94.28 116 HIS B N 1
ATOM 3211 C CA . HIS B 1 116 ? 9.993 -2.105 -1.605 1 94.28 116 HIS B CA 1
ATOM 3212 C C . HIS B 1 116 ? 8.656 -2.838 -1.596 1 94.28 116 HIS B C 1
ATOM 3214 O O . HIS B 1 116 ? 7.848 -2.675 -2.513 1 94.28 116 HIS B O 1
ATOM 3220 N N . THR B 1 117 ? 8.426 -3.612 -0.557 1 96.42 117 THR B N 1
ATOM 3221 C CA . THR B 1 117 ? 7.16 -4.318 -0.395 1 96.42 117 THR B CA 1
ATOM 3222 C C . THR B 1 117 ? 5.991 -3.337 -0.379 1 96.42 117 THR B C 1
ATOM 3224 O O . THR B 1 117 ? 4.907 -3.646 -0.877 1 96.42 117 THR B O 1
ATOM 3227 N N . VAL B 1 118 ? 6.238 -2.149 0.068 1 95.98 118 VAL B N 1
ATOM 3228 C CA . VAL B 1 118 ? 5.212 -1.125 0.235 1 95.98 118 VAL B CA 1
ATOM 3229 C C . VAL B 1 118 ? 4.762 -0.616 -1.132 1 95.98 118 VAL B C 1
ATOM 3231 O O . VAL B 1 118 ? 3.582 -0.316 -1.332 1 95.98 118 VAL B O 1
ATOM 3234 N N . TYR B 1 119 ? 5.627 -0.589 -2.117 1 95.87 119 TYR B N 1
ATOM 3235 C CA . TYR B 1 119 ? 5.375 -0.011 -3.432 1 95.87 119 TYR B CA 1
ATOM 3236 C C . TYR B 1 119 ? 4.894 -1.074 -4.412 1 95.87 119 TYR B C 1
ATOM 3238 O O . TYR B 1 119 ? 4.418 -0.752 -5.503 1 95.87 119 TYR B O 1
ATOM 3246 N N . SER B 1 120 ? 4.98 -2.277 -4.097 1 96.77 120 SER B N 1
ATOM 3247 C CA . SER B 1 120 ? 4.95 -3.38 -5.052 1 96.77 120 SER B CA 1
ATOM 3248 C C . SER B 1 120 ? 3.519 -3.755 -5.42 1 96.77 120 SER B C 1
ATOM 3250 O O . SER B 1 120 ? 2.751 -4.205 -4.567 1 96.77 120 SER B O 1
ATOM 3252 N N . GLY B 1 121 ? 3.244 -3.676 -6.682 1 97.81 121 GLY B N 1
ATOM 3253 C CA . GLY B 1 121 ? 1.992 -4.23 -7.172 1 97.81 121 GLY B CA 1
ATOM 3254 C C . GLY B 1 121 ? 1.946 -5.745 -7.114 1 97.81 121 GLY B C 1
ATOM 3255 O O . GLY B 1 121 ? 0.876 -6.333 -6.943 1 97.81 121 GLY B O 1
ATOM 3256 N N . THR B 1 122 ? 3.102 -6.424 -7.261 1 98.32 122 THR B N 1
ATOM 3257 C CA . THR B 1 122 ? 3.199 -7.876 -7.159 1 98.32 122 THR B CA 1
ATOM 3258 C C . THR B 1 122 ? 2.804 -8.348 -5.763 1 98.32 122 THR B C 1
ATOM 3260 O O . THR B 1 122 ? 1.972 -9.246 -5.618 1 98.32 122 THR B O 1
ATOM 3263 N N . VAL B 1 123 ? 3.34 -7.722 -4.773 1 98.58 123 VAL B N 1
ATOM 3264 C CA . VAL B 1 123 ? 3.006 -8.07 -3.396 1 98.58 123 VAL B CA 1
ATOM 3265 C C . VAL B 1 123 ? 1.535 -7.759 -3.127 1 98.58 123 VAL B C 1
ATOM 3267 O O . VAL B 1 123 ? 0.854 -8.509 -2.423 1 98.58 123 VAL B O 1
ATOM 3270 N N . ALA B 1 124 ? 1.089 -6.705 -3.728 1 98.62 124 ALA B N 1
ATOM 3271 C CA . ALA B 1 124 ? -0.298 -6.29 -3.534 1 98.62 124 ALA B CA 1
ATOM 3272 C C . ALA B 1 124 ? -1.266 -7.331 -4.089 1 98.62 124 ALA B C 1
ATOM 3274 O O . ALA B 1 124 ? -2.338 -7.556 -3.523 1 98.62 124 ALA B O 1
ATOM 3275 N N . GLY B 1 125 ? -0.971 -7.867 -5.261 1 98.69 125 GLY B N 1
ATOM 3276 C CA . GLY B 1 125 ? -1.818 -8.921 -5.796 1 98.69 125 GLY B CA 1
ATOM 3277 C C . GLY B 1 125 ? -2.002 -10.083 -4.837 1 98.69 125 GLY B C 1
ATOM 3278 O O . GLY B 1 125 ? -3.127 -10.526 -4.599 1 98.69 125 GLY B O 1
ATOM 3279 N N . ALA B 1 126 ? -0.917 -10.539 -4.242 1 98.83 126 ALA B N 1
ATOM 3280 C CA . ALA B 1 126 ? -0.974 -11.621 -3.263 1 98.83 126 ALA B CA 1
ATOM 3281 C C . ALA B 1 126 ? -1.692 -11.174 -1.993 1 98.83 126 ALA B C 1
ATOM 3283 O O . ALA B 1 126 ? -2.508 -11.915 -1.44 1 98.83 126 ALA B O 1
ATOM 3284 N N . ARG B 1 127 ? -1.392 -9.99 -1.551 1 98.48 127 ARG B N 1
ATOM 3285 C CA . ARG B 1 127 ? -1.992 -9.464 -0.329 1 98.48 127 ARG B CA 1
ATOM 3286 C C . ARG B 1 127 ? -3.508 -9.366 -0.462 1 98.48 127 ARG B C 1
ATOM 3288 O O . ARG B 1 127 ? -4.24 -9.663 0.485 1 98.48 127 ARG B O 1
ATOM 3295 N N . GLU B 1 128 ? -3.948 -8.911 -1.603 1 98.15 128 GLU B N 1
ATOM 3296 C CA . GLU B 1 128 ? -5.386 -8.785 -1.821 1 98.15 128 GLU B CA 1
ATOM 3297 C C . GLU B 1 128 ? -6.088 -10.13 -1.666 1 98.15 128 GLU B C 1
ATOM 3299 O O . GLU B 1 128 ? -7.127 -10.222 -1.009 1 98.15 128 GLU B O 1
ATOM 3304 N N . ALA B 1 129 ? -5.565 -11.165 -2.252 1 98.24 129 ALA B N 1
ATOM 3305 C CA . ALA B 1 129 ? -6.131 -12.503 -2.102 1 98.24 129 ALA B CA 1
ATOM 3306 C C . ALA B 1 129 ? -6.141 -12.933 -0.637 1 98.24 129 ALA B C 1
ATOM 3308 O O . ALA B 1 129 ? -7.148 -13.443 -0.141 1 98.24 129 ALA B O 1
ATOM 3309 N N . PHE B 1 130 ? -5.086 -12.657 0.062 1 97.68 130 PHE B N 1
ATOM 3310 C CA . PHE B 1 130 ? -4.939 -12.99 1.474 1 97.68 130 PHE B CA 1
ATOM 3311 C C . PHE B 1 130 ? -6.016 -12.305 2.306 1 97.68 130 PHE B C 1
ATOM 3313 O O . PHE B 1 130 ? -6.603 -12.92 3.198 1 97.68 130 PHE B O 1
ATOM 3320 N N . LEU B 1 131 ? -6.254 -11.076 2.009 1 96.07 131 LEU B N 1
ATOM 3321 C CA . LEU B 1 131 ? -7.242 -10.304 2.753 1 96.07 131 LEU B CA 1
ATOM 3322 C C . LEU B 1 131 ? -8.623 -10.943 2.649 1 96.07 131 LEU B C 1
ATOM 3324 O O . LEU B 1 131 ? -9.487 -10.706 3.495 1 96.07 131 LEU B O 1
ATOM 3328 N N . TYR B 1 132 ? -8.781 -11.719 1.624 1 95.08 132 TYR B N 1
ATOM 3329 C CA . TYR B 1 132 ? -10.082 -12.349 1.428 1 95.08 132 TYR B CA 1
ATOM 3330 C C . TYR B 1 132 ? -10.015 -13.842 1.729 1 95.08 132 TYR B C 1
ATOM 3332 O O . TYR B 1 132 ? -10.889 -14.605 1.312 1 95.08 132 TYR B O 1
ATOM 3340 N N . GLY B 1 133 ? -8.969 -14.253 2.328 1 94.83 133 GLY B N 1
ATOM 3341 C CA . GLY B 1 133 ? -8.904 -15.591 2.894 1 94.83 133 GLY B CA 1
ATOM 3342 C C . GLY B 1 133 ? -8.355 -16.623 1.926 1 94.83 133 GLY B C 1
ATOM 3343 O O . GLY B 1 133 ? -8.441 -17.826 2.179 1 94.83 133 GLY B O 1
ATOM 3344 N N . VAL B 1 134 ? -7.857 -16.22 0.806 1 97.56 134 VAL B N 1
ATOM 3345 C CA . VAL B 1 134 ? -7.276 -17.154 -0.152 1 97.56 134 VAL B CA 1
ATOM 3346 C C . VAL B 1 134 ? -5.761 -17.211 0.035 1 97.56 134 VAL B C 1
ATOM 3348 O O . VAL B 1 134 ? -5.087 -16.178 0.008 1 97.56 134 VAL B O 1
ATOM 3351 N N . PRO B 1 135 ? -5.147 -18.418 0.253 1 98.28 135 PRO B N 1
ATOM 3352 C CA . PRO B 1 135 ? -3.688 -18.526 0.314 1 98.28 135 PRO B CA 1
ATOM 3353 C C . PRO B 1 135 ? -2.998 -17.9 -0.896 1 98.28 135 PRO B C 1
ATOM 3355 O O . PRO B 1 135 ? -3.489 -18.019 -2.021 1 98.28 135 PRO B O 1
ATOM 3358 N N . SER B 1 136 ? -1.883 -17.202 -0.64 1 98.71 136 SER B N 1
ATOM 3359 C CA . SER B 1 136 ? -1.266 -16.479 -1.747 1 98.71 136 SER B CA 1
ATOM 3360 C C . SER B 1 136 ? 0.239 -16.341 -1.547 1 98.71 136 SER B C 1
ATOM 3362 O O . SER B 1 136 ? 0.733 -16.446 -0.422 1 98.71 136 SER B O 1
ATOM 3364 N N . VAL B 1 137 ? 0.971 -16.164 -2.687 1 98.68 137 VAL B N 1
ATOM 3365 C CA . VAL B 1 137 ? 2.419 -15.989 -2.7 1 98.68 137 VAL B CA 1
ATOM 3366 C C . VAL B 1 137 ? 2.808 -14.971 -3.77 1 98.68 137 VAL B C 1
ATOM 3368 O O . VAL B 1 137 ? 2.267 -14.989 -4.878 1 98.68 137 VAL B O 1
ATOM 3371 N N . ALA B 1 138 ? 3.618 -14.036 -3.4 1 98.85 138 ALA B N 1
ATOM 3372 C CA . ALA B 1 138 ? 4.262 -13.138 -4.354 1 98.85 138 ALA B CA 1
ATOM 3373 C C . ALA B 1 138 ? 5.669 -13.62 -4.697 1 98.85 138 ALA B C 1
ATOM 3375 O O . ALA B 1 138 ? 6.446 -13.972 -3.806 1 98.85 138 ALA B O 1
ATOM 3376 N N . ILE B 1 139 ? 6.02 -13.664 -5.968 1 98.81 139 ILE B N 1
ATOM 3377 C CA . ILE B 1 139 ? 7.336 -14.124 -6.398 1 98.81 139 ILE B CA 1
ATOM 3378 C C . ILE B 1 139 ? 8 -13.054 -7.261 1 98.81 139 ILE B C 1
ATOM 3380 O O . ILE B 1 139 ? 7.416 -12.588 -8.242 1 98.81 139 ILE B O 1
ATOM 3384 N N . SER B 1 140 ? 9.215 -12.72 -6.92 1 98.39 140 SER B N 1
ATOM 3385 C CA . SER B 1 140 ? 9.986 -11.711 -7.639 1 98.39 140 SER B CA 1
ATOM 3386 C C . SER B 1 140 ? 11.4 -12.202 -7.932 1 98.39 140 SER B C 1
ATOM 3388 O O . SER B 1 140 ? 11.97 -12.971 -7.154 1 98.39 140 SER B O 1
ATOM 3390 N N . TYR B 1 141 ? 11.902 -11.787 -9.038 1 98.12 141 TYR B N 1
ATOM 3391 C CA . TYR B 1 141 ? 13.263 -12.09 -9.466 1 98.12 141 TYR B CA 1
ATOM 3392 C C . TYR B 1 141 ? 14.163 -10.868 -9.327 1 98.12 141 TYR B C 1
ATOM 3394 O O . TYR B 1 141 ? 13.822 -9.781 -9.799 1 98.12 141 TYR B O 1
ATOM 3402 N N . ASP B 1 142 ? 15.3 -11.079 -8.628 1 96.74 142 ASP B N 1
ATOM 3403 C CA . ASP B 1 142 ? 16.254 -9.991 -8.433 1 96.74 142 ASP B CA 1
ATOM 3404 C C . ASP B 1 142 ? 16.927 -9.608 -9.749 1 96.74 142 ASP B C 1
ATOM 3406 O O . ASP B 1 142 ? 18.119 -9.86 -9.939 1 96.74 142 ASP B O 1
ATOM 3410 N N . TRP B 1 143 ? 16.197 -8.923 -10.573 1 93.91 143 TRP B N 1
ATOM 3411 C CA . TRP B 1 143 ? 16.635 -8.51 -11.902 1 93.91 143 TRP B CA 1
ATOM 3412 C C . TRP B 1 143 ? 17.776 -7.502 -11.811 1 93.91 143 TRP B C 1
ATOM 3414 O O . TRP B 1 143 ? 17.713 -6.553 -11.026 1 93.91 143 TRP B O 1
ATOM 3424 N N . LYS B 1 144 ? 18.752 -7.736 -12.525 1 89.19 144 LYS B N 1
ATOM 3425 C CA . LYS B 1 144 ? 19.869 -6.805 -12.66 1 89.19 144 LYS B CA 1
ATOM 3426 C C . LYS B 1 144 ? 19.915 -6.202 -14.061 1 89.19 144 LYS B C 1
ATOM 3428 O O . LYS B 1 144 ? 20.067 -6.923 -15.049 1 89.19 144 LYS B O 1
ATOM 3433 N N . ALA B 1 145 ? 19.825 -4.941 -14.035 1 80.52 145 ALA B N 1
ATOM 3434 C CA . ALA B 1 145 ? 19.847 -4.24 -15.316 1 80.52 145 ALA B CA 1
ATOM 3435 C C . ALA B 1 145 ? 21.127 -4.547 -16.088 1 80.52 145 ALA B C 1
ATOM 3437 O O . ALA B 1 145 ? 22.22 -4.54 -15.517 1 80.52 145 ALA B O 1
ATOM 3438 N N . GLY B 1 146 ? 21.051 -4.841 -17.367 1 82.37 146 GLY B N 1
ATOM 3439 C CA . GLY B 1 146 ? 22.196 -5.095 -18.228 1 82.37 146 GLY B CA 1
ATOM 3440 C C . GLY B 1 146 ? 22.73 -6.51 -18.11 1 82.37 146 GLY B C 1
ATOM 3441 O O . GLY B 1 146 ? 23.544 -6.942 -18.928 1 82.37 146 GLY B O 1
ATOM 3442 N N . LYS B 1 147 ? 22.277 -7.18 -17.206 1 88.85 147 LYS B N 1
ATOM 3443 C CA . LYS B 1 147 ? 22.817 -8.518 -16.986 1 88.85 147 LYS B CA 1
ATOM 3444 C C . LYS B 1 147 ? 21.73 -9.58 -17.128 1 88.85 147 LYS B C 1
ATOM 3446 O O . LYS B 1 147 ? 21.968 -10.648 -17.696 1 88.85 147 LYS B O 1
ATOM 3451 N N . SER B 1 148 ? 20.564 -9.27 -16.679 1 92.25 148 SER B N 1
ATOM 3452 C CA . SER B 1 148 ? 19.463 -10.227 -16.702 1 92.25 148 SER B CA 1
ATOM 3453 C C . SER B 1 148 ? 18.741 -10.207 -18.045 1 92.25 148 SER B C 1
ATOM 3455 O O . SER B 1 148 ? 18.737 -9.188 -18.739 1 92.25 148 SER B O 1
ATOM 3457 N N . ASN B 1 149 ? 18.175 -11.271 -18.382 1 91.29 149 ASN B N 1
ATOM 3458 C CA . ASN B 1 149 ? 17.359 -11.386 -19.586 1 91.29 149 ASN B CA 1
ATOM 3459 C C . ASN B 1 149 ? 16.112 -12.23 -19.341 1 91.29 149 ASN B C 1
ATOM 3461 O O . ASN B 1 149 ? 15.885 -12.699 -18.224 1 91.29 149 ASN B O 1
ATOM 3465 N N . ALA B 1 150 ? 15.34 -12.427 -20.37 1 92.49 150 ALA B N 1
ATOM 3466 C CA . ALA B 1 150 ? 14.054 -13.11 -20.256 1 92.49 150 ALA B CA 1
ATOM 3467 C C . ALA B 1 150 ? 14.239 -14.553 -19.795 1 92.49 150 ALA B C 1
ATOM 3469 O O . ALA B 1 150 ? 13.421 -15.078 -19.035 1 92.49 150 ALA B O 1
ATOM 3470 N N . ASN B 1 151 ? 15.238 -15.16 -20.254 1 94.93 151 ASN B N 1
ATOM 3471 C CA . ASN B 1 151 ? 15.492 -16.544 -19.867 1 94.93 151 ASN B CA 1
ATOM 3472 C C . ASN B 1 151 ? 15.723 -16.672 -18.364 1 94.93 151 ASN B C 1
ATOM 3474 O O . ASN B 1 151 ? 15.396 -17.699 -17.767 1 94.93 151 ASN B O 1
ATOM 3478 N N . ASP B 1 152 ? 16.273 -15.664 -17.789 1 96.39 152 ASP B N 1
ATOM 3479 C CA . ASP B 1 152 ? 16.488 -15.671 -16.345 1 96.39 152 ASP B CA 1
ATOM 3480 C C . ASP B 1 152 ? 15.163 -15.765 -15.593 1 96.39 152 ASP B C 1
ATOM 3482 O O . ASP B 1 152 ? 15.091 -16.377 -14.525 1 96.39 152 ASP B O 1
ATOM 3486 N N . LEU B 1 153 ? 14.154 -15.193 -16.124 1 96.92 153 LEU B N 1
ATOM 3487 C CA . LEU B 1 153 ? 12.827 -15.28 -15.524 1 96.92 153 LEU B CA 1
ATOM 3488 C C . LEU B 1 153 ? 12.293 -16.707 -15.592 1 96.92 153 LEU B C 1
ATOM 3490 O O . LEU B 1 153 ? 11.641 -17.176 -14.656 1 96.92 153 LEU B O 1
ATOM 3494 N N . LYS B 1 154 ? 12.551 -17.35 -16.66 1 97.23 154 LYS B N 1
ATOM 3495 C CA . LYS B 1 154 ? 12.155 -18.749 -16.794 1 97.23 154 LYS B CA 1
ATOM 3496 C C . LYS B 1 154 ? 12.844 -19.619 -15.746 1 97.23 154 LYS B C 1
ATOM 3498 O O . LYS B 1 154 ? 12.201 -20.45 -15.102 1 97.23 154 LYS B O 1
ATOM 3503 N N . LEU B 1 155 ? 14.126 -19.374 -15.626 1 97.57 155 LEU B N 1
ATOM 3504 C CA . LEU B 1 155 ? 14.906 -20.117 -14.642 1 97.57 155 LEU B CA 1
ATOM 3505 C C . LEU B 1 155 ? 14.414 -19.827 -13.228 1 97.57 155 LEU B C 1
ATOM 3507 O O . LEU B 1 155 ? 14.416 -20.715 -12.372 1 97.57 155 LEU B O 1
ATOM 3511 N N . ALA B 1 156 ? 14.036 -18.596 -13.001 1 97.82 156 ALA B N 1
ATOM 3512 C CA . ALA B 1 156 ? 13.481 -18.228 -11.701 1 97.82 156 ALA B CA 1
ATOM 3513 C C . ALA B 1 156 ? 12.182 -18.979 -11.426 1 97.82 156 ALA B C 1
ATOM 3515 O O . ALA B 1 156 ? 11.961 -19.464 -10.314 1 97.82 156 ALA B O 1
ATOM 3516 N N . ALA B 1 157 ? 11.295 -19.07 -12.417 1 97.37 157 ALA B N 1
ATOM 3517 C CA . ALA B 1 157 ? 10.052 -19.825 -12.284 1 97.37 157 ALA B CA 1
ATOM 3518 C C . ALA B 1 157 ? 10.331 -21.289 -11.956 1 97.37 157 ALA B C 1
ATOM 3520 O O . ALA B 1 157 ? 9.72 -21.855 -11.046 1 97.37 157 ALA B O 1
ATOM 3521 N N . ASP B 1 158 ? 11.271 -21.84 -12.637 1 96.97 158 ASP B N 1
ATOM 3522 C CA . ASP B 1 158 ? 11.655 -23.231 -12.413 1 96.97 158 ASP B CA 1
ATOM 3523 C C . ASP B 1 158 ? 12.131 -23.445 -10.978 1 96.97 158 ASP B C 1
ATOM 3525 O O . ASP B 1 158 ? 11.783 -24.445 -10.346 1 96.97 158 ASP B O 1
ATOM 3529 N N . ALA B 1 159 ? 12.885 -22.511 -10.553 1 96.73 159 ALA B N 1
ATOM 3530 C CA . ALA B 1 159 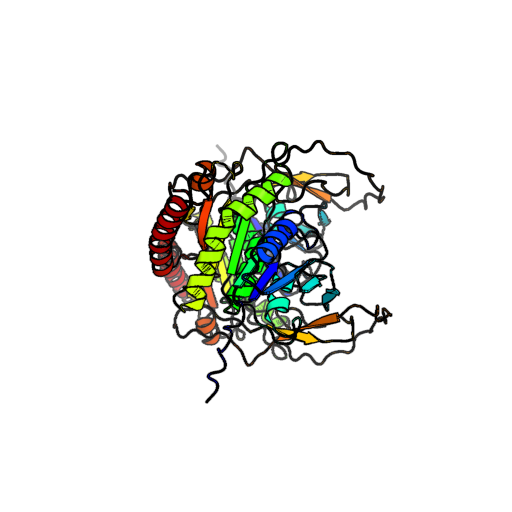? 13.471 -22.614 -9.219 1 96.73 159 ALA B CA 1
ATOM 3531 C C . ALA B 1 159 ? 12.392 -22.574 -8.141 1 96.73 159 ALA B C 1
ATOM 3533 O O . ALA B 1 159 ? 12.607 -23.043 -7.021 1 96.73 159 ALA B O 1
ATOM 3534 N N . CYS B 1 160 ? 11.201 -22.059 -8.459 1 96.52 160 CYS B N 1
ATOM 3535 C CA . CYS B 1 160 ? 10.161 -21.862 -7.456 1 96.52 160 CYS B CA 1
ATOM 3536 C C . CYS B 1 160 ? 9.151 -23.003 -7.485 1 96.52 160 CYS B C 1
ATOM 3538 O O . CYS B 1 160 ? 8.282 -23.091 -6.616 1 96.52 160 CYS B O 1
ATOM 3540 N N . LEU B 1 161 ? 9.183 -23.897 -8.467 1 95.18 161 LEU B N 1
ATOM 3541 C CA . LEU B 1 161 ? 8.18 -24.939 -8.657 1 95.18 161 LEU B CA 1
ATOM 3542 C C . LEU B 1 161 ? 8.107 -25.851 -7.437 1 95.18 161 LEU B C 1
ATOM 3544 O O . LEU B 1 161 ? 7.015 -26.187 -6.973 1 95.18 161 LEU B O 1
ATOM 3548 N N . PRO B 1 162 ? 9.272 -26.274 -6.846 1 94.27 162 PRO B N 1
ATOM 3549 C CA . PRO B 1 162 ? 9.186 -27.112 -5.648 1 94.27 162 PRO B CA 1
ATOM 3550 C C . PRO B 1 162 ? 8.434 -26.433 -4.505 1 94.27 162 PRO B C 1
ATOM 3552 O O . PRO B 1 162 ? 7.68 -27.088 -3.782 1 94.27 162 PRO B O 1
ATOM 3555 N N . LEU B 1 163 ? 8.664 -25.195 -4.349 1 95.97 163 LEU B N 1
ATOM 3556 C CA . LEU B 1 163 ? 7.974 -24.437 -3.311 1 95.97 163 LEU B CA 1
ATOM 3557 C C . LEU B 1 163 ? 6.473 -24.394 -3.575 1 95.97 163 LEU B C 1
ATOM 3559 O O . LEU B 1 163 ? 5.671 -24.604 -2.662 1 95.97 163 LEU B O 1
ATOM 3563 N N . ILE B 1 164 ? 6.071 -24.122 -4.794 1 96.6 164 ILE B N 1
ATOM 3564 C CA . ILE B 1 164 ? 4.668 -24.039 -5.186 1 96.6 164 ILE B CA 1
ATOM 3565 C C . ILE B 1 164 ? 3.981 -25.379 -4.93 1 96.6 164 ILE B C 1
ATOM 3567 O O . ILE B 1 164 ? 2.894 -25.425 -4.349 1 96.6 164 ILE B O 1
ATOM 3571 N N . ASN B 1 165 ? 4.641 -26.421 -5.326 1 94.71 165 ASN B N 1
ATOM 3572 C CA . ASN B 1 165 ? 4.107 -27.758 -5.089 1 94.71 165 ASN B CA 1
ATOM 3573 C C . ASN B 1 165 ? 3.911 -28.028 -3.6 1 94.71 165 ASN B C 1
ATOM 3575 O O . ASN B 1 165 ? 2.883 -28.573 -3.194 1 94.71 165 ASN B O 1
ATOM 3579 N N . ALA B 1 166 ? 4.879 -27.639 -2.856 1 94.16 166 ALA B N 1
ATOM 3580 C CA . ALA B 1 166 ? 4.82 -27.866 -1.414 1 94.16 166 ALA B CA 1
ATOM 3581 C C . ALA B 1 166 ? 3.67 -27.085 -0.783 1 94.16 166 ALA B C 1
ATOM 3583 O O . ALA B 1 166 ? 2.976 -27.595 0.1 1 94.16 166 ALA B O 1
ATOM 3584 N N . ILE B 1 167 ? 3.456 -25.88 -1.195 1 96.06 167 ILE B N 1
ATOM 3585 C CA . ILE B 1 167 ? 2.364 -25.051 -0.697 1 96.06 167 ILE B CA 1
ATOM 3586 C C . ILE B 1 167 ? 1.027 -25.73 -0.987 1 96.06 167 ILE B C 1
ATOM 3588 O O . ILE B 1 167 ? 0.182 -25.857 -0.098 1 96.06 167 ILE B O 1
ATOM 3592 N N . LEU B 1 168 ? 0.847 -26.14 -2.164 1 95.17 168 LEU B N 1
ATOM 3593 C CA . LEU B 1 168 ? -0.411 -26.754 -2.577 1 95.17 168 LEU B CA 1
ATOM 3594 C C . LEU B 1 168 ? -0.656 -28.053 -1.817 1 95.17 168 LEU B C 1
ATOM 3596 O O . LEU B 1 168 ? -1.8 -28.384 -1.498 1 95.17 168 LEU B O 1
ATOM 3600 N N . ASN B 1 169 ? 0.426 -28.769 -1.549 1 93.25 169 ASN B N 1
ATOM 3601 C CA . ASN B 1 169 ? 0.295 -29.969 -0.729 1 93.25 169 ASN B CA 1
ATOM 3602 C C . ASN B 1 169 ? -0.203 -29.637 0.675 1 93.25 169 ASN B C 1
ATOM 3604 O O . ASN B 1 169 ? -1.061 -30.336 1.216 1 93.25 169 ASN B O 1
ATOM 3608 N N . GLU B 1 170 ? 0.328 -28.632 1.255 1 94.61 170 GLU B N 1
ATOM 3609 C CA . GLU B 1 170 ? -0.098 -28.22 2.59 1 94.61 170 GLU B CA 1
ATOM 3610 C C . GLU B 1 170 ? -1.55 -27.75 2.585 1 94.61 170 GLU B C 1
ATOM 3612 O O . GLU B 1 170 ? -2.289 -27.991 3.542 1 94.61 170 GLU B O 1
ATOM 3617 N N . ILE B 1 171 ? -1.896 -27.036 1.576 1 95.02 171 ILE B N 1
ATOM 3618 C CA . ILE B 1 171 ? -3.269 -26.56 1.45 1 95.02 171 ILE B CA 1
ATOM 3619 C C . ILE B 1 171 ? -4.222 -27.751 1.37 1 95.02 171 ILE B C 1
ATOM 3621 O O . ILE B 1 171 ? -5.251 -27.777 2.049 1 95.02 171 ILE B O 1
ATOM 3625 N N . LYS B 1 172 ? -3.899 -28.693 0.597 1 93.08 172 LYS B N 1
ATOM 3626 C CA . LYS B 1 172 ? -4.703 -29.904 0.456 1 93.08 172 LYS B CA 1
ATOM 3627 C C . LYS B 1 172 ? -4.834 -30.636 1.789 1 93.08 172 LYS B C 1
ATOM 3629 O O . LYS B 1 172 ? -5.902 -31.158 2.114 1 93.08 172 LYS B O 1
ATOM 3634 N N . ALA B 1 173 ? -3.77 -30.618 2.506 1 93.39 173 ALA B N 1
ATOM 3635 C CA . ALA B 1 173 ? -3.735 -31.305 3.795 1 93.39 173 ALA B CA 1
ATOM 3636 C C . ALA B 1 173 ? -4.403 -30.468 4.881 1 93.39 173 ALA B C 1
ATOM 3638 O O . ALA B 1 173 ? -4.529 -30.91 6.026 1 93.39 173 ALA B O 1
ATOM 3639 N N . LYS B 1 174 ? -4.748 -29.216 4.599 1 94.3 174 LYS B N 1
ATOM 3640 C CA . LYS B 1 174 ? -5.401 -28.303 5.533 1 94.3 174 LYS B CA 1
ATOM 3641 C C . LYS B 1 174 ? -4.475 -27.95 6.693 1 94.3 174 LYS B C 1
ATOM 3643 O O . LYS 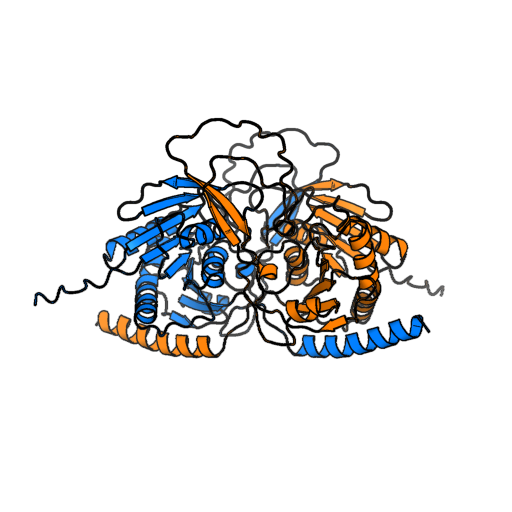B 1 174 ? -4.926 -27.801 7.831 1 94.3 174 LYS B O 1
ATOM 3648 N N . THR B 1 175 ? -3.172 -27.841 6.402 1 93.92 175 THR B N 1
ATOM 3649 C CA . THR B 1 175 ? -2.183 -27.497 7.418 1 93.92 175 THR B CA 1
ATOM 3650 C C . THR B 1 175 ? -1.533 -26.152 7.108 1 93.92 175 THR B C 1
ATOM 3652 O O . THR B 1 175 ? -0.752 -25.634 7.908 1 93.92 175 THR B O 1
ATOM 3655 N N . TYR B 1 176 ? -1.893 -25.566 6.003 1 94.49 176 TYR B N 1
ATOM 3656 C CA . TYR B 1 176 ? -1.276 -24.312 5.586 1 94.49 176 TYR B CA 1
ATOM 3657 C C . TYR B 1 176 ? -1.711 -23.164 6.489 1 94.49 176 TYR B C 1
ATOM 3659 O O . TYR B 1 176 ? -2.906 -22.967 6.722 1 94.49 176 TYR B O 1
ATOM 3667 N N . PRO B 1 177 ? -0.701 -22.409 6.96 1 93.67 177 PRO B N 1
ATOM 3668 C CA . PRO B 1 177 ? -1.064 -21.288 7.829 1 93.67 177 PRO B CA 1
ATOM 3669 C C . PRO B 1 177 ? -1.941 -20.255 7.124 1 93.67 177 PRO B C 1
ATOM 3671 O O . PRO B 1 177 ? -1.731 -19.964 5.944 1 93.67 177 PRO B O 1
ATOM 3674 N N . GLU B 1 178 ? -2.841 -19.638 7.908 1 91.49 178 GLU B N 1
ATOM 3675 C CA . GLU B 1 178 ? -3.808 -18.731 7.297 1 91.49 178 GLU B CA 1
ATOM 3676 C C . GLU B 1 178 ? -3.574 -17.291 7.744 1 91.49 178 GLU B C 1
ATOM 3678 O O . GLU B 1 178 ? -4.285 -16.379 7.318 1 91.49 178 GLU B O 1
ATOM 3683 N N . ASP B 1 179 ? -2.553 -16.997 8.497 1 93.81 179 ASP B N 1
ATOM 3684 C CA . ASP B 1 179 ? -2.403 -15.671 9.089 1 93.81 179 ASP B CA 1
ATOM 3685 C C . ASP B 1 179 ? -1.341 -14.858 8.352 1 93.81 179 ASP B C 1
ATOM 3687 O O . ASP B 1 179 ? -1.043 -13.725 8.736 1 93.81 179 ASP B O 1
ATOM 3691 N N . SER B 1 180 ? -0.752 -15.46 7.308 1 96.5 180 SER B N 1
ATOM 3692 C CA . SER B 1 180 ? 0.252 -14.753 6.518 1 96.5 180 SER B CA 1
ATOM 3693 C C . SER B 1 180 ? 0.236 -15.213 5.065 1 96.5 180 SER B C 1
ATOM 3695 O O . SER B 1 180 ? -0.308 -16.274 4.75 1 96.5 180 SER B O 1
ATOM 3697 N N . PHE B 1 181 ? 0.694 -14.404 4.226 1 97.59 181 PHE B N 1
ATOM 3698 C CA . PHE B 1 181 ? 1.045 -14.813 2.871 1 97.59 181 PHE B CA 1
ATOM 3699 C C . PHE B 1 181 ? 2.548 -14.696 2.643 1 97.59 181 PHE B C 1
ATOM 3701 O O . PHE B 1 181 ? 3.264 -14.128 3.471 1 97.59 181 PHE B O 1
ATOM 3708 N N . LEU B 1 182 ? 3.061 -15.268 1.564 1 98.28 182 LEU B N 1
ATOM 3709 C CA . LEU B 1 182 ? 4.505 -15.374 1.386 1 98.28 182 LEU B CA 1
ATOM 3710 C C . LEU B 1 182 ? 4.997 -14.39 0.33 1 98.28 182 LEU B C 1
ATOM 3712 O O . LEU B 1 182 ? 4.367 -14.23 -0.718 1 98.28 182 LEU B O 1
ATOM 3716 N N . ASN B 1 183 ? 6.004 -13.677 0.665 1 98.61 183 ASN B N 1
ATOM 3717 C CA . ASN B 1 183 ? 6.809 -12.917 -0.285 1 98.61 183 ASN B CA 1
ATOM 3718 C C . ASN B 1 183 ? 8.118 -13.632 -0.608 1 98.61 183 ASN B C 1
ATOM 3720 O O . ASN B 1 183 ? 8.969 -13.802 0.266 1 98.61 183 ASN B O 1
ATOM 3724 N N . VAL B 1 184 ? 8.292 -14.026 -1.862 1 98.74 184 VAL B N 1
ATOM 3725 C CA . VAL B 1 184 ? 9.43 -14.842 -2.272 1 98.74 184 VAL B CA 1
ATOM 3726 C C . VAL B 1 184 ? 10.288 -14.067 -3.27 1 98.74 184 VAL B C 1
ATOM 3728 O O . VAL B 1 184 ? 9.776 -13.539 -4.26 1 98.74 184 VAL B O 1
ATOM 3731 N N . ASP B 1 185 ? 11.58 -14.017 -3.063 1 98.62 185 ASP B N 1
ATOM 3732 C CA . ASP B 1 185 ? 12.519 -13.38 -3.981 1 98.62 185 ASP B CA 1
ATOM 3733 C C . ASP B 1 185 ? 13.606 -14.358 -4.422 1 98.62 185 ASP B C 1
ATOM 3735 O O . ASP B 1 185 ? 14.226 -15.021 -3.589 1 98.62 185 ASP B O 1
ATOM 3739 N N . VAL B 1 186 ? 13.78 -14.389 -5.661 1 98.67 186 VAL B N 1
ATOM 3740 C CA . VAL B 1 186 ? 14.77 -15.269 -6.272 1 98.67 186 VAL B CA 1
ATOM 3741 C C . VAL B 1 186 ? 16.024 -14.471 -6.623 1 98.67 186 VAL B C 1
ATOM 3743 O O . VAL B 1 186 ? 15.937 -13.408 -7.242 1 98.67 186 VAL B O 1
ATOM 3746 N N . PRO B 1 187 ? 17.195 -14.958 -6.238 1 98.16 187 PRO B N 1
ATOM 3747 C CA . PRO B 1 187 ? 18.424 -14.226 -6.552 1 98.16 187 PRO B CA 1
ATOM 3748 C C . PRO B 1 187 ? 18.719 -14.183 -8.05 1 98.16 187 PRO B C 1
ATOM 3750 O O . PRO B 1 187 ? 18.215 -15.017 -8.806 1 98.16 187 PRO B O 1
ATOM 3753 N N . SER B 1 188 ? 19.547 -13.285 -8.469 1 96.9 188 SER B N 1
ATOM 3754 C CA . SER B 1 188 ? 19.875 -13.076 -9.876 1 96.9 188 SER B CA 1
ATOM 3755 C C . SER B 1 188 ? 20.448 -14.342 -10.503 1 96.9 188 SER B C 1
ATOM 3757 O O . SER B 1 188 ? 20.199 -14.628 -11.676 1 96.9 188 SER B O 1
ATOM 3759 N N . ASP B 1 189 ? 21.208 -15.022 -9.742 1 96.28 189 ASP B N 1
ATOM 3760 C CA . ASP B 1 189 ? 21.681 -16.327 -10.194 1 96.28 189 ASP B CA 1
ATOM 3761 C C . ASP B 1 189 ? 20.753 -17.442 -9.719 1 96.28 189 ASP B C 1
ATOM 3763 O O . ASP B 1 189 ? 21.065 -18.152 -8.76 1 96.28 189 ASP B O 1
ATOM 3767 N N . ALA B 1 190 ? 19.691 -17.632 -10.422 1 95.08 190 ALA B N 1
ATOM 3768 C CA . ALA B 1 190 ? 18.627 -18.55 -10.022 1 95.08 190 ALA B CA 1
ATOM 3769 C C . ALA B 1 190 ? 19.078 -20.002 -10.154 1 95.08 190 ALA B C 1
ATOM 3771 O O . ALA B 1 190 ? 18.596 -20.876 -9.43 1 95.08 190 ALA B O 1
ATOM 3772 N N . VAL B 1 191 ? 19.948 -20.254 -11.027 1 94.35 191 VAL B N 1
ATOM 3773 C CA . VAL B 1 191 ? 20.398 -21.612 -11.315 1 94.35 191 VAL B CA 1
ATOM 3774 C C . VAL B 1 191 ? 21.271 -22.121 -10.171 1 94.35 191 VAL B C 1
ATOM 3776 O O . VAL B 1 191 ? 21.178 -23.288 -9.782 1 94.35 191 VAL B O 1
ATOM 3779 N N . ASN B 1 192 ? 22.131 -21.195 -9.643 1 95.79 192 ASN B N 1
ATOM 3780 C CA . ASN B 1 192 ? 23.058 -21.592 -8.588 1 95.79 192 ASN B CA 1
ATOM 3781 C C . ASN B 1 192 ? 22.61 -21.075 -7.224 1 95.79 192 ASN B C 1
ATOM 3783 O O . ASN B 1 192 ? 23.439 -20.689 -6.399 1 95.79 192 ASN B O 1
ATOM 3787 N N . HIS B 1 193 ? 21.331 -20.968 -7.079 1 96.17 193 HIS B N 1
ATOM 3788 C CA . HIS B 1 193 ? 20.87 -20.496 -5.778 1 96.17 193 HIS B CA 1
ATOM 3789 C C . HIS B 1 193 ? 21.27 -21.462 -4.668 1 96.17 193 HIS B C 1
ATOM 3791 O O . HIS B 1 193 ? 21.492 -22.648 -4.922 1 96.17 193 HIS B O 1
ATOM 3797 N N . LYS B 1 194 ? 21.327 -21.092 -3.423 1 96.26 194 LYS B N 1
ATOM 3798 C CA . LYS B 1 194 ? 21.828 -21.855 -2.284 1 96.26 194 LYS B CA 1
ATOM 3799 C C . LYS B 1 194 ? 20.686 -22.535 -1.532 1 96.26 194 LYS B C 1
ATOM 3801 O O . LYS B 1 194 ? 20.887 -23.072 -0.441 1 96.26 194 LYS B O 1
ATOM 3806 N N . GLY B 1 195 ? 19.479 -22.488 -2.116 1 95.66 195 GLY B N 1
ATOM 3807 C CA . GLY B 1 195 ? 18.312 -23.064 -1.468 1 95.66 195 GLY B CA 1
ATOM 3808 C C . GLY B 1 195 ? 17.347 -22.02 -0.939 1 95.66 195 GLY B C 1
ATOM 3809 O O . GLY B 1 195 ? 17.511 -20.827 -1.201 1 95.66 195 GLY B O 1
ATOM 3810 N N . PHE B 1 196 ? 16.318 -22.481 -0.284 1 96.88 196 PHE B N 1
ATOM 3811 C CA . PHE B 1 196 ? 15.297 -21.621 0.304 1 96.88 196 PHE B CA 1
ATOM 3812 C C . PHE B 1 196 ? 15.662 -21.25 1.737 1 96.88 196 PHE B C 1
ATOM 3814 O O . PHE B 1 196 ? 16.188 -22.078 2.483 1 96.88 196 PHE B O 1
ATOM 3821 N N . LYS B 1 197 ? 15.365 -20.074 2.114 1 95.87 197 LYS B N 1
ATOM 3822 C CA . LYS B 1 197 ? 15.564 -19.632 3.491 1 95.87 197 LYS B CA 1
ATOM 3823 C C . LYS B 1 197 ? 14.404 -18.758 3.961 1 95.87 197 LYS B C 1
ATOM 3825 O O . LYS B 1 197 ? 13.948 -17.877 3.229 1 95.87 197 LYS B O 1
ATOM 3830 N N . ILE B 1 198 ? 13.903 -19.037 5.187 1 96.66 198 ILE B N 1
ATOM 3831 C CA . ILE B 1 198 ? 12.9 -18.176 5.805 1 96.66 198 ILE B CA 1
ATOM 3832 C C . ILE B 1 198 ? 13.559 -16.894 6.308 1 96.66 198 ILE B C 1
ATOM 3834 O O . ILE B 1 198 ? 14.61 -16.94 6.951 1 96.66 198 ILE B O 1
ATOM 3838 N N . THR B 1 199 ? 12.974 -15.798 5.959 1 96.18 199 THR B N 1
ATOM 3839 C CA . THR B 1 199 ? 13.543 -14.505 6.323 1 96.18 199 THR B CA 1
ATOM 3840 C C . THR B 1 199 ? 12.48 -13.602 6.942 1 96.18 199 THR B C 1
ATOM 3842 O O . THR B 1 199 ? 11.312 -13.985 7.04 1 96.18 199 THR B O 1
ATOM 3845 N N . LYS B 1 200 ? 12.976 -12.459 7.392 1 94.84 200 LYS B N 1
ATOM 3846 C CA . LYS B 1 200 ? 12.119 -11.364 7.836 1 94.84 200 LYS B CA 1
ATOM 3847 C C . LYS B 1 200 ? 12.239 -10.16 6.906 1 94.84 200 LYS B C 1
ATOM 3849 O O . LYS B 1 200 ? 13.28 -9.957 6.278 1 94.84 200 LYS B O 1
ATOM 3854 N N . GLN B 1 201 ? 11.165 -9.441 6.872 1 95.81 201 GLN B N 1
ATOM 3855 C CA . GLN B 1 201 ? 11.223 -8.21 6.09 1 95.81 201 GLN B CA 1
ATOM 3856 C C . GLN B 1 201 ? 12.211 -7.219 6.698 1 95.81 201 GLN B C 1
ATOM 3858 O O . GLN B 1 201 ? 12.148 -6.926 7.894 1 95.81 201 GLN B O 1
ATOM 3863 N N . GLY B 1 202 ? 13.168 -6.728 5.895 1 94.86 202 GLY B N 1
ATOM 3864 C CA . GLY B 1 202 ? 14.104 -5.705 6.333 1 94.86 202 GLY B CA 1
ATOM 3865 C C . GLY B 1 202 ? 13.688 -4.303 5.931 1 94.86 202 GLY B C 1
ATOM 3866 O O . GLY B 1 202 ? 12.516 -4.059 5.635 1 94.86 202 GLY B O 1
ATOM 3867 N N . LYS B 1 203 ? 14.65 -3.42 5.992 1 93.54 203 LYS B N 1
ATOM 3868 C CA . LYS B 1 203 ? 14.358 -2.013 5.734 1 93.54 203 LYS B CA 1
ATOM 3869 C C . LYS B 1 203 ? 15.018 -1.544 4.44 1 93.54 203 LYS B C 1
ATOM 3871 O O . LYS B 1 203 ? 15.008 -0.351 4.129 1 93.54 203 LYS B O 1
ATOM 3876 N N . TYR B 1 204 ? 15.572 -2.506 3.717 1 92.41 204 TYR B N 1
ATOM 3877 C CA . TYR B 1 204 ? 16.27 -2.125 2.495 1 92.41 204 TYR B CA 1
ATOM 3878 C C . TYR B 1 204 ? 15.356 -1.328 1.572 1 92.41 204 TYR B C 1
ATOM 3880 O O . TYR B 1 204 ? 14.198 -1.697 1.363 1 92.41 204 TYR B O 1
ATOM 3888 N N . MET B 1 205 ? 15.951 -0.245 1.037 1 91.82 205 MET B N 1
ATOM 3889 C CA . MET B 1 205 ? 15.272 0.538 0.009 1 91.82 205 MET B CA 1
ATOM 3890 C C . MET B 1 205 ? 16.268 1.379 -0.783 1 91.82 205 MET B C 1
ATOM 3892 O O . MET B 1 205 ? 17.096 2.08 -0.199 1 91.82 205 MET B O 1
ATOM 3896 N N . ALA B 1 206 ? 16.193 1.292 -2.087 1 85.44 206 ALA B N 1
ATOM 3897 C CA . ALA B 1 206 ? 16.897 2.273 -2.908 1 85.44 206 ALA B CA 1
ATOM 3898 C C . ALA B 1 206 ? 16.219 3.639 -2.833 1 85.44 206 ALA B C 1
ATOM 3900 O O . ALA B 1 206 ? 15.023 3.761 -3.108 1 85.44 206 ALA B O 1
ATOM 3901 N N . ARG B 1 207 ? 16.933 4.587 -2.449 1 85.76 207 ARG B N 1
ATOM 3902 C CA . ARG B 1 207 ? 16.311 5.896 -2.274 1 85.76 207 ARG B CA 1
ATOM 3903 C C . ARG B 1 207 ? 15.972 6.526 -3.62 1 85.76 207 ARG B C 1
ATOM 3905 O O . ARG B 1 207 ? 16.745 6.417 -4.575 1 85.76 207 ARG B O 1
ATOM 3912 N N . ILE B 1 208 ? 14.861 7.032 -3.647 1 84.05 208 ILE B N 1
ATOM 3913 C CA . ILE B 1 208 ? 14.333 7.708 -4.827 1 84.05 208 ILE B CA 1
ATOM 3914 C C . ILE B 1 208 ? 14.272 9.213 -4.575 1 84.05 208 ILE B C 1
ATOM 3916 O O . ILE B 1 208 ? 13.795 9.655 -3.527 1 84.05 208 ILE B O 1
ATOM 3920 N N . GLY B 1 209 ? 14.902 9.962 -5.466 1 89.83 209 GLY B N 1
ATOM 3921 C CA . GLY B 1 209 ? 14.86 11.414 -5.391 1 89.83 209 GLY B CA 1
ATOM 3922 C C . GLY B 1 209 ? 14.162 12.053 -6.577 1 89.83 209 GLY B C 1
ATOM 3923 O O . GLY B 1 209 ? 13.394 11.393 -7.281 1 89.83 209 GLY B O 1
ATOM 3924 N N . TRP B 1 210 ? 14.294 13.367 -6.661 1 94.02 210 TRP B N 1
ATOM 3925 C CA . TRP B 1 210 ? 13.611 14.137 -7.696 1 94.02 210 TRP B CA 1
ATOM 3926 C C . TRP B 1 210 ? 14.583 15.069 -8.412 1 94.02 210 TRP B C 1
ATOM 3928 O O . TRP B 1 210 ? 15.521 15.587 -7.8 1 94.02 210 TRP B O 1
ATOM 3938 N N . GLU B 1 211 ? 14.349 15.254 -9.697 1 93.05 211 GLU B N 1
ATOM 3939 C CA . GLU B 1 211 ? 15.057 16.254 -10.492 1 93.05 211 GLU B CA 1
ATOM 3940 C C . GLU B 1 211 ? 14.084 17.088 -11.321 1 93.05 211 GLU B C 1
ATOM 3942 O O . GLU B 1 211 ? 13.113 16.56 -11.867 1 93.05 211 GLU B O 1
ATOM 3947 N N . ARG B 1 212 ? 14.375 18.376 -11.351 1 93.71 212 ARG B N 1
ATOM 3948 C CA . ARG B 1 212 ? 13.608 19.244 -12.238 1 93.71 212 ARG B CA 1
ATOM 3949 C C . ARG B 1 212 ? 13.874 18.905 -13.701 1 93.71 212 ARG B C 1
ATOM 3951 O O . ARG B 1 212 ? 15.013 18.625 -14.081 1 93.71 212 ARG B O 1
ATOM 3958 N N . THR B 1 213 ? 12.801 18.885 -14.454 1 90.87 213 THR B N 1
ATOM 3959 C CA . THR B 1 213 ? 12.95 18.58 -15.872 1 90.87 213 THR B CA 1
ATOM 3960 C C . THR B 1 213 ? 12.086 19.51 -16.719 1 90.87 213 THR B C 1
ATOM 3962 O O . THR B 1 213 ? 11.202 20.192 -16.197 1 90.87 213 THR B O 1
ATOM 3965 N N . HIS B 1 214 ? 12.477 19.672 -17.966 1 86.22 214 HIS B N 1
ATOM 3966 C CA . HIS B 1 214 ? 11.695 20.465 -18.907 1 86.22 214 HIS B CA 1
ATOM 3967 C C . HIS B 1 214 ? 10.984 19.575 -19.921 1 86.22 214 HIS B C 1
ATOM 3969 O O . HIS B 1 214 ? 10.254 20.069 -20.784 1 86.22 214 HIS B O 1
ATOM 3975 N N . SER B 1 215 ? 11.153 18.313 -19.763 1 78.09 215 SER B N 1
ATOM 3976 C CA . SER B 1 215 ? 10.587 17.353 -20.705 1 78.09 215 SER B CA 1
ATOM 3977 C C . SER B 1 215 ? 9.436 16.575 -20.078 1 78.09 215 SER B C 1
ATOM 3979 O O . SER B 1 215 ? 9.494 16.211 -18.901 1 78.09 215 SER B O 1
ATOM 3981 N N . HIS B 1 216 ? 8.401 16.399 -20.806 1 77.38 216 HIS B N 1
ATOM 3982 C CA . HIS B 1 216 ? 7.286 15.555 -20.389 1 77.38 216 HIS B CA 1
ATOM 3983 C C . HIS B 1 216 ? 7.495 14.11 -20.829 1 77.38 216 HIS B C 1
ATOM 3985 O O . HIS B 1 216 ? 6.619 13.265 -20.632 1 77.38 216 HIS B O 1
ATOM 3991 N N . ARG B 1 217 ? 8.7 13.812 -21.299 1 69.67 217 ARG B N 1
ATOM 3992 C CA . ARG B 1 217 ? 8.956 12.475 -21.825 1 69.67 217 ARG B CA 1
ATOM 3993 C C . ARG B 1 217 ? 8.969 11.439 -20.705 1 69.67 217 ARG B C 1
ATOM 3995 O O . ARG B 1 217 ? 9.601 11.648 -19.667 1 69.67 217 ARG B O 1
ATOM 4002 N N . PRO B 1 218 ? 8.221 10.338 -20.968 1 68.34 218 PRO B N 1
ATOM 4003 C CA . PRO B 1 218 ? 8.209 9.274 -19.962 1 68.34 218 PRO B CA 1
ATOM 4004 C C . PRO B 1 218 ? 9.57 8.602 -19.796 1 68.34 218 PRO B C 1
ATOM 4006 O O . PRO B 1 218 ? 10.378 8.597 -20.729 1 68.34 218 PRO B O 1
ATOM 4009 N N . ALA B 1 219 ? 9.775 8.192 -18.552 1 62.29 219 ALA B N 1
ATOM 4010 C CA . ALA B 1 219 ? 10.951 7.357 -18.322 1 62.29 219 ALA B CA 1
ATOM 4011 C C . ALA B 1 219 ? 10.839 6.033 -19.071 1 62.29 219 ALA B C 1
ATOM 4013 O O . ALA B 1 219 ? 9.744 5.486 -19.217 1 62.29 219 ALA B O 1
ATOM 4014 N N . LEU B 1 220 ? 11.873 5.612 -19.607 1 51.45 220 LEU B N 1
ATOM 4015 C CA . LEU B 1 220 ? 11.908 4.35 -20.337 1 51.45 220 LEU B CA 1
ATOM 4016 C C . LEU B 1 220 ? 11.962 3.167 -19.376 1 51.45 220 LEU B C 1
ATOM 4018 O O . LEU B 1 220 ? 11.552 2.058 -19.726 1 51.45 220 LEU B O 1
ATOM 4022 N N . GLU B 1 221 ? 12.456 3.409 -18.092 1 54.99 221 GLU B N 1
ATOM 4023 C CA . GLU B 1 221 ? 12.628 2.292 -17.167 1 54.99 221 GLU B CA 1
ATOM 4024 C C . GLU B 1 221 ? 11.527 2.277 -16.11 1 54.99 221 GLU B C 1
ATOM 4026 O O . GLU B 1 221 ? 11.05 3.332 -15.687 1 54.99 221 GLU B O 1
ATOM 4031 N N . THR B 1 222 ? 11 1.036 -15.919 1 54.66 222 THR B N 1
ATOM 4032 C CA . THR B 1 222 ? 10.009 0.861 -14.863 1 54.66 222 THR B CA 1
ATOM 4033 C C . THR B 1 222 ? 10.646 1.046 -13.488 1 54.66 222 THR B C 1
ATOM 4035 O O . THR B 1 222 ? 11.873 1.046 -13.362 1 54.66 222 THR B O 1
ATOM 4038 N N . TYR B 1 223 ? 9.827 1.366 -12.486 1 51.1 223 TYR B N 1
ATOM 4039 C CA . TYR B 1 223 ? 10.255 1.549 -11.104 1 51.1 223 TYR B CA 1
ATOM 4040 C C . TYR B 1 223 ? 11.205 0.438 -10.674 1 51.1 223 TYR B C 1
ATOM 4042 O O . TYR B 1 223 ? 12.211 0.695 -10.009 1 51.1 223 TYR B O 1
ATOM 4050 N N . GLN B 1 224 ? 10.904 -0.693 -11.111 1 53.4 224 GLN B N 1
ATOM 4051 C CA . GLN B 1 224 ? 11.679 -1.845 -10.662 1 53.4 224 GLN B CA 1
ATOM 4052 C C . GLN B 1 224 ? 12.98 -1.973 -11.45 1 53.4 224 GLN B C 1
ATOM 4054 O O . GLN B 1 224 ? 13.973 -2.494 -10.937 1 53.4 224 GLN B O 1
ATOM 4059 N N . THR B 1 225 ? 12.866 -1.447 -12.728 1 51.59 225 THR B N 1
ATOM 4060 C CA . THR B 1 225 ? 14.036 -1.676 -13.569 1 51.59 225 THR B CA 1
ATOM 4061 C C . THR B 1 225 ? 14.912 -0.428 -13.627 1 51.59 225 THR B C 1
ATOM 4063 O O . THR B 1 225 ? 15.944 -0.419 -14.302 1 51.59 225 THR B O 1
ATOM 4066 N N . SER B 1 226 ? 14.383 0.607 -13.127 1 48.15 226 SER B N 1
ATOM 4067 C CA . SER B 1 226 ? 15.134 1.855 -13.22 1 48.15 226 SER B CA 1
ATOM 4068 C C . SER B 1 226 ? 16.531 1.704 -12.628 1 48.15 226 SER B C 1
ATOM 4070 O O . SER B 1 226 ? 17.389 2.569 -12.82 1 48.15 226 SER B O 1
ATOM 4072 N N . ASN B 1 227 ? 16.689 0.721 -11.846 1 40.69 227 ASN B N 1
ATOM 4073 C CA . ASN B 1 227 ? 18.078 0.469 -11.477 1 40.69 227 ASN B CA 1
ATOM 4074 C C . ASN B 1 227 ? 18.91 0.042 -12.683 1 40.69 227 ASN B C 1
ATOM 4076 O O . ASN B 1 227 ? 20.048 -0.404 -12.531 1 40.69 227 ASN B O 1
ATOM 4080 N N . MET B 1 228 ? 18.217 -0.061 -13.815 1 36.11 228 MET B N 1
ATOM 4081 C CA . MET B 1 228 ? 18.888 -0.537 -15.021 1 36.11 228 MET B CA 1
ATOM 4082 C C . MET B 1 228 ? 19.563 0.614 -15.759 1 36.11 228 MET B C 1
ATOM 4084 O O . MET B 1 228 ? 18.97 1.681 -15.927 1 36.11 228 MET B O 1
ATOM 4088 N N . ASP B 1 229 ? 20.743 0.724 -15.571 1 32.33 229 ASP B N 1
ATOM 4089 C CA . ASP B 1 229 ? 21.473 1.64 -16.441 1 32.33 229 ASP B CA 1
ATOM 4090 C C . ASP B 1 229 ? 21.03 1.488 -17.895 1 32.33 229 ASP B C 1
ATOM 4092 O O . ASP B 1 229 ? 21.569 0.659 -18.63 1 32.33 229 ASP B O 1
ATOM 4096 N N . VAL B 1 230 ? 19.804 1.226 -18.104 1 33.41 230 VAL B N 1
ATOM 4097 C CA . VAL B 1 230 ? 19.615 1.179 -19.55 1 33.41 230 VAL B CA 1
ATOM 4098 C C . VAL B 1 230 ? 19.915 2.548 -20.156 1 33.41 230 VAL B C 1
ATOM 4100 O O . VAL B 1 230 ? 19.564 3.58 -19.578 1 33.41 230 VAL B O 1
ATOM 4103 N N . ASP B 1 231 ? 20.846 2.545 -21.036 1 30.98 231 ASP B N 1
ATOM 4104 C CA . ASP B 1 231 ? 21.052 3.645 -21.973 1 30.98 231 ASP B CA 1
ATOM 4105 C C . ASP B 1 231 ? 19.72 4.214 -22.455 1 30.98 231 ASP B C 1
ATOM 4107 O O . ASP B 1 231 ? 18.783 3.463 -22.734 1 30.98 231 ASP B O 1
ATOM 4111 N N . SER B 1 232 ? 19.391 5.333 -22.002 1 32.42 232 SER B N 1
ATOM 4112 C CA . SER B 1 232 ? 18.286 6.19 -22.42 1 32.42 232 SER B CA 1
ATOM 4113 C C . SER B 1 232 ? 17.954 5.983 -23.894 1 32.42 232 SER B C 1
ATOM 4115 O O . SER B 1 232 ? 18.727 6.374 -24.771 1 32.42 232 SER B O 1
ATOM 4117 N N . VAL B 1 233 ? 17.486 4.784 -24.313 1 26.28 233 VAL B N 1
ATOM 4118 C CA . VAL B 1 233 ? 17.022 5.02 -25.676 1 26.28 233 VAL B CA 1
ATOM 4119 C C . VAL B 1 233 ? 16.082 6.223 -25.702 1 26.28 233 VAL B C 1
ATOM 4121 O O . VAL B 1 233 ? 15.205 6.351 -24.845 1 26.28 233 VAL B O 1
ATOM 4124 N N . SER B 1 234 ? 16.5 7.311 -26.372 1 29.1 234 SER B N 1
ATOM 4125 C CA . SER B 1 234 ? 15.895 8.57 -26.797 1 29.1 234 SER B CA 1
ATOM 4126 C C . SER B 1 234 ? 14.494 8.348 -27.356 1 29.1 234 SER B C 1
ATOM 4128 O O . SER B 1 234 ? 14.336 7.981 -28.523 1 29.1 234 SER B O 1
ATOM 4130 N N . GLY B 1 235 ? 13.684 7.432 -26.87 1 27.03 235 GLY B N 1
ATOM 4131 C CA . GLY B 1 235 ? 12.485 7.413 -27.693 1 27.03 235 GLY B CA 1
ATOM 4132 C C . GLY B 1 235 ? 11.908 8.794 -27.938 1 27.03 235 GLY B C 1
ATOM 4133 O O . GLY B 1 235 ? 12.338 9.771 -27.321 1 27.03 235 GLY B O 1
ATOM 4134 N N . TYR B 1 236 ? 10.884 8.71 -29.03 1 26.19 236 TYR B N 1
ATOM 4135 C CA . TYR B 1 236 ? 10.233 9.833 -29.696 1 26.19 236 TYR B CA 1
ATOM 4136 C C . TYR B 1 236 ? 9.564 10.755 -28.683 1 26.19 236 TYR B C 1
ATOM 4138 O O . TYR B 1 236 ? 8.79 10.3 -27.837 1 26.19 236 TYR B O 1
ATOM 4146 N N . ALA B 1 237 ? 10.292 11.679 -28.244 1 28.93 237 ALA B N 1
ATOM 4147 C CA . ALA B 1 237 ? 9.863 12.938 -27.642 1 28.93 237 ALA B CA 1
ATOM 4148 C C . ALA B 1 237 ? 8.589 13.456 -28.302 1 28.93 237 ALA B C 1
ATOM 4150 O O . ALA B 1 237 ? 8.631 13.992 -29.411 1 28.93 237 ALA B O 1
ATOM 4151 N N . ASN B 1 238 ? 7.466 12.709 -28.252 1 29.34 238 ASN B N 1
ATOM 4152 C CA . ASN B 1 238 ? 6.422 13.593 -28.761 1 29.34 238 ASN B CA 1
ATOM 4153 C C . ASN B 1 238 ? 6.386 14.914 -27.999 1 29.34 238 ASN B C 1
ATOM 4155 O O . ASN B 1 238 ? 6.56 14.938 -26.779 1 29.34 238 ASN B O 1
ATOM 4159 N N . ASN B 1 239 ? 6.745 15.937 -28.731 1 31.08 239 ASN B N 1
ATOM 4160 C CA . ASN B 1 239 ? 6.702 17.377 -28.498 1 31.08 239 ASN B CA 1
ATOM 4161 C C . ASN B 1 239 ? 5.459 17.78 -27.709 1 31.08 239 ASN B C 1
ATOM 4163 O O . ASN B 1 239 ? 4.442 18.154 -28.295 1 31.08 239 ASN B O 1
ATOM 4167 N N . ILE B 1 240 ? 4.959 16.974 -26.939 1 33.29 240 ILE B N 1
ATOM 4168 C CA . ILE B 1 240 ? 3.81 17.738 -26.463 1 33.29 240 ILE B CA 1
ATOM 4169 C C . ILE B 1 240 ? 4.278 19.082 -25.909 1 33.29 240 ILE B C 1
ATOM 4171 O O . ILE B 1 240 ? 5.177 19.134 -25.067 1 33.29 240 ILE B O 1
ATOM 4175 N N . PRO B 1 241 ? 3.763 20.094 -26.503 1 35.57 241 PRO B N 1
ATOM 4176 C CA . PRO B 1 241 ? 4.171 21.498 -26.417 1 35.57 241 PRO B CA 1
ATOM 4177 C C . PRO B 1 241 ? 4.558 21.915 -25 1 35.57 241 PRO B C 1
ATOM 4179 O O . PRO B 1 241 ? 4.387 21.14 -24.056 1 35.57 241 PRO B O 1
ATOM 4182 N N . SER B 1 242 ? 3.848 23.122 -24.525 1 36.36 242 SER B N 1
ATOM 4183 C CA . SER B 1 242 ? 3.995 24.519 -24.129 1 36.36 242 SER B CA 1
ATOM 4184 C C . SER B 1 242 ? 4.152 24.651 -22.618 1 36.36 242 SER B C 1
ATOM 4186 O O . SER B 1 242 ? 3.496 23.939 -21.855 1 36.36 242 SER B O 1
ATOM 4188 N N . HIS B 1 243 ? 5.361 25.008 -22.151 1 41.28 243 HIS B N 1
ATOM 4189 C CA . HIS B 1 243 ? 5.636 25.665 -20.878 1 41.28 243 HIS B CA 1
ATOM 4190 C C . HIS B 1 243 ? 4.385 26.336 -20.323 1 41.28 243 HIS B C 1
ATOM 4192 O O . HIS B 1 243 ? 3.894 27.314 -20.893 1 41.28 243 HIS B O 1
ATOM 4198 N N . VAL B 1 244 ? 3.44 25.647 -20.023 1 46.38 244 VAL B N 1
ATOM 4199 C CA . VAL B 1 244 ? 2.502 26.53 -19.338 1 46.38 244 VAL B CA 1
ATOM 4200 C C . VAL B 1 244 ? 3.23 27.309 -18.245 1 46.38 244 VAL B C 1
ATOM 4202 O O . VAL B 1 244 ? 3.941 26.724 -17.425 1 46.38 244 VAL B O 1
ATOM 4205 N N . GLU B 1 245 ? 3.644 28.586 -18.442 1 54.4 245 GLU B N 1
ATOM 4206 C CA . GLU B 1 245 ? 4.357 29.628 -17.709 1 54.4 245 GLU B CA 1
ATOM 4207 C C . GLU B 1 245 ? 4.271 29.401 -16.203 1 54.4 245 GLU B C 1
ATOM 4209 O O . GLU B 1 245 ? 5.216 29.698 -15.47 1 54.4 245 GLU B O 1
ATOM 4214 N N . ASN B 1 246 ? 3.465 28.373 -15.615 1 72.31 246 ASN B N 1
ATOM 4215 C CA . ASN B 1 246 ? 3.291 28.324 -14.168 1 72.31 246 ASN B CA 1
ATOM 4216 C C . ASN B 1 246 ? 3.304 26.889 -13.65 1 72.31 246 ASN B C 1
ATOM 4218 O O . ASN B 1 246 ? 2.657 26.58 -12.647 1 72.31 246 ASN B O 1
ATOM 4222 N N . GLU B 1 247 ? 4.083 26.11 -14.503 1 87.21 247 GLU B N 1
ATOM 4223 C CA . GLU B 1 247 ? 4.148 24.713 -14.083 1 87.21 247 GLU B CA 1
ATOM 4224 C C . GLU B 1 247 ? 5.594 24.242 -13.955 1 87.21 247 GLU B C 1
ATOM 4226 O O . GLU B 1 247 ? 6.42 24.514 -14.829 1 87.21 247 GLU B O 1
ATOM 4231 N N . LEU B 1 248 ? 5.93 23.709 -12.762 1 94.79 248 LEU B N 1
ATOM 4232 C CA . LEU B 1 248 ? 7.213 23.049 -12.55 1 94.79 248 LEU B CA 1
ATOM 4233 C C . LEU B 1 248 ? 7.102 21.55 -12.808 1 94.79 248 LEU B C 1
ATOM 4235 O O . LEU B 1 248 ? 6.132 20.914 -12.39 1 94.79 248 LEU B O 1
ATOM 4239 N N . LEU B 1 249 ? 8.064 21.007 -13.526 1 95.59 249 LEU B N 1
ATOM 4240 C CA . LEU B 1 249 ? 8.065 19.576 -13.809 1 95.59 249 LEU B CA 1
ATOM 4241 C C . LEU B 1 249 ? 9.19 18.874 -13.056 1 95.59 249 LEU B C 1
ATOM 4243 O O . LEU B 1 249 ? 10.307 19.39 -12.978 1 95.59 249 LEU B O 1
ATOM 4247 N N . PHE B 1 250 ? 8.834 17.716 -12.52 1 96.12 250 PHE B N 1
ATOM 4248 C CA . PHE B 1 250 ? 9.806 16.929 -11.7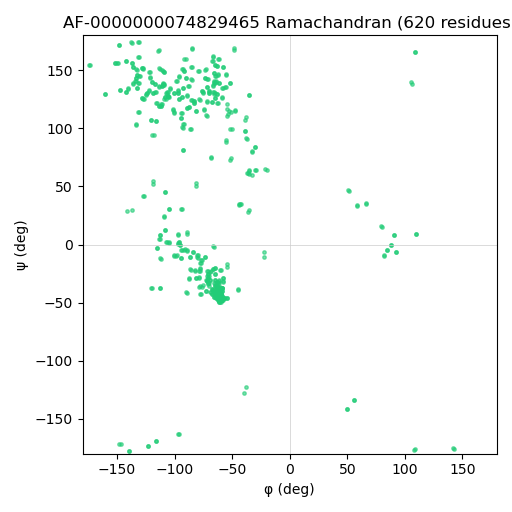7 1 96.12 250 PHE B CA 1
ATOM 4249 C C . PHE B 1 250 ? 9.759 15.466 -12.191 1 96.12 250 PHE B C 1
ATOM 4251 O O . PHE B 1 250 ? 8.681 14.914 -12.419 1 96.12 250 PHE B O 1
ATOM 4258 N N . LYS B 1 251 ? 10.907 14.835 -12.283 1 93.77 251 LYS B N 1
ATOM 4259 C CA . LYS B 1 251 ? 10.98 13.402 -12.551 1 93.77 251 LYS B CA 1
ATOM 4260 C C . LYS B 1 251 ? 11.731 12.672 -11.441 1 93.77 251 LYS B C 1
ATOM 4262 O O . LYS B 1 251 ? 12.633 13.238 -10.819 1 93.77 251 LYS B O 1
ATOM 4267 N N . ARG B 1 252 ? 11.381 11.451 -11.18 1 92.38 252 ARG B N 1
ATOM 4268 C CA . ARG B 1 252 ? 12.057 10.619 -10.19 1 92.38 252 ARG B CA 1
ATOM 4269 C C . ARG B 1 252 ? 13.42 10.161 -10.699 1 92.38 252 ARG B C 1
ATOM 4271 O O . ARG B 1 252 ? 13.579 9.866 -11.885 1 92.38 252 ARG B O 1
ATOM 4278 N N . VAL B 1 253 ? 14.31 10.124 -9.713 1 87.76 253 VAL B N 1
ATOM 4279 C CA . VAL B 1 253 ? 15.637 9.586 -9.995 1 87.76 253 VAL B CA 1
ATOM 4280 C C . VAL B 1 253 ? 16.069 8.658 -8.862 1 87.76 253 VAL B C 1
ATOM 4282 O O . VAL B 1 253 ? 15.766 8.911 -7.694 1 87.76 253 VAL B O 1
ATOM 4285 N N . ILE B 1 254 ? 16.655 7.561 -9.213 1 81.6 254 ILE B N 1
ATOM 4286 C CA . ILE B 1 254 ? 17.176 6.639 -8.209 1 81.6 254 ILE B CA 1
ATOM 4287 C C . ILE B 1 254 ? 18.576 7.077 -7.784 1 81.6 254 ILE B C 1
ATOM 4289 O O . ILE B 1 254 ? 19.42 7.387 -8.629 1 81.6 254 ILE B O 1
ATOM 4293 N N . ASN B 1 255 ? 18.615 7.238 -6.509 1 76.25 255 ASN B N 1
ATOM 4294 C CA . ASN B 1 255 ? 19.956 7.449 -5.974 1 76.25 255 ASN B CA 1
ATOM 4295 C C . ASN B 1 255 ? 20.597 6.136 -5.534 1 76.25 255 ASN B C 1
ATOM 4297 O O . ASN B 1 255 ? 20.384 5.6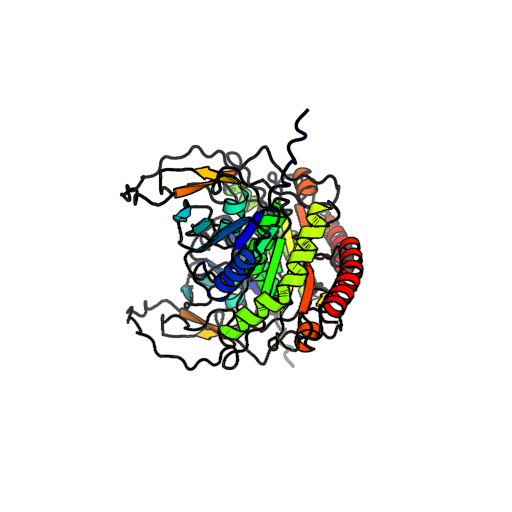83 -4.408 1 76.25 255 ASN B O 1
ATOM 4301 N N . ARG B 1 256 ? 21.402 5.566 -6.235 1 61.41 256 ARG B N 1
ATOM 4302 C CA . ARG B 1 256 ? 21.969 4.235 -6.045 1 61.41 256 ARG B CA 1
ATOM 4303 C C . ARG B 1 256 ? 22.936 4.216 -4.865 1 61.41 256 ARG B C 1
ATOM 4305 O O . ARG B 1 256 ? 23.174 3.164 -4.269 1 61.41 256 ARG B O 1
ATOM 4312 N N . ASN B 1 257 ? 23.349 5.298 -4.641 1 63.85 257 ASN B N 1
ATOM 4313 C CA . ASN B 1 257 ? 24.349 5.377 -3.581 1 63.85 257 ASN B CA 1
ATOM 4314 C C . ASN B 1 257 ? 23.701 5.588 -2.215 1 63.85 257 ASN B C 1
ATOM 4316 O O . ASN B 1 257 ? 24.373 5.504 -1.185 1 63.85 257 ASN B O 1
ATOM 4320 N N . ASN B 1 258 ? 22.529 5.745 -2.357 1 68.72 258 ASN B N 1
ATOM 4321 C CA . ASN B 1 258 ? 21.824 5.977 -1.101 1 68.72 258 ASN B CA 1
ATOM 4322 C C . ASN B 1 258 ? 20.793 4.885 -0.827 1 68.72 258 ASN B C 1
ATOM 4324 O O . ASN B 1 258 ? 19.692 4.912 -1.38 1 68.72 258 ASN B O 1
ATOM 4328 N N . VAL B 1 259 ? 21.239 3.964 -0.106 1 74.11 259 VAL B N 1
ATOM 4329 C CA . VAL B 1 259 ? 20.4 2.816 0.218 1 74.11 259 VAL B CA 1
ATOM 4330 C C . VAL B 1 259 ? 20.269 2.683 1.734 1 74.11 259 VAL B C 1
ATOM 4332 O O . VAL B 1 259 ? 21.222 2.946 2.471 1 74.11 259 VAL B O 1
ATOM 4335 N N . VAL B 1 260 ? 19.049 2.506 2.15 1 74.68 260 VAL B N 1
ATOM 4336 C CA . VAL B 1 260 ? 18.829 2.127 3.542 1 74.68 260 VAL B CA 1
ATOM 4337 C C . VAL B 1 260 ? 19.251 0.675 3.756 1 74.68 260 VAL B C 1
ATOM 4339 O O . VAL B 1 260 ? 18.743 -0.23 3.089 1 74.68 260 VAL B O 1
ATOM 4342 N N . ARG B 1 261 ? 20.378 0.491 4.538 1 68.9 261 ARG B N 1
ATOM 4343 C CA . ARG B 1 261 ? 20.867 -0.858 4.802 1 68.9 261 ARG B CA 1
ATOM 4344 C C . ARG B 1 261 ? 20.655 -1.241 6.263 1 68.9 261 ARG B C 1
ATOM 4346 O O . ARG B 1 261 ? 20.567 -0.372 7.132 1 68.9 261 ARG B O 1
ATOM 4353 N N . GLU B 1 262 ? 20.252 -2.455 6.332 1 76.46 262 GLU B N 1
ATOM 4354 C CA . GLU B 1 262 ? 20.165 -2.993 7.686 1 76.46 262 GLU B CA 1
ATOM 4355 C C . GLU B 1 262 ? 21.227 -4.064 7.923 1 76.46 262 GLU B C 1
ATOM 4357 O O . GLU B 1 262 ? 21.639 -4.754 6.988 1 76.46 262 GLU B O 1
ATOM 4362 N N . GLU B 1 263 ? 21.596 -4.117 9.107 1 71.67 263 GLU B N 1
ATOM 4363 C CA . GLU B 1 263 ? 22.706 -4.992 9.471 1 71.67 263 GLU B CA 1
ATOM 4364 C C . GLU B 1 263 ? 22.203 -6.35 9.953 1 71.67 263 GLU B C 1
ATOM 4366 O O . GLU B 1 263 ? 22.985 -7.293 10.094 1 71.67 263 GLU B O 1
ATOM 4371 N N . GLU B 1 264 ? 21.036 -6.45 10.041 1 83.05 264 GLU B N 1
ATOM 4372 C CA . GLU B 1 264 ? 20.53 -7.71 10.577 1 83.05 264 GLU B CA 1
ATOM 4373 C C . GLU B 1 264 ? 20.727 -8.851 9.584 1 83.05 264 GLU B C 1
ATOM 4375 O O . GLU B 1 264 ? 20.548 -8.669 8.378 1 83.05 264 GLU B O 1
ATOM 4380 N N . GLU B 1 265 ? 21.056 -10.033 10.025 1 83.65 265 GLU B N 1
ATOM 4381 C CA . GLU B 1 265 ? 21.477 -11.147 9.18 1 83.65 265 GLU B CA 1
ATOM 4382 C C . GLU B 1 265 ? 20.275 -11.874 8.586 1 83.65 265 GLU B C 1
ATOM 4384 O O . GLU B 1 265 ? 20.38 -12.495 7.526 1 83.65 265 GLU B O 1
ATOM 4389 N N . ASP B 1 266 ? 19.119 -11.835 9.092 1 91.25 266 ASP B N 1
ATOM 4390 C CA . ASP B 1 266 ? 18.034 -12.692 8.623 1 91.25 266 ASP B CA 1
ATOM 4391 C C . ASP B 1 266 ? 16.982 -11.882 7.868 1 91.25 266 ASP B C 1
ATOM 4393 O O . ASP B 1 266 ? 15.854 -12.342 7.68 1 91.25 266 ASP B O 1
ATOM 4397 N N . VAL B 1 267 ? 17.506 -10.759 7.373 1 95.13 267 VAL B N 1
ATOM 4398 C CA . VAL B 1 267 ? 16.543 -9.936 6.648 1 95.13 267 VAL B CA 1
ATOM 4399 C C . VAL B 1 267 ? 16.583 -10.282 5.161 1 95.13 267 VAL B C 1
ATOM 4401 O O . VAL B 1 267 ? 17.622 -10.694 4.641 1 95.13 267 VAL B O 1
ATOM 4404 N N . ASP B 1 268 ? 15.555 -10.134 4.509 1 96.91 268 ASP B N 1
ATOM 4405 C CA . ASP B 1 268 ? 15.268 -10.661 3.179 1 96.91 268 ASP B CA 1
ATOM 4406 C C . ASP B 1 268 ? 16.297 -10.174 2.161 1 96.91 268 ASP B C 1
ATOM 4408 O O . ASP B 1 268 ? 16.904 -10.978 1.451 1 96.91 268 ASP B O 1
ATOM 4412 N N . HIS B 1 269 ? 16.622 -8.883 2.118 1 96.19 269 HIS B N 1
ATOM 4413 C CA . HIS B 1 269 ? 17.519 -8.372 1.088 1 96.19 269 HIS B CA 1
ATOM 4414 C C . HIS B 1 269 ? 18.925 -8.941 1.25 1 96.19 269 HIS B C 1
ATOM 4416 O O . HIS B 1 269 ? 19.56 -9.328 0.266 1 96.19 269 HIS B O 1
ATOM 4422 N N . ARG B 1 270 ? 19.409 -8.954 2.471 1 96.18 270 ARG B N 1
ATOM 4423 C CA . ARG B 1 270 ? 20.752 -9.468 2.723 1 96.18 270 ARG B CA 1
ATOM 4424 C C . ARG B 1 270 ? 20.858 -10.937 2.328 1 96.18 270 ARG B C 1
ATOM 4426 O O . ARG B 1 270 ? 21.79 -11.33 1.623 1 96.18 270 ARG B O 1
ATOM 4433 N N . VAL B 1 271 ? 19.904 -11.754 2.756 1 97.12 271 VAL B N 1
ATOM 4434 C CA . VAL B 1 271 ? 19.882 -13.184 2.467 1 97.12 271 VAL B CA 1
ATOM 4435 C C . VAL B 1 271 ? 19.783 -13.405 0.959 1 97.12 271 VAL B C 1
ATOM 4437 O O . VAL B 1 271 ? 20.429 -14.302 0.413 1 97.12 271 VAL B O 1
ATOM 4440 N N . LEU B 1 272 ? 19.042 -12.58 0.281 1 97.16 272 LEU B N 1
ATOM 4441 C CA . LEU B 1 272 ? 18.928 -12.637 -1.172 1 97.16 272 LEU B CA 1
ATOM 4442 C C . LEU B 1 272 ? 20.279 -12.387 -1.833 1 97.16 272 LEU B C 1
ATOM 4444 O O . LEU B 1 272 ? 20.663 -13.103 -2.761 1 97.16 272 LEU B O 1
ATOM 4448 N N . GLN B 1 273 ? 20.991 -11.415 -1.312 1 95.14 273 GLN B N 1
ATOM 4449 C CA . GLN B 1 273 ? 22.295 -11.066 -1.867 1 95.14 273 GLN B CA 1
ATOM 4450 C C . GLN B 1 273 ? 23.316 -12.17 -1.608 1 95.14 273 GLN B C 1
ATOM 4452 O O . GLN B 1 273 ? 24.31 -12.285 -2.329 1 95.14 273 GLN B O 1
ATOM 4457 N N . GLU B 1 274 ? 23.042 -12.936 -0.615 1 96.42 274 GLU B N 1
ATOM 4458 C CA . GLU B 1 274 ? 23.925 -14.056 -0.304 1 96.42 274 GLU B CA 1
ATOM 4459 C C . GLU B 1 274 ? 23.643 -15.249 -1.213 1 96.42 274 GLU B C 1
ATOM 4461 O O . GLU B 1 274 ? 24.362 -16.25 -1.175 1 96.42 274 GLU B O 1
ATOM 4466 N N . GLY B 1 275 ? 22.508 -15.213 -1.995 1 97.32 275 GLY B N 1
ATOM 4467 C CA . GLY B 1 275 ? 22.286 -16.221 -3.02 1 97.32 275 GLY B CA 1
ATOM 4468 C C . GLY B 1 275 ? 21.168 -17.186 -2.675 1 97.32 275 GLY B C 1
ATOM 4469 O O . GLY B 1 275 ? 20.965 -18.183 -3.372 1 97.32 275 GLY B O 1
ATOM 4470 N N . TYR B 1 276 ? 20.442 -16.914 -1.637 1 97.63 276 TYR B N 1
ATOM 4471 C CA . TYR B 1 276 ? 19.322 -17.765 -1.253 1 97.63 276 TYR B CA 1
ATOM 4472 C C . TYR B 1 276 ? 18.025 -17.28 -1.889 1 97.63 276 TYR B C 1
ATOM 4474 O O . TYR B 1 276 ? 17.853 -16.083 -2.129 1 97.63 276 TYR B O 1
ATOM 4482 N N . ILE B 1 277 ? 17.111 -18.18 -2.172 1 98.11 277 ILE B N 1
ATOM 4483 C CA . ILE B 1 277 ? 15.719 -17.811 -2.401 1 98.11 277 ILE B CA 1
ATOM 4484 C C . ILE B 1 277 ? 15.048 -17.477 -1.071 1 98.11 277 ILE B C 1
ATOM 4486 O O . ILE B 1 277 ? 14.936 -18.336 -0.192 1 98.11 277 ILE B O 1
ATOM 4490 N N . THR B 1 278 ? 14.663 -16.288 -0.938 1 98.08 278 THR B N 1
ATOM 4491 C CA . THR B 1 278 ? 14.107 -15.848 0.336 1 98.08 278 THR B CA 1
ATOM 4492 C C . THR B 1 278 ? 12.605 -16.115 0.393 1 98.08 278 THR B C 1
ATOM 4494 O O . THR B 1 278 ? 11.899 -15.93 -0.601 1 98.08 278 THR B O 1
ATOM 4497 N N . VAL B 1 279 ? 12.091 -16.616 1.479 1 98.03 279 VAL B N 1
ATOM 4498 C CA . VAL B 1 279 ? 10.678 -16.825 1.78 1 98.03 279 VAL B CA 1
ATOM 4499 C C . VAL B 1 279 ? 10.292 -16.032 3.027 1 98.03 279 VAL B C 1
ATOM 4501 O O . VAL B 1 279 ? 10.653 -16.408 4.145 1 98.03 279 VAL B O 1
ATOM 4504 N N . THR B 1 280 ? 9.581 -15.001 2.869 1 97.61 280 THR B N 1
ATOM 4505 C CA . THR B 1 280 ? 9.256 -14.078 3.95 1 97.61 280 THR B CA 1
ATOM 4506 C C . THR B 1 280 ? 7.754 -14.07 4.222 1 97.61 280 THR B C 1
ATOM 4508 O O . THR B 1 280 ? 6.981 -13.503 3.447 1 97.61 280 THR B O 1
ATOM 4511 N N . PRO B 1 281 ? 7.296 -14.674 5.331 1 97.34 281 PRO B N 1
ATOM 4512 C CA . PRO B 1 281 ? 5.885 -14.534 5.698 1 97.34 281 PRO B CA 1
ATOM 4513 C C . PRO B 1 281 ? 5.521 -13.109 6.108 1 97.34 281 PRO B C 1
ATOM 4515 O O . PRO B 1 281 ? 6.144 -12.544 7.01 1 97.34 281 PRO B O 1
ATOM 4518 N N . ILE B 1 282 ? 4.57 -12.53 5.439 1 96.14 282 ILE B N 1
ATOM 4519 C CA . ILE B 1 282 ? 4.136 -11.181 5.789 1 96.14 282 ILE B CA 1
ATOM 4520 C C . ILE B 1 282 ? 2.613 -11.138 5.889 1 96.14 282 ILE B C 1
ATOM 4522 O O . ILE B 1 282 ? 1.93 -12.07 5.459 1 96.14 282 ILE B O 1
ATOM 4526 N N . THR B 1 283 ? 2.106 -10.124 6.551 1 95.24 283 THR B N 1
ATOM 4527 C CA . THR B 1 283 ? 0.674 -9.942 6.76 1 95.24 283 THR B CA 1
ATOM 4528 C C . THR B 1 283 ? 0.215 -8.593 6.213 1 95.24 283 THR B C 1
ATOM 4530 O O . THR B 1 283 ? 0.969 -7.911 5.516 1 95.24 283 THR B O 1
ATOM 4533 N N . ALA B 1 284 ? -1.021 -8.275 6.465 1 93.71 284 ALA B N 1
ATOM 4534 C CA . ALA B 1 284 ? -1.57 -6.976 6.087 1 93.71 284 ALA B CA 1
ATOM 4535 C C . ALA B 1 284 ? -1.537 -6.004 7.264 1 93.71 284 ALA B C 1
ATOM 4537 O O . ALA B 1 284 ? -1.921 -4.84 7.126 1 93.71 284 ALA B O 1
ATOM 4538 N N . LEU B 1 285 ? -1.034 -6.444 8.369 1 94.43 285 LEU B N 1
ATOM 4539 C CA . LEU B 1 285 ? -0.892 -5.59 9.542 1 94.43 285 LEU B CA 1
ATOM 4540 C C . LEU B 1 285 ? 0.516 -5.01 9.627 1 94.43 285 LEU B C 1
ATOM 4542 O O . LEU B 1 285 ? 1.49 -5.682 9.28 1 94.43 285 LEU B O 1
ATOM 4546 N N . SER B 1 286 ? 0.535 -3.807 10.094 1 94.12 286 SER B N 1
ATOM 4547 C CA . SER B 1 286 ? 1.823 -3.152 10.304 1 94.12 286 SER B CA 1
ATOM 4548 C C . SER B 1 286 ? 2.483 -3.633 11.592 1 94.12 286 SER B C 1
ATOM 4550 O O . SER B 1 286 ? 1.798 -3.939 12.57 1 94.12 286 SER B O 1
ATOM 4552 N N . HIS B 1 287 ? 3.736 -3.625 11.55 1 89.51 287 HIS B N 1
ATOM 4553 C CA . HIS B 1 287 ? 4.508 -3.924 12.751 1 89.51 287 HIS B CA 1
ATOM 4554 C C . HIS B 1 287 ? 4.314 -2.847 13.813 1 89.51 287 HIS B C 1
ATOM 4556 O O . HIS B 1 287 ? 4.254 -1.657 13.493 1 89.51 287 HIS B O 1
ATOM 4562 N N . THR B 1 288 ? 4.213 -3.278 15.01 1 87.66 288 THR B N 1
ATOM 4563 C CA . THR B 1 288 ? 4.12 -2.356 16.137 1 87.66 288 THR B CA 1
ATOM 4564 C C . THR B 1 288 ? 5.429 -2.327 16.921 1 87.66 288 THR B C 1
ATOM 4566 O O . THR B 1 288 ? 5.966 -3.376 17.283 1 87.66 288 THR B O 1
ATOM 4569 N N . VAL B 1 289 ? 5.857 -1.134 17.124 1 89.73 289 VAL B N 1
ATOM 4570 C CA . VAL B 1 289 ? 7.048 -0.956 17.947 1 89.73 289 VAL B CA 1
ATOM 4571 C C . VAL B 1 289 ? 6.642 -0.714 19.399 1 89.73 289 VAL B C 1
ATOM 4573 O O . VAL B 1 289 ? 6.136 0.358 19.738 1 89.73 289 VAL B O 1
ATOM 4576 N N . SER B 1 290 ? 6.943 -1.616 20.244 1 89.9 290 SER B N 1
ATOM 4577 C CA . SER B 1 290 ? 6.475 -1.578 21.626 1 89.9 290 SER B CA 1
ATOM 4578 C C . SER B 1 290 ? 6.981 -0.333 22.346 1 89.9 290 SER B C 1
ATOM 4580 O O . SER B 1 290 ? 6.254 0.269 23.139 1 89.9 290 SER B O 1
ATOM 4582 N N . GLU B 1 291 ? 8.19 0.063 22.117 1 91.52 291 GLU B N 1
ATOM 4583 C CA . GLU B 1 291 ? 8.771 1.239 22.757 1 91.52 291 GLU B CA 1
ATOM 4584 C C . GLU B 1 291 ? 8.023 2.509 22.362 1 91.52 291 GLU B C 1
ATOM 4586 O O . GLU B 1 291 ? 7.811 3.394 23.194 1 91.52 291 GLU B O 1
ATOM 4591 N N . ASP B 1 292 ? 7.651 2.567 21.14 1 91.34 292 ASP B N 1
ATOM 4592 C CA . ASP B 1 292 ? 6.907 3.733 20.673 1 91.34 292 ASP B CA 1
ATOM 4593 C C . ASP B 1 292 ? 5.511 3.777 21.289 1 91.34 292 ASP B C 1
ATOM 4595 O O . ASP B 1 292 ? 5.036 4.843 21.689 1 91.34 292 ASP B O 1
ATOM 4599 N N . VAL B 1 293 ? 4.912 2.623 21.358 1 91.43 293 VAL B N 1
ATOM 4600 C CA . VAL B 1 293 ? 3.587 2.541 21.965 1 91.43 293 VAL B CA 1
ATOM 4601 C C . VAL B 1 293 ? 3.649 3.029 23.41 1 91.43 293 VAL B C 1
ATOM 4603 O O . VAL B 1 293 ? 2.808 3.821 23.842 1 91.43 293 VAL B O 1
ATOM 4606 N N . SER B 1 294 ? 4.604 2.586 24.147 1 91.55 294 SER B N 1
ATOM 4607 C CA . SER B 1 294 ? 4.775 3.001 25.535 1 91.55 294 SER B CA 1
ATOM 4608 C C . SER B 1 294 ? 5.01 4.504 25.638 1 91.55 294 SER B C 1
ATOM 4610 O O . SER B 1 294 ? 4.443 5.169 26.508 1 91.55 294 SER B O 1
ATOM 4612 N N . PHE B 1 295 ? 5.807 5.02 24.806 1 93.88 295 PHE B N 1
ATOM 4613 C CA . PHE B 1 295 ? 6.09 6.45 24.799 1 93.88 295 PHE B CA 1
ATOM 4614 C C . PHE B 1 295 ? 4.814 7.253 24.574 1 93.88 295 PHE B C 1
ATOM 4616 O O . PHE B 1 295 ? 4.521 8.187 25.324 1 93.88 295 PHE B O 1
ATOM 4623 N N . PHE B 1 296 ? 4.027 6.846 23.567 1 92.33 296 PHE B N 1
ATOM 4624 C CA . PHE B 1 296 ? 2.853 7.627 23.197 1 92.33 296 PHE B CA 1
ATOM 4625 C C . PHE B 1 296 ? 1.757 7.488 24.247 1 92.33 296 PHE B C 1
ATOM 4627 O O . PHE B 1 296 ? 0.98 8.419 24.467 1 92.33 296 PHE B O 1
ATOM 4634 N N . LYS B 1 297 ? 1.696 6.37 24.888 1 90.93 297 LYS B N 1
ATOM 4635 C CA . LYS B 1 297 ? 0.738 6.2 25.976 1 90.93 297 LYS B CA 1
ATOM 4636 C C . LYS B 1 297 ? 1.011 7.186 27.109 1 90.93 297 LYS B C 1
ATOM 4638 O O . LYS B 1 297 ? 0.091 7.838 27.607 1 90.93 297 LYS B O 1
ATOM 4643 N N . GLU B 1 298 ? 2.223 7.282 27.468 1 89.26 298 GLU B N 1
ATOM 4644 C CA . GLU B 1 298 ? 2.61 8.223 28.515 1 89.26 298 GLU B CA 1
ATOM 4645 C C . GLU B 1 298 ? 2.42 9.666 28.058 1 89.26 298 GLU B C 1
ATOM 4647 O O . GLU B 1 298 ? 1.952 10.51 28.825 1 89.26 298 GLU B O 1
ATOM 4652 N N . TRP B 1 299 ? 2.748 9.812 26.873 1 87.5 299 TRP B N 1
ATOM 4653 C CA . TRP B 1 299 ? 2.707 11.135 26.257 1 87.5 299 TRP B CA 1
ATOM 4654 C C . TRP B 1 299 ? 1.276 11.655 26.179 1 87.5 299 TRP B C 1
ATOM 4656 O O . TRP B 1 299 ? 1.017 12.823 26.48 1 87.5 299 TRP B O 1
ATOM 4666 N N . LEU B 1 300 ? 0.336 10.823 25.817 1 87.81 300 LEU B N 1
ATOM 4667 C CA . LEU B 1 300 ? -1.063 11.212 25.674 1 87.81 300 LEU B CA 1
ATOM 4668 C C . LEU B 1 300 ? -1.695 11.478 27.037 1 87.81 300 LEU B C 1
ATOM 4670 O O . LEU B 1 300 ? -2.606 12.3 27.153 1 87.81 300 LEU B O 1
ATOM 4674 N N . THR B 1 301 ? -1.271 10.762 28.026 1 81.87 301 THR B N 1
ATOM 4675 C CA . THR B 1 301 ? -1.763 11.011 29.376 1 81.87 301 THR B CA 1
ATOM 4676 C C . THR B 1 301 ? -1.48 12.45 29.798 1 81.87 301 THR B C 1
ATOM 4678 O O . THR B 1 301 ? -2.312 13.087 30.448 1 81.87 301 THR B O 1
ATOM 4681 N N . HIS B 1 302 ? -0.436 12.971 29.33 1 80.57 302 HIS B N 1
ATOM 4682 C CA . HIS B 1 302 ? -0.072 14.343 29.666 1 80.57 302 HIS B CA 1
ATOM 4683 C C . HIS B 1 302 ? -0.896 15.344 28.864 1 80.57 302 HIS B C 1
ATOM 4685 O O . HIS B 1 302 ? -1.192 16.439 29.348 1 80.57 302 HIS B O 1
ATOM 4691 N N . LEU B 1 303 ? -1.189 15.008 27.639 1 80.93 303 LEU B N 1
ATOM 4692 C CA . LEU B 1 303 ? -2.002 15.869 26.787 1 80.93 303 LEU B CA 1
ATOM 4693 C C . LEU B 1 303 ? -3.405 16.035 27.363 1 80.93 303 LEU B C 1
ATOM 4695 O O . LEU B 1 303 ? -3.965 17.133 27.335 1 80.93 303 LEU B O 1
ATOM 4699 N N . ALA B 1 304 ? -3.993 14.993 27.793 1 72.25 304 ALA B N 1
ATOM 4700 C CA . ALA B 1 304 ? -5.326 15.017 28.39 1 72.25 304 ALA B CA 1
ATOM 4701 C C . ALA B 1 304 ? -5.351 15.891 29.641 1 72.25 304 ALA B C 1
ATOM 4703 O O . ALA B 1 304 ? -6.322 16.613 29.882 1 72.25 304 ALA B O 1
ATOM 4704 N N . GLU B 1 305 ? -4.33 15.847 30.341 1 66.94 305 GLU B N 1
ATOM 4705 C CA . GLU B 1 305 ? -4.246 16.636 31.566 1 66.94 305 GLU B CA 1
ATOM 4706 C C . GLU B 1 305 ? -4.129 18.126 31.256 1 66.94 305 GLU B C 1
ATOM 4708 O O . GLU B 1 305 ? -4.697 18.96 31.964 1 66.94 305 GLU B O 1
ATOM 4713 N N . HIS B 1 306 ? -3.423 18.386 30.169 1 60.44 306 HIS B N 1
ATOM 4714 C CA . HIS B 1 306 ? -3.239 19.787 29.809 1 60.44 306 HIS B CA 1
ATOM 4715 C C . HIS B 1 306 ? -4.496 20.358 29.16 1 60.44 306 HIS B C 1
ATOM 4717 O O . HIS B 1 306 ? -4.792 21.546 29.31 1 60.44 306 HIS B O 1
ATOM 4723 N N . SER B 1 307 ? -5.103 19.572 28.263 1 57.14 307 SER B N 1
ATOM 4724 C CA . SER B 1 307 ? -6.336 20.055 27.651 1 57.14 307 SER B CA 1
ATOM 4725 C C . SER B 1 307 ? -7.422 20.28 28.699 1 57.14 307 SER B C 1
ATOM 4727 O O . SER B 1 307 ? -8.254 21.178 28.555 1 57.14 307 SER B O 1
ATOM 4729 N N . SER B 1 308 ? -7.519 19.379 29.628 1 48.62 308 SER B N 1
ATOM 4730 C CA . SER B 1 308 ? -8.459 19.563 30.729 1 48.62 308 SER B CA 1
ATOM 4731 C C . SER B 1 308 ? -8.076 20.765 31.587 1 48.62 308 SER B C 1
ATOM 4733 O O . SER B 1 308 ? -8.946 21.449 32.129 1 48.62 308 SER B O 1
ATOM 4735 N N . SER B 1 309 ? -6.797 20.945 31.669 1 43.83 309 SER B N 1
ATOM 4736 C CA . SER B 1 309 ? -6.382 22.057 32.518 1 43.83 309 SER B CA 1
ATOM 4737 C C . SER B 1 309 ? -6.605 23.396 31.822 1 43.83 309 SER B C 1
ATOM 4739 O O . SER B 1 309 ? -6.855 24.409 32.48 1 43.83 309 SER B O 1
ATOM 4741 N N . SER B 1 310 ? -6.383 23.399 30.51 1 40.79 310 SER B N 1
ATOM 4742 C CA . SER B 1 310 ? -6.605 24.687 29.86 1 40.79 310 SER B CA 1
ATOM 4743 C C . SER B 1 310 ? -8.09 25.033 29.813 1 40.79 310 SER B C 1
ATOM 4745 O O . SER B 1 310 ? -8.459 26.158 29.471 1 40.79 310 SER B O 1
ATOM 4747 N N . SER B 1 311 ? -8.983 24.079 29.801 1 36.18 311 SER B N 1
ATOM 4748 C CA . SER B 1 311 ? -10.409 24.377 29.892 1 36.18 311 SER B CA 1
ATOM 4749 C C . SER B 1 311 ? -10.808 24.732 31.32 1 36.18 311 SER B C 1
ATOM 4751 O O . SER B 1 311 ? -11.969 25.053 31.584 1 36.18 311 SER B O 1
ATOM 4753 N N . LEU B 1 312 ? -9.97 24.483 32.266 1 31.35 312 LEU B N 1
ATOM 4754 C CA . LEU B 1 312 ? -10.308 25.035 33.573 1 31.35 312 LEU B CA 1
ATOM 4755 C C . LEU B 1 312 ? -9.731 26.437 33.738 1 31.35 312 LEU B C 1
ATOM 4757 O O . LEU B 1 312 ? -8.59 26.692 33.348 1 31.35 312 LEU B O 1
#

Organism: Zingiber officinale (NCBI:txid94328)

Radius of gyration: 24.6 Å; Cα contacts (8 Å, |Δi|>4): 1475; chains: 2; bounding box: 56×93×63 Å

Nearest PDB structures (foldseek):
  2e6c-assembly1_C  TM=7.671E-01  e=2.349E-19  Thermus thermophilus HB8
  2e69-assembly1_D  TM=7.800E-01  e=4.884E-18  Thermus thermophilus HB8
  2e69-assembly1_A  TM=7.702E-01  e=5.501E-18  Thermus thermophilus HB8
  2e6b-assembly1_A  TM=7.571E-01  e=4.336E-18  Thermus thermophilus HB8
  1l5x-assembly1_B  TM=7.828E-01  e=3.542E-16  Pyrobaculum aerophilum

Secondary structure (DSSP, 8-state):
-----------EEEEE-TT-TT-HHHHHHHHHHHHHTSSEEEEEEESS--TT-TT----SSPEEEEEE--TTEEEEEESS-HHHHHHHHTSSTTTTT---SEEEEEEEES---TTHHHH-HHHHHHHHHHHTT--EEEEEE---TTT--HHHHHHHHHHHHHHHHHHHHHHHTT-S-SS-EEEEEE-S--TT---EEE-B----EEEEEEEEES--PPPSS-TTTTTS----------------TTEEEEEEEEEEEEEE----TTBHHHHHHTTPEEEEEE-SSBP--HHHHHHHHHHHHHHHHHHHHHT-/-----------EEEEE-TT-TT-HHHHHHHHHHHHHTSSEEEEEEESS--TT-TT----SSPEEEEEE--TTSEEEEESS-HHHHHHHHTSSTTTTT---SEEEEEEEES---TTHHHH-HHHHHHHHHHHTT--EEEEEE---TTT--HHHHHHHHHHHHHHHHHHHHHHHTT-S-SS-EEEEEE-S--TT---EEE-B----EEEEEEEEES--PPPSS-TTTTTS----------------TTEEEEEEEEEEEEEE----TTBHHHHHHTT-EEEEEE-SSBP--HHHHHHHHHHHHHHHHHHHHHT-

Foldseek 3Di:
DPPPPVPPAQAAEEEEEQQFPPDLLRLLLQVVVLVVVRHAYEYFYAHHHRAQVFLDWDDPDDKDWDFDDRPSHTYTHINIALLHRLCVVQVCPPVVHDHGQEYEQDQAEAACAAPSCRRGSQNNNQQSCLVVQHAYEREYEHDDAPPDDSVLSSLSSVLCVVVVVVQVVCSVVVNHDNAWYKYKYAASCNVPFPEEDEFEGHHKDFDKDKDWDPAPDDDPDGPRCLSHPPDPPPPDRPCPDDPPVPDIDMDMDTDRVDIDDDDDCRGQVNSSVVRHTYIYTDHPDDDDDPVVVVVVVVVVVVVVVVVVVVVD/DPPPPVPPAQAAEEEEEQQFPPDLLRLLLQVVVLVVVRHAYEYFYAHHHRAQVFLDWDDPDDKDWDFDDRPSHTYTHINIALLHRLCVVQVCPPVVHDHGQEYEQDQAEAACAAPSCRRGSQNNNQQSCLVVQHAYEREYEHDEAPPDDSVLSSLSSVLCVVVVVVQVVCSVVVNHDNAWYKYKYAASCNVPFPEEDEFEGHHKDFDKDKDWDPAPDDDPDGPRCLSHPPDPPPPDRPPPDDPPVPDIDMDMDTDRVDIDDDDDCRGQVNSSVVRHTYIYTDHPDDDDDPVVVVVVVVVVVVVVVVVVVVVD

Solvent-accessible surface area (backbone atoms only — not comparable to full-atom values): 31843 Å² total; per-residue (Å²): 132,83,75,72,73,73,71,75,76,57,55,33,37,31,37,27,21,16,60,11,57,82,27,65,28,33,45,42,39,50,51,50,48,41,70,65,69,60,46,42,44,34,35,28,9,6,68,47,69,36,63,31,32,5,39,17,45,70,54,41,46,45,31,42,38,26,76,42,94,44,90,78,40,54,31,32,29,22,69,48,34,20,21,35,21,29,46,46,44,51,63,19,75,70,54,81,58,42,59,47,63,32,37,38,8,22,43,34,76,20,57,57,40,20,46,37,43,56,30,26,9,28,46,19,16,14,47,40,29,40,78,71,72,28,51,25,30,15,36,18,32,34,59,41,56,93,71,57,53,74,66,53,41,44,44,40,42,60,64,43,46,66,58,54,53,51,51,53,50,30,50,75,68,70,67,53,72,83,80,47,32,37,44,32,32,32,25,70,56,38,87,74,40,77,45,79,41,75,30,38,82,38,60,31,37,74,37,72,46,76,42,79,45,94,60,77,59,56,51,87,44,50,67,56,44,51,75,24,79,61,76,75,71,77,63,86,65,73,72,71,80,73,80,54,93,63,57,46,38,35,33,70,40,77,37,84,84,42,56,47,78,64,84,60,75,56,19,29,52,59,39,24,74,73,28,22,29,26,40,22,62,32,42,85,43,55,28,69,56,66,69,55,53,55,50,49,47,58,52,50,58,51,49,54,54,48,58,54,47,69,76,94,132,84,73,71,74,73,71,75,74,55,54,33,37,30,37,26,22,16,61,10,56,83,27,66,29,33,46,42,40,50,50,50,48,43,71,64,70,61,48,42,43,35,36,27,11,6,66,48,70,35,65,30,32,6,38,16,47,69,56,39,46,45,32,44,36,26,77,42,96,44,92,77,39,55,32,31,29,24,68,49,34,19,22,37,20,29,46,47,46,51,63,19,74,70,52,82,59,41,59,47,64,32,37,39,8,21,42,34,76,20,56,56,40,21,46,38,43,56,28,26,9,29,46,18,18,14,47,41,29,40,77,71,73,30,52,24,31,15,37,18,32,34,59,40,55,92,70,58,54,74,66,54,40,43,44,39,41,60,63,42,45,66,57,53,52,50,50,53,50,30,50,75,68,70,67,53,70,84,79,46,32,36,44,31,32,32,25,70,56,38,86,73,39,76,45,79,42,75,30,38,80,37,60,32,36,75,37,70,46,75,42,80,44,94,61,76,58,56,50,88,44,50,67,54,44,50,76,22,78,60,76,76,71,78,64,87,64,72,73,69,81,73,81,55,94,64,56,48,37,35,32,74,39,76,36,83,86,43,56,47,78,64,85,60,75,56,19,30,51,60,39,24,74,72,29,22,29,26,38,23,63,32,42,83,44,54,27,70,56,66,69,55,53,55,50,49,50,58,50,48,56,51,49,55,52,47,57,55,45,69,74,94

=== Feature glossary ===
Feature key, reading from the visual/contextual features back to the raw sequence:

Rendered structure images. Six rendered views show the 3D structure from the faces of a cube — i.e. along ±x, ±y, ±z. Rendering representation is drawn randomly per protein from cartoon (secondary-structure ribbons), sticks (backbone bonds), or molecular surface; coloring is either N→C rainbow (blue at the N-terminus through red at the C-terminus) or one color per chain.

Contact-map, Ramachandran, and PAE plots. The contact map is a binary N×N matrix image: pixel (i, j) is dark where Cα_i and Cα_j are within 8 Å and |i−j|>4. Because the |i−j|>4 filter removes local helical contacts, off-diagonal stripes parallel to the main diagonal indicate parallel β-sheets; stripes perpendicular to it indicate antiparallel β-sheets. The Ramachandran plot scatters every residue's (φ, ψ) pair against the sterically allowed regions. The PAE heatmap renders the predicted-aligned-error matrix.

InterPro / GO / CATH / organism. Database cross-references. InterPro integrates a dozen domain/family signature databases into unified entries with residue-range hits. GO terms attach function/process/location labels with evidence codes. CATH codes position the fold in a four-level structural taxonomy. Organism is the NCBI-taxonomy species name.

Nearest PDB structures. The Foldseek neighbor list gives the closest experimentally determined structures in the PDB, ranked by structural alignment. TM-score near 1 means near-identical fold; near 0.3 means only rough topology match. This is how one finds what a novel AlphaFold prediction most resembles in the solved-structure universe.

Predicted aligned error. PAE(i, j) answers: if I align the predicted and true structures on residue i, how far off (in Å) do I expect residue j to be? A block-diagonal PAE matrix with low values on the blocks and high values off-diagonal is the signature of a multi-domain protein with confidently predicted domains but uncertain inter-domain orientation.

Solvent-accessible surface area. Accessible surface area quantifies burial. A residue with SASA near zero is packed into the hydrophobic core; one with SASA >100 Å² sits on the surface. Computed here via the Shrake–Rupley numerical algorithm with a 1.4 Å probe.

B-factor. B-factor (Debye–Waller factor) reflects atomic displacement in the crystal lattice. It is an experimental observable (units Å²), not a prediction; low values mean the atom is pinned down, high values mean it moves or is heterogeneous across the crystal.

pLDDT. For AlphaFold models, the B-factor field carries pLDDT — the model's own estimate of local accuracy on a 0–100 scale. Regions with pLDDT<50 should be treated as essentially unmodeled; they often correspond to intrinsically disordered segments.

Backbone torsions (φ/ψ). φ (phi) and ψ (psi) are the two rotatable backbone dihedrals per residue: φ is the C(i-1)–N–Cα–C torsion, ψ is the N–Cα–C–N(i+1) torsion, both in degrees on (−180°, 180°]. α-helical residues cluster near (−60°, −45°); β-strand residues near (−120°, +130°). A Ramachandran plot is simply a scatter of (φ, ψ) for every residue.

Radius of gyration, Cα contacts, bounding box. Radius of gyration (Rg) is the root-mean-square distance of Cα atoms from their centroid — a single number for overall size and compactness. A globular domain of N residues has Rg ≈ 2.2·N^0.38 Å; an extended or disordered chain has a much larger Rg. The Cα contact count is the number of residue pairs whose Cα atoms are within 8 Å and are more than four positions apart in sequence — a standard proxy for tertiary packing density. The bounding box is the smallest axis-aligned box enclosing all Cα atoms.

Secondary structure (3-state, P-SEA). Three-state secondary structure (P-SEA) collapses the eight DSSP classes into helix (a), strand (b), and coil (c). P-SEA assigns these from Cα geometry alone — distances and angles — without requiring backbone oxygens, so it works on any Cα trace.

Secondary structure (8-state, DSSP). DSSP 8-state secondary structure assigns each residue one of H (α-helix), G (3₁₀-helix), I (π-helix), E (extended β-strand), B (isolated β-bridge), T (hydrogen-bonded turn), S (bend), or '-' (coil). The assignment is computed from backbone hydrogen-bond geometry via the Kabsch–Sander algorithm.

Foldseek 3Di. A 3Di character summarizes, for each residue, the relative orientation of the Cα frame of its nearest spatial neighbor. Because it encodes fold topology rather than chemistry, 3Di alignments detect remote structural similarity that sequence alignment misses.

mmCIF coordinates. The mmCIF block holds the 3D Cartesian coordinates of each backbone atom (N, Cα, C, O) in ångströms. mmCIF is the PDB's canonical archive format — a tagged-loop text representation of the atomic model.

Sequence. Sequence gives the chain of amino acids in standard one-letter code (A=alanine, C=cysteine, …, Y=tyrosine), read N→C. It is the only feature that is directly encoded by the gene; all structural features are derived from the folded form of this sequence.